Protein AF-A0A4U0H4Z0-F1 (afdb_monomer)

Mean predicted aligned error: 12.42 Å

pLDDT: mean 82.47, std 19.99, range [26.36, 98.44]

InterPro domains:
  IPR046744 Domain of unknown function DUF6794 [PF20594] (376-454)

Foldseek 3Di:
DPPDVVPVVVVPVLQVVVCVVPPLDAQKWKWKKFAAPVRQKIKIFTAQGSDPPGFQAKIFMDGVNHTQAIARTGGDADQPDPQKDWHAAPVRFKIKIAGFDFPDPDQCRARIWMGGRRHTDGGDHQCRQQVDDVVPDPKTQAADCVVVPPDPDPDCVVVVVVPDDDDPVVVLLVVCRNNPQWFDDNQWIWHQINVQKTFIARRVNRDGPDIDHVVVCCVVPSPTDGDGMDMDMDRNLDPPDQFWQFPVPRDTLLCVLCVQQVWDWDDPPDPCPLQFDKKKKKWKFKQFLQQQTDTPDIDTGPPRDRVSSVCSRRVTGTDNPSPDPVRRIHIDGIHMIMTGNPDSVVRNVVSVVVVVVLVVVQVCQLPDQADPNFGAQLALVVLLVVCVVVDDPVVLVVLLVDPQDPCLSPVLVVCLVGNCLPSHHSHCVRVVQLPDNDSSSSSSVSSVLSNVCSVPPVCSRVVVPVVRDGDPDCPPPCPPPPPDD

Sequence (485 aa):
MKFYYLSILSYLISINVCFAQYGFSNGMLQIGTVNSQNRIFKIVSMSYDDQFPTTRGKSIVYKNDKILYVIPRSFDILPNEPNSYLAISNDGLSVVYLVTKSFLEDDEHKHVTLYHKGKLKKAYTLDEFTGCNSAITECNLFYSSYNETINPVKTTEDDNLSKQTRDENHVAKEILLRKQPVLIKNDTLYCTDSQKNTTVLDLRTGQIIGRAPFSSFYNALKDQHTDKAEIVRYDKAYTQINDFLNQRTNKKASEEIADLLNMRYIHLDSSKRNLFKEYSVSVTGLLGQDGTFEIEQLTAESPLNKNLIADYFESNIFKSDFVKKEIGFEYFEYFFGTYRNVDESMAKKERTAERIEQEKIKQANLIADSIGNVYIPKNLKECFSQLNIILKPVDVEKLKSSAGINYHMGLGMWIRNNWGLWGASRLQQYFIKRGYSDPDSISSVILDNYISWLNGETDIAEAWKKNNVPKTSIRNLHVPIMKKR

Secondary structure (DSSP, 8-state):
---SSHHHHTTTHHHHTTGGGGT--S-EEEEEEEE-TTSSEEEEEEESSS-SS--SEEEEEEETTEEEEEESS-----SSSTTEEEEE-TTS-EEEEEES---SSSGGGSSEEEEETTEEEEEE-HHHHH---TTTS---SS--GGGG-SS---S-HHHHTTTS---HHHHHHHHHHHH-SEEEETTEEEEE-TTSEEEEEETTTTEEEEEEEGGGTHHHHTT--PPPPEEEEEE-S-SS--SPBBTTT--BHHHHHHHHTTEEE--TT-TTGGGS--EEEEEEEEEETTS-EEEEEEEE-TTS-HHHHHHHHHH--B--TTS-TTT-EEEEEEEEEEEEESSHHHHHHHHHHHHHHHHHHHHHHTT-SEETTEE--SSHHHHHHHHHHHS-HHHHHHHHHS-STTHHHHHHHHHHHHTTTTT--HHHHHHHTTT---HHHHHHHHHHHHHHHHTT-TTHHHHHHHHS-----------------

Nearest PDB structures (foldseek):
  4imm-assembly2_B  TM=5.982E-01  e=6.518E-03  Moraxella catarrhalis RH4
  6i97-assembly1_E  TM=5.910E-01  e=2.739E-01  Pseudomonas aeruginosa
  1s62-assembly1_A  TM=5.752E-01  e=1.995E+00  Escherichia coli
  1pi6-assembly1_A  TM=1.733E-01  e=4.479E-02  Saccharomyces cerevisiae
  4le3-assembly3_C  TM=2.682E-01  e=1.995E+00  Podospora anserina

Solvent-accessible surface area (backbone atoms only — not comparable to full-atom values): 27461 Å² total; per-residue (Å²): 142,87,74,81,70,48,76,74,51,56,75,59,52,73,62,60,72,70,39,65,82,72,80,59,71,72,59,42,25,40,38,36,37,41,62,13,90,76,63,57,23,38,40,42,20,29,32,28,43,58,56,83,81,44,69,47,34,35,21,41,32,27,47,83,86,38,82,72,44,56,27,88,30,24,64,68,77,46,94,87,47,94,47,32,47,76,50,43,27,74,84,60,46,22,38,41,41,38,36,61,72,59,91,51,98,48,67,90,39,33,24,33,29,31,28,46,76,47,36,85,72,48,57,28,48,62,42,75,58,71,67,44,57,67,93,80,43,96,69,43,61,44,37,62,71,64,87,73,57,91,58,92,70,72,98,49,56,88,68,49,72,75,71,69,83,76,63,70,68,58,56,54,51,51,55,46,34,73,76,46,30,58,44,70,57,93,47,30,37,38,36,23,20,57,85,46,38,23,31,30,32,34,48,86,80,66,43,77,78,47,72,46,52,42,80,83,46,39,88,85,43,73,90,59,77,73,82,78,65,48,75,50,76,41,76,50,78,67,93,76,73,75,63,54,36,31,59,86,78,69,43,44,46,50,56,53,50,14,61,74,68,68,34,33,61,52,65,90,86,47,91,60,60,89,59,40,35,73,35,50,35,41,38,23,29,36,41,29,48,84,12,42,44,49,78,75,45,81,49,51,40,82,90,52,62,55,64,65,53,51,52,50,45,67,74,42,45,31,68,23,89,70,43,53,78,92,65,34,43,36,53,42,82,66,44,72,36,38,30,26,56,65,51,64,68,56,16,35,51,50,28,51,53,50,52,53,50,53,50,51,52,31,59,51,32,45,71,40,61,51,54,95,90,30,74,36,38,70,44,68,61,46,42,46,58,49,47,65,72,73,50,52,73,72,57,53,55,48,50,64,74,46,87,69,72,83,45,57,64,60,60,25,47,50,47,28,69,53,41,27,37,84,64,47,15,35,32,36,50,53,36,39,42,42,76,40,76,50,40,65,63,46,29,47,55,52,49,57,51,39,39,44,35,73,71,66,41,80,58,46,52,60,53,50,50,65,77,41,54,66,64,93,65,86,68,75,78,78,69,81,73,78,72,91,125

Organism: NCBI:txid1874115

Structure (mmCIF, N/CA/C/O backbone):
data_AF-A0A4U0H4Z0-F1
#
_entry.id   AF-A0A4U0H4Z0-F1
#
loop_
_atom_site.group_PDB
_atom_site.id
_atom_site.type_symbol
_atom_site.label_atom_id
_atom_site.label_alt_id
_atom_site.label_comp_id
_atom_site.label_asym_id
_atom_site.label_entity_id
_atom_site.label_seq_id
_atom_site.pdbx_PDB_ins_code
_atom_site.Cartn_x
_atom_site.Cartn_y
_atom_site.Cartn_z
_atom_site.occupancy
_atom_site.B_iso_or_equiv
_atom_site.auth_seq_id
_atom_site.auth_comp_id
_atom_site.auth_asym_id
_atom_site.auth_atom_id
_atom_site.pdbx_PDB_model_num
ATOM 1 N N . MET A 1 1 ? -25.437 10.115 19.850 1.00 31.17 1 MET A N 1
ATOM 2 C CA . MET A 1 1 ? -24.345 9.197 20.242 1.00 31.17 1 MET A CA 1
ATOM 3 C C . MET A 1 1 ? -23.940 8.435 18.982 1.00 31.17 1 MET A C 1
ATOM 5 O O . MET A 1 1 ? -24.580 7.453 18.638 1.00 31.17 1 MET A O 1
ATOM 9 N N . LYS A 1 2 ? -23.021 9.016 18.200 1.00 26.39 2 LYS A N 1
ATOM 10 C CA . LYS A 1 2 ? -22.762 8.681 16.784 1.00 26.39 2 LYS A CA 1
ATOM 11 C C . LYS A 1 2 ? -21.265 8.427 16.503 1.00 26.39 2 LYS A C 1
ATOM 13 O O . LYS A 1 2 ? -20.834 8.572 15.374 1.00 26.39 2 LYS A O 1
ATOM 18 N N . PHE A 1 3 ? -20.467 8.096 17.525 1.00 27.36 3 PHE A N 1
ATOM 19 C CA . PHE A 1 3 ? -19.012 8.330 17.483 1.00 27.36 3 PHE A CA 1
ATOM 20 C C . PHE A 1 3 ? -18.090 7.124 17.725 1.00 27.36 3 PHE A C 1
ATOM 22 O O . PHE A 1 3 ? -16.889 7.319 17.812 1.00 27.36 3 PHE A O 1
ATOM 29 N N . TYR A 1 4 ? -18.592 5.886 17.778 1.00 28.06 4 TYR A N 1
ATOM 30 C CA . TYR A 1 4 ? -17.724 4.721 18.045 1.00 28.06 4 TYR A CA 1
ATOM 31 C C . TYR A 1 4 ? -17.396 3.830 16.837 1.00 28.06 4 TYR A C 1
ATOM 33 O O . TYR A 1 4 ? -16.634 2.888 16.990 1.00 28.06 4 TYR A O 1
ATOM 41 N N . TYR A 1 5 ? -17.881 4.155 15.634 1.00 28.52 5 TYR A N 1
ATOM 42 C CA . TYR A 1 5 ? -17.442 3.477 14.399 1.00 28.52 5 TYR A CA 1
ATOM 43 C C . TYR A 1 5 ? -16.348 4.233 13.640 1.00 28.52 5 TYR A C 1
ATOM 45 O O . TYR A 1 5 ? -15.812 3.720 12.663 1.00 28.52 5 TYR A O 1
ATOM 53 N N . LEU A 1 6 ? -15.970 5.428 14.104 1.00 28.62 6 LEU A N 1
ATOM 54 C CA . LEU A 1 6 ? -14.921 6.201 13.453 1.00 28.62 6 LEU A CA 1
ATOM 55 C C . LEU A 1 6 ? -13.514 5.711 13.787 1.00 28.62 6 LEU A C 1
ATOM 57 O O . LEU A 1 6 ? -12.647 5.995 12.993 1.00 28.62 6 LEU A O 1
ATOM 61 N N . SER A 1 7 ? -13.255 4.958 14.862 1.00 28.17 7 SER A N 1
ATOM 62 C CA . SER A 1 7 ? -11.871 4.612 15.249 1.00 28.17 7 SER A CA 1
ATOM 63 C C . SER A 1 7 ? -11.230 3.477 14.444 1.00 28.17 7 SER A C 1
ATOM 65 O O . SER A 1 7 ? -10.012 3.350 14.460 1.00 28.17 7 SER A O 1
ATOM 67 N N . ILE A 1 8 ? -12.024 2.668 13.735 1.00 30.33 8 ILE A N 1
ATOM 68 C CA . ILE A 1 8 ? -11.506 1.669 12.780 1.00 30.33 8 ILE A CA 1
ATOM 69 C C . ILE A 1 8 ? -11.520 2.247 11.353 1.00 30.33 8 ILE A C 1
ATOM 71 O O . ILE A 1 8 ? -10.642 1.943 10.555 1.00 30.33 8 ILE A O 1
ATOM 75 N N . LEU A 1 9 ? -12.437 3.179 11.061 1.00 27.83 9 LEU A N 1
ATOM 76 C CA . LEU A 1 9 ? -12.493 3.891 9.779 1.00 27.83 9 LEU A 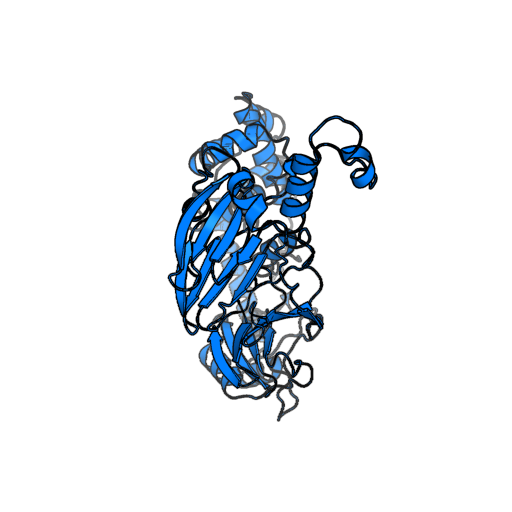CA 1
ATOM 77 C C . LEU A 1 9 ? -11.446 5.024 9.675 1.00 27.83 9 LEU A C 1
ATOM 79 O O . LEU A 1 9 ? -10.959 5.329 8.591 1.00 27.83 9 LEU A O 1
ATOM 83 N N . SER A 1 10 ? -11.057 5.645 10.793 1.00 27.67 10 SER A N 1
ATOM 84 C CA . SER A 1 10 ? -10.127 6.784 10.829 1.00 27.67 10 SER A CA 1
ATOM 85 C C . SER A 1 10 ? -8.657 6.395 10.711 1.00 27.67 10 SER A C 1
ATOM 87 O O . SER A 1 10 ? -7.831 7.275 10.482 1.00 27.67 10 SER A O 1
ATOM 89 N N . TYR A 1 11 ? -8.327 5.104 10.807 1.00 26.83 11 TYR A N 1
ATOM 90 C CA . TYR A 1 11 ? -6.983 4.614 10.490 1.00 26.83 11 TYR A CA 1
ATOM 91 C C . TYR A 1 11 ? -6.762 4.435 8.976 1.00 26.83 11 TYR A C 1
ATOM 93 O O . TYR A 1 11 ? -5.626 4.291 8.542 1.00 26.83 11 TYR A O 1
ATOM 101 N N . LEU A 1 12 ? -7.832 4.482 8.169 1.00 31.05 12 LEU A N 1
ATOM 102 C CA . LEU A 1 12 ? -7.795 4.213 6.723 1.00 31.05 12 LEU A CA 1
ATOM 103 C C . LEU A 1 12 ? -8.114 5.444 5.857 1.00 31.05 12 LEU A C 1
ATOM 105 O O . LEU A 1 12 ? -7.742 5.504 4.687 1.00 31.05 12 LEU A O 1
ATOM 109 N N . ILE A 1 13 ? -8.738 6.480 6.427 1.00 29.25 13 ILE A N 1
ATOM 110 C CA . ILE A 1 13 ? -9.004 7.741 5.707 1.00 29.25 13 ILE A CA 1
ATOM 111 C C . ILE A 1 13 ? -7.756 8.646 5.656 1.00 29.25 13 ILE A C 1
ATOM 113 O O . ILE A 1 13 ? -7.625 9.460 4.745 1.00 29.25 13 ILE A O 1
ATOM 117 N N . SER A 1 14 ? -6.797 8.491 6.577 1.00 31.02 14 SER A N 1
ATOM 118 C CA . SER A 1 14 ? -5.574 9.315 6.621 1.00 31.02 14 SER A CA 1
ATOM 119 C C . SER A 1 14 ? -4.580 9.030 5.490 1.00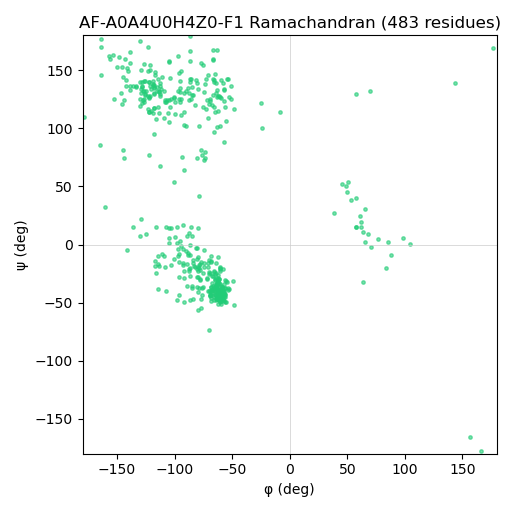 31.02 14 SER A C 1
ATOM 121 O O . SER A 1 14 ? -3.710 9.859 5.237 1.00 31.02 14 SER A O 1
ATOM 123 N N . ILE A 1 15 ? -4.724 7.904 4.790 1.00 34.75 15 ILE A N 1
ATOM 124 C CA . ILE A 1 15 ? -3.911 7.570 3.617 1.00 34.75 15 ILE A CA 1
ATOM 125 C C . ILE A 1 15 ? -4.530 8.255 2.384 1.00 34.75 15 ILE A C 1
ATOM 127 O O . ILE A 1 15 ? -3.856 9.015 1.699 1.00 34.75 15 ILE A O 1
ATOM 131 N N . ASN A 1 16 ? -5.847 8.159 2.188 1.00 30.83 16 ASN A N 1
ATOM 132 C CA . ASN A 1 16 ? -6.526 8.629 0.971 1.00 30.83 16 ASN A CA 1
ATOM 133 C C . ASN A 1 16 ? -6.498 10.153 0.711 1.00 30.83 16 ASN A C 1
ATOM 135 O O . ASN A 1 16 ? -6.503 10.579 -0.443 1.00 30.83 16 ASN A O 1
ATOM 139 N N . VAL A 1 17 ? -6.438 11.003 1.744 1.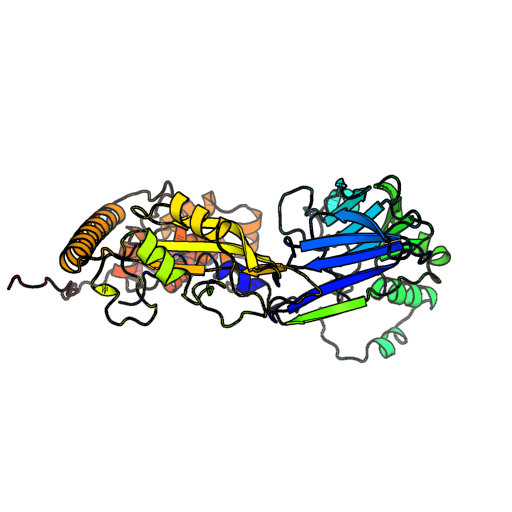00 33.12 17 VAL A N 1
ATOM 140 C CA . VAL A 1 17 ? -6.543 12.470 1.556 1.00 33.12 17 VAL A CA 1
ATOM 141 C C . VAL A 1 17 ? -5.269 13.093 0.956 1.00 33.12 17 VAL A C 1
ATOM 143 O O . VAL A 1 17 ? -5.340 14.163 0.355 1.00 33.12 17 VAL A O 1
ATOM 146 N N . CYS A 1 18 ? -4.114 12.420 1.031 1.00 31.50 18 CYS A N 1
ATOM 147 C CA . CYS A 1 18 ? -2.861 12.940 0.464 1.00 31.50 18 CYS A CA 1
ATOM 148 C C . CYS A 1 18 ? -2.685 12.638 -1.043 1.00 31.50 18 CYS A C 1
ATOM 150 O O . CYS A 1 18 ? -1.838 13.249 -1.693 1.00 31.50 18 CYS A O 1
ATOM 152 N N . PHE A 1 19 ? -3.489 11.737 -1.626 1.00 34.97 19 PHE A N 1
ATOM 153 C CA . PHE A 1 19 ? -3.324 11.285 -3.022 1.00 34.97 19 PHE A CA 1
ATOM 154 C C . PHE A 1 19 ? -4.068 12.129 -4.060 1.00 34.97 19 PHE A C 1
ATOM 156 O O . PHE A 1 19 ? -3.704 12.124 -5.235 1.00 34.97 19 PHE A O 1
ATOM 163 N N . ALA A 1 20 ? -5.039 12.940 -3.629 1.00 30.97 20 ALA A N 1
ATOM 164 C CA . ALA A 1 20 ? -5.820 13.800 -4.521 1.00 30.97 20 ALA A CA 1
ATOM 165 C C . ALA A 1 20 ? -4.987 14.886 -5.238 1.00 30.97 20 ALA A C 1
ATOM 167 O O . ALA A 1 20 ? -5.443 15.461 -6.222 1.00 30.97 20 ALA A O 1
ATOM 168 N N . GLN A 1 21 ? -3.761 15.169 -4.777 1.00 34.41 21 GLN A N 1
ATOM 169 C CA . GLN A 1 21 ? -2.883 16.176 -5.389 1.00 34.41 21 GLN A CA 1
ATOM 170 C C . GLN A 1 21 ? -2.019 15.646 -6.551 1.00 34.41 21 GLN A C 1
ATOM 172 O O . GLN A 1 21 ? -1.422 16.458 -7.247 1.00 34.41 21 GLN A O 1
ATOM 177 N N . TYR A 1 22 ? -1.981 14.328 -6.803 1.00 39.50 22 TYR A N 1
ATOM 178 C CA . TYR A 1 22 ? -1.132 13.701 -7.839 1.00 39.50 22 TYR A CA 1
ATOM 179 C C . TYR A 1 22 ? -1.901 13.190 -9.071 1.00 39.50 22 TYR A C 1
ATOM 181 O O . TYR A 1 22 ? -1.381 12.395 -9.848 1.00 39.50 22 TYR A O 1
ATOM 189 N N . GLY A 1 23 ? -3.160 13.602 -9.259 1.00 36.94 23 GLY A N 1
ATOM 190 C CA . GLY A 1 23 ? -3.980 13.173 -10.403 1.00 36.94 23 GLY A CA 1
ATOM 191 C C . GLY A 1 23 ? -4.435 11.704 -10.365 1.00 36.94 23 GLY A C 1
ATOM 192 O O . GLY A 1 23 ? -5.200 11.284 -11.231 1.00 36.94 23 GLY A O 1
ATOM 193 N N . PHE A 1 24 ? -4.034 10.939 -9.345 1.00 41.94 24 PHE A N 1
ATOM 194 C CA . PHE A 1 24 ? -4.563 9.614 -9.019 1.00 41.94 24 PHE A CA 1
ATOM 195 C C . PHE A 1 24 ? -5.690 9.733 -7.998 1.00 41.94 24 PHE A C 1
ATOM 197 O O . PHE A 1 24 ? -5.538 9.450 -6.814 1.00 41.94 24 PHE A O 1
ATOM 204 N N . SER A 1 25 ? -6.852 10.179 -8.447 1.00 40.66 25 SER A N 1
ATOM 205 C CA . SER A 1 25 ? -8.077 9.975 -7.682 1.00 40.66 25 SER A CA 1
ATOM 206 C C . SER A 1 25 ? -9.202 9.759 -8.667 1.00 40.66 25 SER A C 1
ATOM 208 O O . SER A 1 25 ? -9.877 10.718 -9.012 1.00 40.66 25 SER A O 1
ATOM 210 N N . ASN A 1 26 ? -9.346 8.544 -9.197 1.00 53.12 26 ASN A N 1
ATOM 211 C CA . ASN A 1 26 ? -10.492 8.207 -10.044 1.00 53.12 26 ASN A CA 1
ATOM 212 C C . ASN A 1 26 ? -10.740 6.696 -10.167 1.00 53.12 26 ASN A C 1
ATOM 214 O O . ASN A 1 26 ? -11.188 6.278 -11.220 1.00 53.12 26 ASN A O 1
ATOM 218 N N . GLY A 1 27 ? -10.468 5.855 -9.158 1.00 66.00 27 GLY A N 1
ATOM 219 C CA . GLY A 1 27 ? -10.968 4.470 -9.197 1.00 66.00 27 GLY A CA 1
ATOM 220 C C . GLY A 1 27 ? -10.610 3.711 -10.478 1.00 66.00 27 GLY A C 1
ATOM 221 O O . GLY A 1 27 ? -11.469 3.031 -11.026 1.00 66.00 27 GLY A O 1
ATOM 222 N N . MET A 1 28 ? -9.406 3.908 -11.024 1.00 81.56 28 MET A N 1
ATOM 223 C CA . MET A 1 28 ? -8.999 3.347 -12.314 1.00 81.56 28 MET A CA 1
ATOM 224 C C . MET A 1 28 ? -7.821 2.404 -12.128 1.00 81.56 28 MET A C 1
ATOM 226 O O . MET A 1 28 ? -6.795 2.783 -11.569 1.00 81.56 28 MET A O 1
ATOM 230 N N . LEU A 1 29 ? -7.953 1.205 -12.680 1.00 87.62 29 LEU A N 1
ATOM 231 C CA . LEU A 1 29 ? -6.883 0.230 -12.806 1.00 87.62 29 LEU A CA 1
ATOM 232 C C . LEU A 1 29 ? -6.097 0.501 -14.090 1.00 87.62 29 LEU A C 1
ATOM 234 O O . LEU A 1 29 ? -6.669 0.856 -15.126 1.00 87.62 29 LEU A O 1
ATOM 238 N N . GLN A 1 30 ? -4.780 0.322 -14.037 1.00 89.00 30 GLN A N 1
ATOM 239 C CA . GLN A 1 30 ? -3.887 0.680 -15.134 1.00 89.00 30 GLN A CA 1
ATOM 240 C C . GLN A 1 30 ? -3.154 -0.533 -15.710 1.00 89.00 30 GLN A C 1
ATOM 242 O O . GLN A 1 30 ? -2.559 -1.323 -14.979 1.00 89.00 30 GLN A O 1
ATOM 247 N N . ILE A 1 31 ? -3.123 -0.607 -17.043 1.00 92.81 31 ILE A N 1
ATOM 248 C CA . ILE A 1 31 ? -2.193 -1.440 -17.804 1.00 92.81 31 ILE A CA 1
ATOM 249 C C . ILE A 1 31 ? -1.266 -0.519 -18.593 1.00 92.81 31 ILE A C 1
ATOM 251 O O . ILE A 1 31 ? -1.725 0.241 -19.446 1.00 92.81 31 ILE A O 1
ATOM 255 N N . GLY A 1 32 ? 0.034 -0.578 -18.319 1.00 93.00 32 GLY A N 1
ATOM 256 C CA . GLY A 1 32 ? 1.043 0.173 -19.058 1.00 93.00 32 GLY A CA 1
ATOM 257 C C . GLY A 1 32 ? 1.998 -0.741 -19.816 1.00 93.00 32 GLY A C 1
ATOM 258 O O . GLY A 1 32 ? 2.480 -1.735 -19.276 1.00 93.00 32 GLY A O 1
ATOM 259 N N . THR A 1 33 ? 2.286 -0.392 -21.066 1.00 95.25 33 THR A N 1
ATOM 260 C CA . THR A 1 33 ? 3.187 -1.136 -21.947 1.00 95.25 33 THR A CA 1
ATOM 261 C C . THR A 1 33 ? 4.382 -0.277 -22.332 1.00 95.25 33 THR A C 1
ATOM 263 O O . THR A 1 33 ? 4.225 0.856 -22.787 1.00 95.25 33 THR A O 1
ATOM 266 N N . VAL A 1 34 ? 5.584 -0.833 -22.175 1.00 94.56 34 VAL A N 1
ATOM 267 C CA . VAL A 1 34 ? 6.847 -0.207 -22.585 1.00 94.56 34 VAL A CA 1
ATOM 268 C C . VAL A 1 34 ? 7.623 -1.169 -23.476 1.00 94.56 34 VAL A C 1
ATOM 270 O O . VAL A 1 34 ? 7.791 -2.340 -23.135 1.00 94.56 34 VAL A O 1
ATOM 273 N N . ASN A 1 35 ? 8.115 -0.673 -24.610 1.00 95.19 35 ASN A N 1
ATOM 274 C CA . ASN A 1 35 ? 8.938 -1.436 -25.547 1.00 95.19 35 ASN A CA 1
ATOM 275 C C . ASN A 1 35 ? 10.435 -1.223 -25.271 1.00 95.19 35 ASN A C 1
ATOM 277 O O . ASN A 1 35 ? 10.850 -0.148 -24.838 1.00 95.19 35 ASN A O 1
ATOM 281 N N . SER A 1 36 ? 11.259 -2.233 -25.555 1.00 94.75 36 SER A N 1
ATOM 282 C CA . SER A 1 36 ? 12.713 -2.058 -25.654 1.00 94.75 36 SER A CA 1
ATOM 283 C C . SER A 1 36 ? 13.067 -1.179 -26.857 1.00 94.75 36 SER A C 1
ATOM 285 O O . SER A 1 36 ? 12.297 -1.084 -27.814 1.00 94.75 36 SER A O 1
ATOM 287 N N . GLN A 1 37 ? 14.266 -0.585 -26.870 1.00 92.38 37 GLN A N 1
ATOM 288 C CA . GLN A 1 37 ? 14.686 0.297 -27.972 1.00 92.38 37 GLN A CA 1
ATOM 289 C C . GLN A 1 37 ? 14.727 -0.427 -29.325 1.00 92.38 37 GLN A C 1
ATOM 291 O O . GLN A 1 37 ? 14.418 0.156 -30.359 1.00 92.38 37 GLN A O 1
ATOM 296 N N . ASN A 1 38 ? 15.082 -1.714 -29.322 1.00 93.25 38 ASN A N 1
ATOM 297 C CA . ASN A 1 38 ? 15.051 -2.560 -30.515 1.00 93.25 38 ASN A CA 1
ATOM 298 C C . ASN A 1 38 ? 13.658 -3.126 -30.851 1.00 93.25 38 ASN A C 1
ATOM 300 O O . ASN A 1 38 ? 13.533 -3.832 -31.848 1.00 93.25 38 ASN A O 1
ATOM 304 N N . ARG A 1 39 ? 12.635 -2.858 -30.025 1.00 93.00 39 ARG A N 1
ATOM 305 C CA . ARG A 1 39 ? 11.237 -3.306 -30.175 1.00 93.00 39 ARG A CA 1
ATOM 306 C C . ARG A 1 39 ? 11.027 -4.823 -30.261 1.00 93.00 39 ARG A C 1
ATOM 308 O O . ARG A 1 39 ? 9.951 -5.278 -30.632 1.00 93.00 39 ARG A O 1
ATOM 315 N N . ILE A 1 40 ? 12.036 -5.617 -29.898 1.00 95.44 40 ILE A N 1
ATOM 316 C CA . ILE A 1 40 ? 11.942 -7.086 -29.831 1.00 95.44 40 ILE A CA 1
ATOM 317 C C . ILE A 1 40 ? 11.256 -7.528 -28.530 1.00 95.44 40 ILE A C 1
ATOM 319 O O . ILE A 1 40 ? 10.631 -8.593 -28.469 1.00 95.44 40 ILE A O 1
ATOM 323 N N . PHE A 1 41 ? 11.381 -6.714 -27.483 1.00 97.25 41 PHE A N 1
ATOM 324 C CA . PHE A 1 41 ? 10.862 -6.997 -26.158 1.00 97.25 41 PHE A CA 1
ATOM 325 C C . PHE A 1 41 ? 9.882 -5.916 -25.727 1.00 97.25 41 PHE A C 1
ATOM 327 O O . PHE A 1 41 ? 10.015 -4.747 -26.090 1.00 97.25 41 PHE A O 1
ATOM 334 N N . LYS A 1 42 ? 8.916 -6.311 -24.904 1.00 97.06 42 LYS A N 1
ATOM 335 C CA . LYS A 1 42 ? 8.017 -5.380 -24.226 1.00 97.06 42 LYS A CA 1
ATOM 336 C C . LYS A 1 42 ? 7.747 -5.846 -22.810 1.00 97.06 42 LYS A C 1
ATOM 338 O O . LYS A 1 42 ? 7.721 -7.048 -22.547 1.00 97.06 42 LYS A O 1
ATOM 343 N N . ILE A 1 43 ? 7.523 -4.900 -21.916 1.00 97.31 43 ILE A N 1
ATOM 344 C CA . ILE A 1 43 ? 6.985 -5.147 -20.584 1.00 97.31 43 ILE A CA 1
ATOM 345 C C . ILE A 1 43 ? 5.559 -4.612 -20.527 1.00 97.31 43 ILE A C 1
ATOM 347 O O . ILE A 1 43 ? 5.304 -3.491 -20.957 1.00 97.31 43 ILE A O 1
ATOM 351 N N . VAL A 1 44 ? 4.645 -5.426 -20.007 1.00 96.44 44 VAL A N 1
ATOM 352 C CA . VAL A 1 44 ? 3.259 -5.047 -19.720 1.00 96.44 44 VAL A CA 1
ATOM 353 C C . VAL A 1 44 ? 3.078 -5.094 -18.211 1.00 96.44 44 VAL A C 1
ATOM 355 O O . VAL A 1 44 ? 3.171 -6.168 -17.620 1.00 96.44 44 VAL A O 1
ATOM 358 N N . SER A 1 45 ? 2.858 -3.940 -17.594 1.00 95.19 45 SER A N 1
ATOM 359 C CA . SER A 1 45 ? 2.643 -3.784 -16.158 1.00 95.19 45 SER A CA 1
ATOM 360 C C . SER A 1 45 ? 1.164 -3.561 -15.868 1.00 95.19 45 SER A C 1
ATOM 362 O O . SER A 1 45 ? 0.563 -2.670 -16.461 1.00 95.19 45 SER A O 1
ATOM 364 N N . MET A 1 46 ? 0.575 -4.383 -15.001 1.00 93.94 46 MET A N 1
ATOM 365 C CA . MET A 1 46 ? -0.857 -4.381 -14.687 1.00 93.94 46 MET A CA 1
A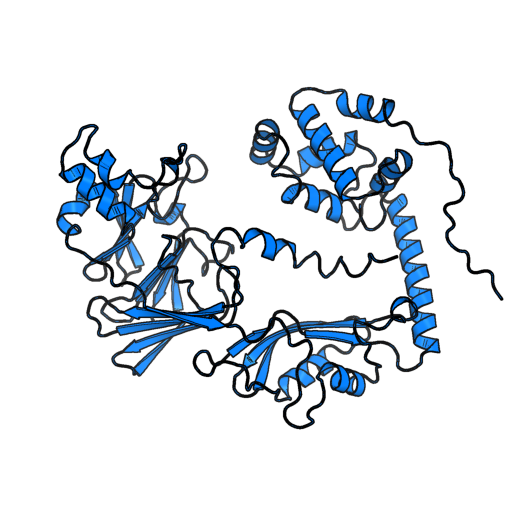TOM 366 C C . MET A 1 46 ? -1.051 -4.176 -13.190 1.00 93.94 46 MET A C 1
ATOM 368 O O . MET A 1 46 ? -0.626 -5.032 -12.411 1.00 93.94 46 MET A O 1
ATOM 372 N N . SER A 1 47 ? -1.694 -3.072 -12.809 1.00 92.44 47 SER A N 1
ATOM 373 C CA . SER A 1 47 ? -2.122 -2.821 -11.429 1.00 92.44 47 SER A CA 1
ATOM 374 C C . SER A 1 47 ? -3.424 -3.555 -11.125 1.00 92.44 47 SER A C 1
ATOM 376 O O . SER A 1 47 ? -4.333 -3.577 -11.958 1.00 92.44 47 SER A O 1
ATOM 378 N N . TYR A 1 48 ? -3.517 -4.134 -9.929 1.00 91.94 48 TYR A N 1
ATOM 379 C CA . TYR A 1 48 ? -4.749 -4.739 -9.413 1.00 91.94 48 TYR A CA 1
ATOM 380 C C . TYR A 1 48 ? -5.537 -3.793 -8.504 1.00 91.94 48 TYR A C 1
ATOM 382 O O . TYR A 1 48 ? -6.673 -4.099 -8.148 1.00 91.94 48 TYR A O 1
ATOM 390 N N . ASP A 1 49 ? -4.965 -2.643 -8.153 1.00 88.44 49 ASP A N 1
ATOM 391 C CA . ASP A 1 49 ? -5.627 -1.581 -7.403 1.00 88.44 49 ASP A CA 1
ATOM 392 C C . ASP A 1 49 ? -5.453 -0.208 -8.071 1.00 88.44 49 ASP A C 1
ATOM 394 O O . ASP A 1 49 ? -4.807 -0.047 -9.111 1.00 88.44 49 ASP A O 1
ATOM 398 N N . ASP A 1 50 ? -6.116 0.782 -7.493 1.00 83.19 50 ASP A N 1
ATOM 399 C CA . ASP A 1 50 ? -6.043 2.198 -7.840 1.00 83.19 50 ASP A CA 1
ATOM 400 C C . ASP A 1 50 ? -5.223 2.995 -6.808 1.00 83.19 50 ASP A C 1
ATOM 402 O O . ASP A 1 50 ? -5.280 4.226 -6.787 1.00 83.19 50 ASP A O 1
ATOM 406 N N . GLN A 1 51 ? -4.475 2.299 -5.942 1.00 78.75 51 GLN A N 1
ATOM 407 C CA . GLN A 1 51 ? -3.639 2.921 -4.923 1.00 78.75 51 GLN A CA 1
ATOM 408 C C . GLN A 1 51 ? -2.313 3.375 -5.537 1.00 78.75 51 GLN A C 1
ATOM 410 O O . GLN A 1 51 ? -1.719 2.687 -6.364 1.00 78.75 51 GLN A O 1
ATOM 415 N N . PHE A 1 52 ? -1.830 4.540 -5.102 1.00 72.25 52 PHE A N 1
ATOM 416 C CA . PHE A 1 52 ? -0.499 5.032 -5.443 1.00 72.25 52 PHE A CA 1
ATOM 417 C C . PHE A 1 52 ? 0.378 5.065 -4.179 1.00 72.25 52 PHE A C 1
ATOM 419 O O . PHE A 1 52 ? -0.086 5.544 -3.148 1.00 72.25 52 PHE A O 1
ATOM 426 N N . PRO A 1 53 ? 1.642 4.617 -4.225 1.00 75.12 53 PRO A N 1
ATOM 427 C CA . PRO A 1 53 ? 2.232 3.842 -5.313 1.00 75.12 53 PRO A CA 1
ATOM 428 C C . PRO A 1 53 ? 1.554 2.472 -5.433 1.00 75.12 53 PRO A C 1
ATOM 430 O O . PRO A 1 53 ? 1.160 1.888 -4.421 1.00 75.12 53 PRO A O 1
ATOM 433 N N . THR A 1 54 ? 1.450 1.945 -6.652 1.00 75.50 54 THR A N 1
ATOM 434 C CA . THR A 1 54 ? 0.913 0.598 -6.849 1.00 75.50 54 THR A CA 1
ATOM 435 C C . THR A 1 54 ? 1.903 -0.435 -6.314 1.00 75.50 54 THR A C 1
ATOM 437 O O . THR A 1 54 ? 3.068 -0.513 -6.729 1.00 75.50 54 THR A O 1
ATOM 440 N N . THR A 1 55 ? 1.446 -1.238 -5.359 1.00 79.38 55 THR A N 1
ATOM 441 C CA . THR A 1 55 ? 2.207 -2.370 -4.812 1.00 79.38 55 THR A CA 1
ATOM 442 C C . THR A 1 55 ? 1.625 -3.706 -5.256 1.00 79.38 55 THR A C 1
ATOM 444 O O . THR A 1 55 ? 2.333 -4.714 -5.247 1.00 79.38 55 THR A O 1
ATOM 447 N N . ARG A 1 56 ? 0.359 -3.727 -5.694 1.00 88.25 56 ARG A N 1
ATOM 448 C CA . ARG A 1 56 ? -0.359 -4.942 -6.086 1.00 88.25 56 ARG A CA 1
ATOM 449 C C . ARG A 1 56 ? -0.522 -5.020 -7.588 1.00 88.25 56 ARG A C 1
ATOM 451 O O . ARG A 1 56 ? -1.129 -4.162 -8.225 1.00 88.25 56 ARG A O 1
ATOM 458 N N . GLY A 1 57 ? -0.044 -6.117 -8.151 1.00 92.50 57 GLY A N 1
ATOM 459 C CA . GLY A 1 57 ? -0.131 -6.342 -9.578 1.00 92.50 57 GLY A CA 1
ATOM 4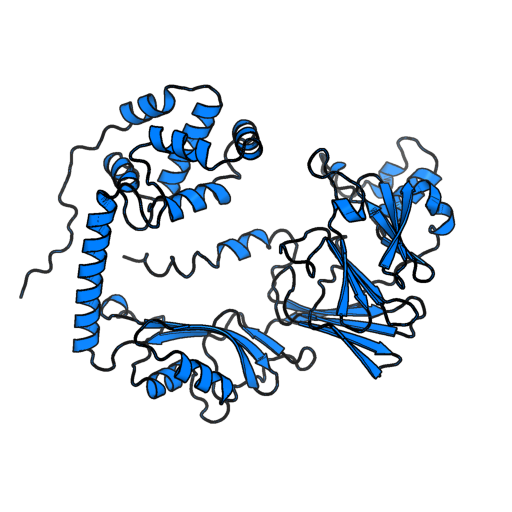60 C C . GLY A 1 57 ? 0.919 -7.315 -10.059 1.00 92.50 57 GLY A C 1
ATOM 461 O O . GLY A 1 57 ? 1.585 -8.000 -9.284 1.00 92.50 57 GLY A O 1
ATOM 462 N N . LYS A 1 58 ? 1.101 -7.347 -11.372 1.00 94.75 58 LYS A N 1
ATOM 463 C CA . LYS A 1 58 ? 2.202 -8.081 -11.991 1.00 94.75 58 LYS A CA 1
ATOM 464 C C . LYS A 1 58 ? 2.689 -7.356 -13.226 1.00 94.75 58 LYS A C 1
ATOM 466 O O . LYS A 1 58 ? 1.923 -6.692 -13.924 1.00 94.75 58 LYS A O 1
ATOM 471 N N . SER A 1 59 ? 3.957 -7.561 -13.544 1.00 96.56 59 SER A N 1
ATOM 472 C CA . SER A 1 59 ? 4.548 -7.085 -14.784 1.00 96.56 59 SER A CA 1
ATOM 473 C C . SER A 1 59 ? 5.112 -8.259 -15.557 1.00 96.56 59 SER A C 1
ATOM 475 O O . SER A 1 59 ? 5.882 -9.057 -15.029 1.00 96.56 59 SER A O 1
ATOM 477 N N . ILE A 1 60 ? 4.715 -8.392 -16.815 1.00 97.69 60 ILE A N 1
ATOM 478 C CA . ILE A 1 60 ? 5.084 -9.520 -17.664 1.00 97.69 60 ILE A CA 1
ATOM 479 C C . ILE A 1 60 ? 5.985 -9.011 -18.776 1.00 97.69 60 ILE A C 1
ATOM 481 O O . ILE A 1 60 ? 5.633 -8.071 -19.489 1.00 97.69 60 ILE A O 1
ATOM 485 N N . VAL A 1 61 ? 7.143 -9.647 -18.932 1.00 98.44 61 VAL A N 1
ATOM 486 C CA . VAL A 1 61 ? 8.060 -9.371 -20.036 1.00 98.44 61 VAL A CA 1
ATOM 487 C C . VAL A 1 61 ? 7.814 -10.365 -21.156 1.00 98.44 61 VAL A C 1
ATOM 489 O O . VAL A 1 61 ? 7.769 -11.573 -20.927 1.00 98.44 61 VAL A O 1
ATOM 492 N N . TYR A 1 62 ? 7.691 -9.849 -22.373 1.00 98.25 62 TYR A N 1
ATOM 493 C CA . TYR A 1 62 ? 7.454 -10.615 -23.585 1.00 98.25 62 TYR A CA 1
ATOM 494 C C . TYR A 1 62 ? 8.616 -10.479 -24.563 1.00 98.25 62 TYR A C 1
ATOM 496 O O . TYR A 1 62 ? 9.232 -9.419 -24.677 1.00 98.25 62 TYR A O 1
ATOM 504 N N . LYS A 1 63 ? 8.843 -11.542 -25.334 1.00 97.75 63 LYS A N 1
ATOM 505 C CA . LYS A 1 63 ? 9.649 -11.548 -26.557 1.00 97.75 63 LYS A CA 1
ATOM 506 C C . LYS A 1 63 ? 8.769 -12.034 -27.702 1.00 97.75 63 LYS A C 1
ATOM 508 O O . LYS A 1 63 ? 8.376 -13.200 -27.687 1.00 97.75 63 LYS A O 1
ATOM 513 N N . ASN A 1 64 ? 8.478 -11.180 -28.684 1.00 90.19 64 ASN A N 1
ATOM 514 C CA . ASN A 1 64 ? 7.572 -11.508 -29.799 1.00 90.19 64 ASN A CA 1
ATOM 515 C C . ASN A 1 64 ? 6.279 -12.206 -29.310 1.00 90.19 64 ASN A C 1
ATOM 517 O O . ASN A 1 64 ? 5.978 -13.326 -29.719 1.00 90.19 64 ASN A O 1
ATOM 521 N N . ASP A 1 65 ? 5.603 -11.590 -28.334 1.00 88.94 65 ASP A N 1
ATOM 522 C CA . ASP A 1 65 ? 4.359 -12.062 -27.692 1.00 88.94 65 ASP A CA 1
ATOM 523 C C . ASP A 1 65 ? 4.440 -13.363 -26.874 1.00 88.94 65 ASP A C 1
ATOM 525 O O . ASP A 1 65 ? 3.453 -13.778 -26.268 1.00 88.94 65 ASP A O 1
ATOM 529 N N . LYS A 1 66 ? 5.618 -13.981 -26.750 1.00 96.50 66 LYS A N 1
ATOM 530 C CA . LYS A 1 66 ? 5.839 -15.082 -25.803 1.00 96.50 66 LYS A CA 1
ATOM 531 C C . LYS A 1 66 ? 6.300 -14.543 -24.460 1.00 96.50 66 LYS A C 1
ATOM 533 O O . LYS A 1 66 ? 7.232 -13.741 -24.412 1.00 96.50 66 LYS A O 1
ATOM 538 N N . ILE A 1 67 ? 5.681 -15.018 -23.380 1.00 97.69 67 ILE A N 1
ATOM 539 C CA . ILE A 1 67 ? 6.099 -14.690 -22.013 1.00 97.69 67 ILE A CA 1
ATOM 540 C C . ILE A 1 67 ? 7.540 -15.165 -21.807 1.00 97.69 67 ILE A C 1
ATOM 542 O O . ILE A 1 67 ? 7.860 -16.329 -22.051 1.00 97.69 67 ILE A O 1
ATOM 546 N N . LEU A 1 68 ? 8.398 -14.254 -21.357 1.00 97.81 68 LEU A N 1
ATOM 547 C CA . LEU A 1 68 ? 9.789 -14.526 -21.011 1.00 97.81 68 LEU A CA 1
ATOM 548 C C . LEU A 1 68 ? 9.947 -14.739 -19.501 1.00 97.81 68 LEU A C 1
ATOM 550 O O . LEU A 1 68 ? 10.574 -15.708 -19.083 1.00 97.81 68 LEU A O 1
ATOM 554 N N . TYR A 1 69 ? 9.375 -13.844 -18.692 1.00 98.38 69 TYR A N 1
ATOM 555 C CA . TYR A 1 69 ? 9.280 -13.966 -17.235 1.00 98.38 69 TYR A CA 1
ATOM 556 C C . TYR A 1 69 ? 8.243 -12.986 -16.670 1.00 98.38 69 TYR A C 1
ATOM 558 O O . TYR A 1 69 ? 7.761 -12.090 -17.368 1.00 98.38 69 TYR A O 1
ATOM 566 N N . VAL A 1 70 ? 7.930 -13.151 -15.384 1.00 97.81 70 VAL A N 1
ATOM 567 C CA . VAL A 1 70 ? 7.013 -12.300 -14.618 1.00 97.81 70 VAL A CA 1
ATOM 568 C C . VAL A 1 70 ? 7.773 -11.658 -13.457 1.00 97.81 70 VAL A C 1
ATOM 570 O O . VAL A 1 70 ? 8.627 -12.295 -12.844 1.00 97.81 70 VAL A O 1
ATOM 573 N N . ILE A 1 71 ? 7.465 -10.396 -13.180 1.00 97.06 71 ILE A N 1
ATOM 574 C CA . ILE A 1 71 ? 7.822 -9.672 -11.961 1.00 97.06 71 ILE A CA 1
ATOM 575 C C . ILE A 1 71 ? 6.532 -9.590 -11.123 1.00 97.06 71 ILE A C 1
ATOM 577 O O . ILE A 1 71 ? 5.523 -9.114 -11.655 1.00 97.06 71 ILE A O 1
ATOM 581 N N . PRO A 1 72 ? 6.518 -10.051 -9.859 1.00 93.12 72 PRO A N 1
ATOM 582 C CA . PRO A 1 72 ? 5.307 -10.155 -9.035 1.00 93.12 72 PRO A CA 1
ATOM 583 C C . PRO A 1 72 ? 4.868 -8.805 -8.432 1.00 93.12 72 PRO A C 1
ATOM 585 O O . PRO A 1 72 ? 4.507 -8.730 -7.266 1.00 93.12 72 PRO A O 1
ATOM 588 N N . ARG A 1 73 ? 4.935 -7.735 -9.231 1.00 91.19 73 ARG A N 1
ATOM 589 C CA . ARG A 1 73 ? 4.434 -6.397 -8.906 1.00 91.19 73 ARG A CA 1
ATOM 590 C C . ARG A 1 73 ? 4.127 -5.598 -10.165 1.00 91.19 73 ARG A C 1
ATOM 592 O O . ARG A 1 73 ? 4.664 -5.869 -11.246 1.00 91.19 73 ARG A O 1
ATOM 599 N N . SER A 1 74 ? 3.298 -4.583 -10.014 1.00 92.69 74 SER A N 1
ATOM 600 C CA . SER A 1 74 ? 3.071 -3.510 -10.980 1.00 92.69 74 SER A CA 1
ATOM 601 C C . SER A 1 74 ? 4.080 -2.368 -10.803 1.00 92.69 74 SER A C 1
ATOM 603 O O . SER A 1 74 ? 4.813 -2.282 -9.812 1.00 92.69 74 SER A O 1
ATOM 605 N N . PHE A 1 75 ? 4.121 -1.494 -11.803 1.00 91.56 75 PHE A N 1
ATOM 606 C CA . PHE A 1 75 ? 4.875 -0.252 -11.825 1.00 91.56 75 PHE A CA 1
ATOM 607 C C . PHE A 1 75 ? 3.929 0.870 -12.242 1.00 91.56 75 PHE A C 1
ATOM 609 O O . PHE A 1 75 ? 3.236 0.753 -13.257 1.00 91.56 75 PHE A O 1
ATOM 616 N N . ASP A 1 76 ? 3.923 1.966 -11.489 1.00 86.00 76 ASP A N 1
ATOM 617 C CA . ASP A 1 76 ? 3.161 3.151 -11.864 1.00 86.00 76 ASP A CA 1
ATOM 618 C C . ASP A 1 76 ? 3.803 3.788 -13.092 1.00 86.00 76 ASP A C 1
ATOM 620 O O . ASP A 1 76 ? 4.983 4.135 -13.082 1.00 86.00 76 ASP A O 1
ATOM 624 N N . ILE A 1 77 ? 3.043 3.966 -14.170 1.00 82.94 77 ILE A N 1
ATOM 625 C CA . ILE A 1 77 ? 3.546 4.620 -15.382 1.00 82.94 77 ILE A CA 1
ATOM 626 C C . ILE A 1 77 ? 2.749 5.901 -15.596 1.00 82.94 77 ILE A C 1
ATOM 628 O O . ILE A 1 77 ? 1.575 5.867 -15.968 1.00 82.94 77 ILE A O 1
ATOM 632 N N . LEU A 1 78 ? 3.396 7.038 -15.357 1.00 72.69 78 LEU A N 1
ATOM 633 C CA . LEU A 1 78 ? 2.794 8.363 -15.445 1.00 72.69 78 LEU A CA 1
ATOM 634 C C . LEU A 1 78 ? 3.262 9.077 -16.720 1.00 72.69 78 LEU A C 1
ATOM 636 O O . LEU A 1 78 ? 4.394 9.541 -16.783 1.00 72.69 78 LEU A O 1
ATOM 640 N N . PRO A 1 79 ? 2.420 9.192 -17.760 1.00 59.31 79 PRO A N 1
ATOM 641 C CA . PRO A 1 79 ? 2.858 9.683 -19.067 1.00 59.31 79 PRO A CA 1
ATOM 642 C C . PRO A 1 79 ? 2.980 11.212 -19.127 1.00 59.31 79 PRO A C 1
ATOM 644 O O . PRO A 1 79 ? 3.624 11.734 -20.035 1.00 59.31 79 PRO A O 1
ATOM 647 N N . ASN A 1 80 ? 2.334 11.922 -18.194 1.00 57.16 80 ASN A N 1
ATOM 648 C CA . ASN A 1 80 ? 2.186 13.379 -18.217 1.00 57.16 80 ASN A CA 1
ATOM 649 C C . ASN A 1 80 ? 2.981 14.091 -17.118 1.00 57.16 80 ASN A C 1
ATOM 651 O O . ASN A 1 80 ? 3.063 15.314 -17.144 1.00 57.16 80 ASN A O 1
ATOM 655 N N . GLU A 1 81 ? 3.573 13.347 -16.181 1.00 63.00 81 GLU A N 1
ATOM 656 C CA . GLU A 1 81 ? 4.417 13.907 -15.130 1.00 63.00 81 GLU A CA 1
ATOM 657 C C . GLU A 1 81 ? 5.702 13.092 -15.006 1.00 63.00 81 GLU A C 1
ATOM 659 O O . GLU A 1 81 ? 5.635 11.859 -14.987 1.00 63.00 81 GLU A O 1
ATOM 664 N N . PRO A 1 82 ? 6.872 13.741 -14.882 1.00 66.81 82 PRO A N 1
ATOM 665 C CA . PRO A 1 82 ? 8.121 13.060 -14.596 1.00 66.81 82 PRO A CA 1
ATOM 666 C C . PRO A 1 82 ? 8.110 12.656 -13.118 1.00 66.81 82 PRO A C 1
ATOM 668 O O . PRO A 1 82 ? 8.769 13.271 -12.292 1.00 66.81 82 PRO A O 1
ATOM 671 N N . ASN A 1 83 ? 7.308 11.658 -12.765 1.00 79.38 83 ASN A N 1
ATOM 672 C CA . ASN A 1 83 ? 7.247 11.095 -11.415 1.00 79.38 83 ASN A CA 1
ATOM 673 C C . ASN A 1 83 ? 7.684 9.635 -11.409 1.00 79.38 83 ASN A C 1
ATOM 675 O O . ASN A 1 83 ? 8.191 9.157 -10.397 1.00 79.38 83 ASN A O 1
ATOM 679 N N . SER A 1 84 ? 7.567 8.946 -12.545 1.00 87.88 84 SER A N 1
ATOM 680 C CA . SER A 1 84 ? 8.133 7.618 -12.726 1.00 87.88 84 SER A CA 1
ATOM 681 C C . SER A 1 84 ? 8.677 7.394 -14.136 1.00 87.88 84 SER A C 1
ATOM 683 O O . SER A 1 84 ? 8.325 8.097 -15.085 1.00 87.88 84 SER A O 1
ATOM 685 N N . TYR A 1 85 ? 9.564 6.412 -14.274 1.00 90.56 85 TYR A N 1
ATOM 686 C CA . TYR A 1 85 ? 10.102 5.970 -15.553 1.00 90.56 85 TYR A CA 1
ATOM 687 C C . TYR A 1 85 ? 10.375 4.466 -15.520 1.00 90.56 85 TYR A C 1
ATOM 689 O O . TYR A 1 85 ? 11.034 3.971 -14.609 1.00 90.56 85 TYR A O 1
ATOM 697 N N . LEU A 1 86 ? 9.894 3.737 -16.526 1.00 93.69 86 LEU A N 1
ATOM 698 C CA . LEU A 1 86 ? 10.088 2.295 -16.667 1.00 93.69 86 LEU A CA 1
ATOM 699 C C . LEU A 1 86 ? 10.797 2.009 -17.987 1.00 93.69 86 LEU A C 1
ATOM 701 O O . LEU A 1 86 ? 10.421 2.560 -19.019 1.00 93.69 86 LEU A O 1
ATOM 705 N N . ALA A 1 87 ? 11.782 1.116 -17.969 1.00 94.25 87 ALA A N 1
ATOM 706 C CA . ALA A 1 87 ? 12.431 0.650 -19.184 1.00 94.25 87 ALA A CA 1
ATOM 707 C C . ALA A 1 87 ? 12.911 -0.795 -19.098 1.00 94.25 87 ALA A C 1
ATOM 709 O O . ALA A 1 87 ? 13.101 -1.357 -18.020 1.00 94.25 87 ALA A O 1
ATOM 710 N N . ILE A 1 88 ? 13.138 -1.377 -20.272 1.00 96.06 88 ILE A N 1
ATOM 711 C CA . ILE A 1 88 ? 13.607 -2.745 -20.469 1.00 96.06 88 ILE A CA 1
ATOM 712 C C . ILE A 1 88 ? 14.827 -2.748 -21.400 1.00 96.06 88 ILE A C 1
ATOM 714 O O . ILE A 1 88 ? 14.875 -2.001 -22.380 1.00 96.06 88 ILE A O 1
ATOM 718 N N . SER A 1 89 ? 15.823 -3.577 -21.087 1.00 96.75 89 SER A N 1
ATOM 719 C CA . SER A 1 89 ? 17.027 -3.741 -21.906 1.00 96.75 89 SER A CA 1
ATOM 720 C C . SER A 1 89 ? 16.724 -4.387 -23.262 1.00 96.75 89 SER A C 1
ATOM 722 O O . SER A 1 89 ? 15.740 -5.102 -23.448 1.00 96.75 89 SER A O 1
ATOM 724 N N . ASN A 1 90 ? 17.618 -4.190 -24.226 1.00 95.75 90 ASN A N 1
ATOM 725 C CA . ASN A 1 90 ? 17.512 -4.733 -25.577 1.00 95.75 90 ASN A CA 1
ATOM 726 C C . ASN A 1 90 ? 17.698 -6.256 -25.652 1.00 95.75 90 ASN A C 1
ATOM 728 O O . ASN A 1 90 ? 17.387 -6.842 -26.685 1.00 95.75 90 ASN A O 1
ATOM 732 N N . ASP A 1 91 ? 18.188 -6.908 -24.596 1.00 96.25 91 ASP A N 1
ATOM 733 C CA . ASP A 1 91 ? 18.173 -8.372 -24.453 1.00 96.25 91 ASP A CA 1
ATOM 734 C C . ASP A 1 91 ? 16.931 -8.893 -23.705 1.00 96.25 91 ASP A C 1
ATOM 736 O O . ASP A 1 91 ? 16.748 -10.106 -23.576 1.00 96.25 91 ASP A O 1
ATOM 740 N N . GLY A 1 92 ? 16.084 -7.980 -23.217 1.00 96.62 92 GLY A N 1
ATOM 741 C CA . GLY A 1 92 ? 14.867 -8.269 -22.473 1.00 96.62 92 GLY A CA 1
ATOM 742 C C . GLY A 1 92 ? 15.088 -8.877 -21.094 1.00 96.62 92 GLY A C 1
ATOM 743 O O . GLY A 1 92 ? 14.121 -9.345 -20.508 1.00 96.62 92 GLY A O 1
ATOM 744 N N . LEU A 1 93 ? 16.324 -8.938 -20.586 1.00 97.75 93 LEU A N 1
ATOM 745 C CA . LEU A 1 93 ? 16.632 -9.601 -19.316 1.00 97.75 93 LEU A CA 1
ATOM 746 C C . LEU A 1 93 ? 16.587 -8.665 -18.113 1.00 97.75 93 LEU A C 1
ATOM 748 O O . LEU A 1 93 ? 16.440 -9.155 -16.992 1.00 97.75 93 LEU A O 1
ATOM 752 N N . SER A 1 94 ? 16.749 -7.362 -18.331 1.00 97.88 94 SER A N 1
ATOM 753 C CA . SER A 1 94 ? 16.780 -6.357 -17.277 1.00 97.88 94 SER A CA 1
ATOM 754 C C . SER A 1 94 ? 15.640 -5.362 -17.432 1.00 97.88 94 SER A C 1
ATOM 756 O O . SER A 1 94 ? 15.360 -4.882 -18.528 1.00 97.88 94 SER A O 1
ATOM 758 N N . VAL A 1 95 ? 15.013 -5.020 -16.311 1.00 97.62 95 VAL A N 1
ATOM 759 C CA . VAL A 1 95 ? 13.982 -3.983 -16.216 1.00 97.62 95 VAL A CA 1
ATOM 760 C C . VAL A 1 95 ? 14.429 -2.991 -15.159 1.00 97.62 95 VAL A C 1
ATOM 762 O O . VAL A 1 95 ? 14.841 -3.403 -14.078 1.00 97.62 95 VAL A O 1
ATOM 765 N N . VAL A 1 96 ? 14.360 -1.701 -15.462 1.00 96.56 96 VAL A N 1
ATOM 766 C CA . VAL A 1 96 ? 14.663 -0.631 -14.513 1.00 96.56 96 VAL A CA 1
ATOM 767 C C . VAL A 1 96 ? 13.424 0.218 -14.295 1.00 96.56 96 VAL A C 1
ATOM 769 O O . VAL A 1 96 ? 12.739 0.573 -15.255 1.00 96.56 96 VAL A O 1
ATOM 772 N N . TYR A 1 97 ? 13.152 0.539 -13.038 1.00 94.94 97 TYR A N 1
ATOM 773 C CA . TYR A 1 97 ? 12.073 1.419 -12.631 1.00 94.94 97 TYR A CA 1
ATOM 774 C C . TYR A 1 97 ? 12.632 2.540 -11.758 1.00 94.94 97 TYR A C 1
ATOM 776 O O . TYR A 1 97 ? 13.395 2.288 -10.826 1.00 94.94 97 TYR A O 1
ATOM 784 N N . LEU A 1 98 ? 12.295 3.777 -12.103 1.00 93.38 98 LEU A N 1
ATOM 785 C CA . LEU A 1 98 ? 12.693 4.988 -11.401 1.00 93.38 98 LEU A CA 1
ATOM 786 C C . LEU A 1 98 ? 11.427 5.690 -10.915 1.00 93.38 98 LEU A C 1
ATOM 788 O O . LEU A 1 98 ? 10.473 5.808 -11.680 1.00 93.38 98 LEU A O 1
ATOM 792 N N . VAL A 1 99 ? 11.426 6.187 -9.682 1.00 89.81 99 VAL A N 1
ATOM 793 C CA . VAL A 1 99 ? 10.305 6.925 -9.091 1.00 89.81 99 VAL A CA 1
ATOM 794 C C . VAL A 1 99 ? 10.820 8.076 -8.227 1.00 89.81 99 VAL A C 1
ATOM 796 O O . VAL A 1 99 ? 11.780 7.920 -7.473 1.00 89.81 99 VAL A O 1
ATOM 799 N N . THR A 1 100 ? 10.204 9.255 -8.340 1.00 84.31 100 THR A N 1
ATOM 800 C CA . THR A 1 100 ? 10.631 10.464 -7.609 1.00 84.31 100 THR A CA 1
ATOM 801 C C . THR A 1 100 ? 10.355 10.389 -6.115 1.00 84.31 100 THR A C 1
ATOM 803 O O . THR A 1 100 ? 11.039 11.048 -5.338 1.00 84.31 100 THR A O 1
ATOM 806 N N . LYS A 1 101 ? 9.368 9.587 -5.712 1.00 77.56 101 LYS A N 1
ATOM 807 C CA . LYS A 1 101 ? 8.982 9.386 -4.319 1.00 77.56 101 LYS A CA 1
ATOM 808 C C . LYS A 1 101 ? 8.994 7.911 -3.963 1.00 77.56 101 LYS A C 1
ATOM 810 O O . LYS A 1 101 ? 8.341 7.101 -4.613 1.00 77.56 101 LYS A O 1
ATOM 815 N N . SER A 1 102 ? 9.686 7.599 -2.879 1.00 74.50 102 SER A N 1
ATOM 816 C CA . SER A 1 102 ? 9.607 6.309 -2.204 1.00 74.50 102 SER A CA 1
ATOM 817 C C . SER A 1 102 ? 8.695 6.449 -0.983 1.00 74.50 102 SER A C 1
ATOM 819 O O . SER A 1 102 ? 8.880 7.358 -0.174 1.00 74.50 102 SER A O 1
ATOM 821 N N . PHE A 1 103 ? 7.678 5.590 -0.883 1.00 68.81 103 PHE A N 1
ATOM 822 C CA . PHE A 1 103 ? 6.684 5.616 0.202 1.00 68.81 103 PHE A CA 1
ATOM 823 C C . PHE A 1 103 ? 6.829 4.443 1.179 1.00 68.81 103 PHE A C 1
ATOM 825 O O . PHE A 1 103 ? 6.175 4.434 2.218 1.00 68.81 103 PHE A O 1
ATOM 832 N N . LEU A 1 104 ? 7.670 3.462 0.845 1.00 74.50 104 LEU A N 1
ATOM 833 C CA . LEU A 1 104 ? 7.916 2.262 1.636 1.00 74.50 104 LEU A CA 1
ATOM 834 C C . LEU A 1 104 ? 9.420 2.124 1.881 1.00 74.50 104 LEU A C 1
ATOM 836 O O . LEU A 1 104 ? 10.226 2.416 1.000 1.00 74.50 104 LEU A O 1
ATOM 840 N N . GLU A 1 105 ? 9.792 1.694 3.084 1.00 73.75 105 GLU A N 1
ATOM 841 C CA . GLU A 1 105 ? 11.192 1.633 3.532 1.00 73.75 105 GLU A CA 1
ATOM 842 C C . GLU A 1 105 ? 11.921 0.335 3.123 1.00 73.75 105 GLU A C 1
ATOM 844 O O . GLU A 1 105 ? 12.986 0.026 3.657 1.00 73.75 105 GLU A O 1
ATOM 849 N N . ASP A 1 106 ? 11.379 -0.438 2.179 1.00 83.94 106 ASP A N 1
ATOM 850 C CA . ASP A 1 106 ? 11.992 -1.675 1.687 1.00 83.94 106 ASP A CA 1
ATOM 851 C C . ASP A 1 106 ? 12.791 -1.487 0.382 1.00 83.94 106 ASP A C 1
ATOM 853 O O . ASP A 1 106 ? 12.641 -0.508 -0.355 1.00 83.94 106 ASP A O 1
ATOM 857 N N . ASP A 1 107 ? 13.666 -2.453 0.085 1.00 83.50 107 ASP A N 1
ATOM 858 C CA . ASP A 1 107 ? 14.555 -2.404 -1.081 1.00 83.50 107 ASP A CA 1
ATOM 859 C C . ASP A 1 107 ? 13.806 -2.387 -2.422 1.00 83.50 107 ASP A C 1
ATOM 861 O O . ASP A 1 107 ? 14.291 -1.786 -3.383 1.00 83.50 107 ASP A O 1
ATOM 865 N N . GLU A 1 108 ? 12.635 -3.021 -2.515 1.00 84.81 108 GLU A N 1
ATOM 866 C CA . GLU A 1 108 ? 11.861 -3.114 -3.754 1.00 84.81 108 GLU A CA 1
ATOM 867 C C . GLU A 1 108 ? 11.161 -1.788 -4.097 1.00 84.81 108 GLU A C 1
ATOM 869 O O . GLU A 1 108 ? 10.780 -1.563 -5.246 1.00 84.81 108 GLU A O 1
ATOM 874 N N . HIS A 1 109 ? 11.053 -0.868 -3.136 1.00 87.31 109 HIS A N 1
ATOM 875 C CA . HIS A 1 109 ? 10.368 0.419 -3.282 1.00 87.31 109 HIS A CA 1
ATOM 876 C C . HIS A 1 109 ? 11.290 1.634 -3.152 1.00 87.31 109 HIS A C 1
ATOM 878 O O . HIS A 1 109 ? 10.822 2.771 -3.029 1.00 87.31 109 HIS A O 1
ATOM 884 N N . LYS A 1 110 ? 12.607 1.425 -3.241 1.00 91.69 110 LYS A N 1
ATOM 885 C CA . LYS A 1 110 ? 13.590 2.505 -3.394 1.00 91.69 110 LYS A CA 1
ATOM 886 C C . LYS A 1 110 ? 13.405 3.269 -4.718 1.00 91.69 110 LYS A C 1
ATOM 888 O O . LYS A 1 110 ? 12.712 2.834 -5.633 1.00 91.69 110 LYS A O 1
ATOM 893 N N . HIS A 1 111 ? 14.072 4.419 -4.825 1.00 92.12 111 HIS A N 1
ATOM 894 C CA . HIS A 1 111 ? 13.905 5.381 -5.923 1.00 92.12 111 HIS A CA 1
ATOM 895 C C . HIS A 1 111 ? 14.311 4.829 -7.289 1.00 92.12 111 HIS A C 1
ATOM 897 O O . HIS A 1 111 ? 13.708 5.190 -8.294 1.00 92.12 111 HIS A O 1
ATOM 903 N N . VAL A 1 112 ? 15.331 3.970 -7.338 1.00 94.94 112 VAL A N 1
ATOM 904 C CA . VAL A 1 112 ? 15.737 3.279 -8.564 1.00 94.94 112 VAL A CA 1
ATOM 905 C C . VAL A 1 112 ? 15.864 1.800 -8.268 1.00 94.94 112 VAL A C 1
ATOM 907 O O . VAL A 1 112 ? 16.694 1.406 -7.455 1.00 94.94 112 VAL A O 1
ATOM 910 N N . THR A 1 113 ? 15.078 0.975 -8.947 1.00 95.81 113 THR A N 1
ATOM 911 C CA . THR A 1 113 ? 15.111 -0.480 -8.802 1.00 95.81 113 THR A CA 1
ATOM 912 C C . THR A 1 113 ? 15.398 -1.144 -10.133 1.00 95.81 113 THR A C 1
ATOM 914 O O . THR A 1 113 ? 14.927 -0.721 -11.187 1.00 95.81 113 THR A O 1
ATOM 917 N N . LEU A 1 114 ? 16.225 -2.184 -10.090 1.00 97.00 114 LEU A N 1
ATOM 918 C CA . LEU A 1 114 ? 16.630 -2.945 -11.257 1.00 97.00 114 LEU A CA 1
ATOM 919 C C . LEU A 1 114 ? 16.363 -4.423 -11.022 1.00 97.00 114 LEU A C 1
ATOM 921 O O . LEU A 1 114 ? 16.904 -5.034 -10.098 1.00 97.00 114 LEU A O 1
ATOM 925 N N . TYR A 1 115 ? 15.569 -4.997 -11.910 1.00 97.56 115 TYR A N 1
ATOM 926 C CA . TYR A 1 115 ? 15.200 -6.399 -11.928 1.00 97.56 115 TYR A CA 1
ATOM 927 C C . TYR A 1 115 ? 15.989 -7.107 -13.017 1.00 97.56 115 TYR A C 1
ATOM 929 O O . TYR A 1 115 ? 16.204 -6.556 -14.094 1.00 97.56 115 TYR A O 1
ATOM 937 N N . HIS A 1 116 ? 16.385 -8.348 -12.758 1.00 97.69 116 HIS A N 1
ATOM 938 C CA . HIS A 1 116 ? 16.969 -9.234 -13.752 1.00 97.69 116 HIS A CA 1
ATOM 939 C C . HIS A 1 116 ? 16.219 -10.565 -13.754 1.00 97.69 116 HIS A C 1
ATOM 941 O O . HIS A 1 116 ? 16.142 -11.233 -12.722 1.00 97.69 116 HIS A O 1
ATOM 947 N N . LYS A 1 117 ? 15.657 -10.951 -14.906 1.00 97.06 117 LYS A N 1
ATOM 948 C CA . LYS A 1 117 ? 14.853 -12.177 -15.071 1.00 97.06 117 LYS A CA 1
ATOM 949 C C . LYS A 1 117 ? 13.756 -12.330 -14.004 1.00 97.06 117 LYS A C 1
ATOM 951 O O . LYS A 1 117 ? 13.604 -13.391 -13.404 1.00 97.06 117 LYS A O 1
ATOM 956 N N . GLY A 1 118 ? 13.028 -11.248 -13.736 1.00 96.44 118 GLY A N 1
ATOM 957 C CA . GLY A 1 118 ? 11.895 -11.248 -12.806 1.00 96.44 118 GLY A CA 1
ATOM 958 C C . GLY A 1 118 ? 12.240 -10.971 -11.340 1.00 96.44 118 GLY A C 1
ATOM 959 O O . GLY A 1 118 ? 11.331 -10.782 -10.542 1.00 96.44 118 GLY A O 1
ATOM 960 N N . LYS A 1 119 ? 13.527 -10.929 -10.969 1.00 96.75 119 LYS A N 1
ATOM 961 C CA . LYS A 1 119 ? 13.966 -10.766 -9.574 1.00 96.75 119 LYS A CA 1
ATOM 962 C C . LYS A 1 119 ? 14.663 -9.435 -9.359 1.00 96.75 119 LYS A C 1
ATOM 964 O O . LYS A 1 119 ? 15.490 -9.054 -10.189 1.00 96.75 119 LYS A O 1
ATOM 969 N N . LEU A 1 120 ? 14.384 -8.771 -8.238 1.00 96.12 120 LEU A N 1
ATOM 970 C CA . LEU A 1 120 ? 15.128 -7.586 -7.821 1.00 96.12 120 LEU A CA 1
ATOM 971 C C . LEU A 1 120 ? 16.619 -7.939 -7.708 1.00 96.12 120 LEU A C 1
ATOM 973 O O . LEU A 1 120 ? 17.000 -8.889 -7.026 1.00 96.12 120 LEU A O 1
ATOM 977 N N . LYS A 1 121 ? 17.459 -7.203 -8.432 1.00 95.81 121 LYS A N 1
ATOM 978 C CA . LYS A 1 121 ? 18.914 -7.398 -8.477 1.00 95.81 121 LYS A CA 1
ATOM 979 C C . LYS A 1 121 ? 19.638 -6.285 -7.737 1.00 95.81 121 LYS A C 1
ATOM 981 O O . LYS A 1 121 ? 20.638 -6.554 -7.079 1.00 95.81 121 LYS A O 1
ATOM 986 N N . LYS A 1 122 ? 19.165 -5.046 -7.886 1.00 96.12 122 LYS A N 1
ATOM 987 C CA . LYS A 1 122 ? 19.729 -3.856 -7.248 1.00 96.12 122 LYS A CA 1
ATOM 988 C C . LYS A 1 122 ? 18.659 -2.816 -6.994 1.00 96.12 122 LYS A C 1
ATOM 990 O O . LYS A 1 122 ? 17.694 -2.719 -7.749 1.00 96.12 122 LYS A O 1
ATOM 995 N N . ALA A 1 123 ? 18.908 -2.004 -5.983 1.00 96.19 123 ALA A N 1
ATOM 996 C CA . ALA A 1 123 ? 18.084 -0.875 -5.628 1.00 96.19 123 ALA A CA 1
ATOM 997 C C . ALA A 1 123 ? 18.973 0.258 -5.107 1.00 96.19 123 ALA A C 1
ATOM 999 O O . ALA A 1 123 ? 19.979 -0.012 -4.450 1.00 96.19 123 ALA A O 1
ATOM 1000 N N . TYR A 1 124 ? 18.609 1.501 -5.408 1.00 95.44 124 TYR A N 1
ATOM 1001 C CA . TYR A 1 124 ? 19.334 2.694 -4.987 1.00 95.44 124 TYR A CA 1
ATOM 1002 C C . TYR A 1 124 ? 18.382 3.693 -4.339 1.00 95.44 124 TYR A C 1
ATOM 1004 O O . TYR A 1 124 ? 17.307 3.987 -4.874 1.00 95.44 124 TYR A O 1
ATOM 1012 N N . THR A 1 125 ? 18.792 4.246 -3.200 1.00 93.12 125 THR A N 1
ATOM 1013 C CA . THR A 1 125 ? 18.172 5.454 -2.650 1.00 93.12 125 THR A CA 1
ATOM 1014 C C . THR A 1 125 ? 18.434 6.657 -3.562 1.00 93.12 125 THR A C 1
ATOM 1016 O O . THR A 1 125 ? 19.272 6.602 -4.468 1.00 93.12 125 THR A O 1
ATOM 1019 N N . LEU A 1 126 ? 17.716 7.758 -3.328 1.00 90.88 126 LEU A N 1
ATOM 1020 C CA . LEU A 1 126 ? 17.925 9.005 -4.062 1.00 90.88 126 LEU A CA 1
ATOM 1021 C C . LEU A 1 126 ? 19.386 9.467 -3.968 1.00 90.88 126 LEU A C 1
ATOM 1023 O O . LEU A 1 126 ? 20.015 9.729 -4.993 1.00 90.88 126 LEU A O 1
ATOM 1027 N N . ASP A 1 127 ? 19.929 9.499 -2.753 1.00 91.50 127 ASP A N 1
ATOM 1028 C CA . ASP A 1 127 ? 21.290 9.946 -2.466 1.00 91.50 127 ASP A CA 1
ATOM 1029 C C . ASP A 1 127 ? 22.338 8.989 -3.057 1.00 91.50 127 ASP A C 1
ATOM 1031 O O . ASP A 1 127 ? 23.305 9.432 -3.674 1.00 91.50 127 ASP A O 1
ATOM 1035 N N . GLU A 1 128 ? 22.130 7.670 -2.957 1.00 94.19 128 GLU A N 1
ATOM 1036 C CA . GLU A 1 128 ? 23.027 6.672 -3.562 1.00 94.19 128 GLU A CA 1
ATOM 1037 C C . GLU A 1 128 ? 23.063 6.777 -5.088 1.00 94.19 128 GLU A C 1
ATOM 1039 O O . GLU A 1 128 ? 24.121 6.601 -5.699 1.00 94.19 128 GLU A O 1
ATOM 1044 N N . PHE A 1 129 ? 21.913 7.043 -5.712 1.00 95.31 129 PHE A N 1
ATOM 1045 C CA . PHE A 1 129 ? 21.806 7.126 -7.161 1.00 95.31 129 PHE A CA 1
ATOM 1046 C C . PHE A 1 129 ? 22.364 8.449 -7.684 1.00 95.31 129 PHE A C 1
ATOM 1048 O O . PHE A 1 129 ? 23.283 8.444 -8.502 1.00 95.31 129 PHE A O 1
ATOM 1055 N N . THR A 1 130 ? 21.879 9.577 -7.169 1.00 92.31 130 THR A N 1
ATOM 1056 C CA . THR A 1 130 ? 22.236 10.919 -7.661 1.00 92.31 130 THR A CA 1
ATOM 1057 C C . THR A 1 130 ? 23.579 11.418 -7.124 1.00 92.31 130 THR A C 1
ATOM 1059 O O . THR A 1 130 ? 24.271 12.178 -7.794 1.00 92.31 130 THR A O 1
ATOM 1062 N N . GLY A 1 131 ? 23.993 10.969 -5.935 1.00 90.06 131 GLY A N 1
ATOM 1063 C CA . GLY A 1 131 ? 25.101 11.568 -5.187 1.00 90.06 131 GLY A CA 1
ATOM 1064 C C . GLY A 1 131 ? 24.728 12.880 -4.483 1.00 90.06 131 GLY A C 1
ATOM 1065 O O . GLY A 1 131 ? 25.603 13.523 -3.904 1.00 90.06 131 GLY A O 1
ATOM 1066 N N . CYS A 1 132 ? 23.457 13.289 -4.533 1.00 85.06 132 CYS A N 1
ATOM 1067 C CA . CYS A 1 132 ? 22.938 14.459 -3.835 1.00 85.06 132 CYS A CA 1
ATOM 1068 C C . CYS A 1 132 ? 22.688 14.127 -2.361 1.00 85.06 132 CYS A C 1
ATOM 1070 O O . CYS A 1 132 ? 22.103 13.093 -2.061 1.00 85.06 132 CYS A O 1
ATOM 1072 N N . ASN A 1 133 ? 23.124 14.990 -1.441 1.00 82.69 133 ASN A N 1
ATOM 1073 C CA . ASN A 1 133 ? 22.873 14.800 -0.014 1.00 82.69 133 ASN A CA 1
ATOM 1074 C C . ASN A 1 133 ? 21.580 15.517 0.389 1.00 82.69 133 ASN A C 1
ATOM 1076 O O . ASN A 1 133 ? 21.568 16.741 0.573 1.00 82.69 133 ASN A O 1
ATOM 1080 N N . SER A 1 134 ? 20.511 14.740 0.559 1.00 77.00 134 SER A N 1
ATOM 1081 C CA . SER A 1 134 ? 19.173 15.257 0.869 1.00 77.00 134 SER A CA 1
ATOM 1082 C C . SER A 1 134 ? 19.052 15.870 2.269 1.00 77.00 134 SER A C 1
ATOM 1084 O O . SER A 1 134 ? 18.114 16.623 2.531 1.00 77.00 134 SER A O 1
ATOM 1086 N N . ALA A 1 135 ? 20.017 15.629 3.165 1.00 75.50 135 ALA A N 1
ATOM 1087 C CA . ALA A 1 135 ? 20.069 16.270 4.480 1.00 75.50 135 ALA A CA 1
ATOM 1088 C C . ALA A 1 135 ? 20.586 17.720 4.432 1.00 75.50 135 ALA A C 1
ATOM 1090 O O . ALA A 1 135 ? 20.424 18.453 5.408 1.00 75.50 135 ALA A O 1
ATOM 1091 N N . ILE A 1 136 ? 21.231 18.124 3.332 1.00 72.88 136 ILE A N 1
ATOM 1092 C CA . ILE A 1 136 ? 21.889 19.434 3.199 1.00 72.88 136 ILE A CA 1
ATOM 1093 C C . ILE A 1 136 ? 21.198 20.296 2.138 1.00 72.88 136 ILE A C 1
ATOM 1095 O O . ILE A 1 136 ? 21.062 21.505 2.322 1.00 72.88 136 ILE A O 1
ATOM 1099 N N . THR A 1 137 ? 20.754 19.694 1.034 1.00 72.69 137 THR A N 1
ATOM 1100 C CA . THR A 1 137 ? 20.149 20.404 -0.102 1.00 72.69 137 THR A CA 1
ATOM 1101 C C . THR A 1 137 ? 18.946 19.652 -0.654 1.00 72.69 137 THR A C 1
ATOM 1103 O O . THR A 1 137 ? 18.870 18.434 -0.531 1.00 72.69 137 THR A O 1
ATOM 1106 N N . GLU A 1 138 ? 18.030 20.355 -1.320 1.00 73.31 138 GLU A N 1
ATOM 1107 C CA . GLU A 1 138 ? 16.891 19.721 -1.985 1.00 73.31 138 GLU A CA 1
ATOM 1108 C C . GLU A 1 138 ? 17.346 18.865 -3.183 1.00 73.31 138 GLU A C 1
ATOM 1110 O O . GLU A 1 138 ? 17.954 19.359 -4.137 1.00 73.31 138 GLU A O 1
ATOM 1115 N N . CYS A 1 139 ? 17.039 17.570 -3.130 1.00 82.12 139 CYS A N 1
ATOM 1116 C CA . CYS A 1 139 ? 17.372 16.587 -4.156 1.00 82.12 139 CYS A CA 1
ATOM 1117 C C . CYS A 1 139 ? 16.084 16.088 -4.812 1.00 82.12 139 CYS A C 1
ATOM 1119 O O . CYS A 1 139 ? 15.168 15.676 -4.107 1.00 82.12 139 CYS A O 1
ATOM 1121 N N . ASN A 1 140 ? 16.030 16.055 -6.144 1.00 86.69 140 ASN A N 1
ATOM 1122 C CA . ASN A 1 140 ? 14.960 15.383 -6.882 1.00 86.69 140 ASN A CA 1
ATOM 1123 C C . ASN A 1 140 ? 15.563 14.458 -7.939 1.00 86.69 140 ASN A C 1
ATOM 1125 O O . ASN A 1 140 ? 16.538 14.821 -8.598 1.00 86.69 140 ASN A O 1
ATOM 1129 N N . LEU A 1 141 ? 14.972 13.268 -8.105 1.00 90.06 141 LEU A N 1
ATOM 1130 C CA . LEU A 1 141 ? 15.494 12.236 -9.010 1.00 90.06 141 LEU A CA 1
ATOM 1131 C C . LEU A 1 141 ? 15.505 12.693 -10.470 1.00 90.06 141 LEU A C 1
ATOM 1133 O O . LEU A 1 141 ? 16.440 12.391 -11.209 1.00 90.06 141 LEU A O 1
ATOM 1137 N N . PHE A 1 142 ? 14.463 13.417 -10.868 1.00 90.38 142 PHE A N 1
ATOM 1138 C CA . PHE A 1 142 ? 14.330 13.964 -12.205 1.00 90.38 142 PHE A CA 1
ATOM 1139 C C . PHE A 1 142 ? 14.446 15.475 -12.166 1.00 90.38 142 PHE A C 1
ATOM 1141 O O . PHE A 1 142 ? 13.943 16.142 -11.256 1.00 90.38 142 PHE A O 1
ATOM 1148 N N . TYR A 1 143 ? 15.069 16.012 -13.204 1.00 87.44 143 TYR A N 1
ATOM 1149 C CA . TYR A 1 143 ? 15.023 17.426 -13.485 1.00 87.44 143 TYR A CA 1
ATOM 1150 C C . TYR A 1 143 ? 13.563 17.878 -13.612 1.00 87.44 143 TYR A C 1
ATOM 1152 O O . TYR A 1 143 ? 12.831 17.426 -14.493 1.00 87.44 143 TYR A O 1
ATOM 1160 N N . SER A 1 144 ? 13.146 18.781 -12.728 1.00 71.94 144 SER A N 1
ATOM 1161 C CA . SER A 1 144 ? 11.885 19.503 -12.839 1.00 71.94 144 SER A CA 1
ATOM 1162 C C . SER A 1 144 ? 12.174 20.991 -12.691 1.00 71.94 144 SER A C 1
ATOM 1164 O O . SER A 1 144 ? 12.932 21.408 -11.815 1.00 71.94 144 SER A O 1
ATOM 1166 N N . SER A 1 145 ? 11.572 21.814 -13.545 1.00 50.06 145 SER A N 1
ATOM 1167 C CA . SER A 1 145 ? 11.672 23.273 -13.439 1.00 50.06 145 SER A CA 1
ATOM 1168 C C . SER A 1 145 ? 10.734 23.847 -12.370 1.00 50.06 145 SER A C 1
ATOM 1170 O O . SER A 1 145 ? 10.492 25.049 -12.360 1.00 50.06 145 SER A O 1
ATOM 1172 N N . TYR A 1 146 ? 10.168 23.019 -11.482 1.00 40.50 146 TYR A N 1
ATOM 1173 C CA . TYR A 1 146 ? 9.118 23.450 -10.553 1.00 40.50 146 TYR A CA 1
ATOM 1174 C C . TYR A 1 146 ? 9.624 24.500 -9.544 1.00 40.50 146 TYR A C 1
ATOM 1176 O O . TYR A 1 146 ? 8.895 25.425 -9.189 1.00 40.50 146 TYR A O 1
ATOM 1184 N N . ASN A 1 147 ? 10.911 24.456 -9.184 1.00 37.09 147 ASN A N 1
ATOM 1185 C CA . ASN A 1 147 ? 11.542 25.490 -8.354 1.00 37.09 147 ASN A CA 1
ATOM 1186 C C . ASN A 1 147 ? 11.833 26.813 -9.097 1.00 37.09 147 ASN A C 1
ATOM 1188 O O . ASN A 1 147 ? 12.224 27.784 -8.455 1.00 37.09 147 ASN A O 1
ATOM 1192 N N . GLU A 1 148 ? 11.592 26.906 -10.411 1.00 39.62 148 GLU A N 1
ATOM 1193 C CA . GLU A 1 148 ? 11.568 28.191 -11.134 1.00 39.62 148 GLU A CA 1
ATOM 1194 C C . GLU A 1 148 ? 10.168 28.843 -11.116 1.00 39.62 148 GLU A C 1
ATOM 1196 O O . GLU A 1 148 ? 10.030 30.016 -11.454 1.00 39.62 148 GLU A O 1
ATOM 1201 N N . THR A 1 149 ? 9.128 28.137 -10.647 1.00 32.56 149 THR A N 1
ATOM 1202 C CA . THR A 1 149 ? 7.738 28.629 -10.611 1.00 32.56 149 THR A CA 1
ATOM 1203 C C . THR A 1 149 ? 7.291 29.130 -9.231 1.00 32.56 149 THR A C 1
ATOM 1205 O O . THR A 1 149 ? 6.227 28.770 -8.739 1.00 32.56 149 THR A O 1
ATOM 1208 N N . ILE A 1 150 ? 8.039 30.064 -8.632 1.00 29.42 150 ILE A N 1
ATOM 1209 C CA . ILE A 1 150 ? 7.419 31.128 -7.811 1.00 29.42 150 ILE A CA 1
ATOM 1210 C C . ILE A 1 150 ? 7.165 32.319 -8.740 1.00 29.42 150 ILE A C 1
ATOM 1212 O O . ILE A 1 150 ? 7.791 33.367 -8.638 1.00 29.42 150 ILE A O 1
ATOM 1216 N N . ASN A 1 151 ? 6.296 32.098 -9.724 1.00 26.36 151 ASN A N 1
ATOM 1217 C CA . ASN A 1 151 ? 5.469 33.099 -10.394 1.00 26.36 151 ASN A CA 1
ATOM 1218 C C . ASN A 1 151 ? 4.610 32.365 -11.433 1.00 26.36 151 ASN A C 1
ATOM 1220 O O . ASN A 1 151 ? 5.139 31.892 -12.436 1.00 26.36 151 ASN A O 1
ATOM 1224 N N . PRO A 1 152 ? 3.289 32.240 -11.226 1.00 32.84 152 PRO A N 1
ATOM 1225 C CA . PRO A 1 152 ? 2.410 31.614 -12.196 1.00 32.84 152 PRO A CA 1
ATOM 1226 C C . PRO A 1 152 ? 2.159 32.607 -13.337 1.00 32.84 152 PRO A C 1
ATOM 1228 O O . PRO A 1 152 ? 1.140 33.298 -13.368 1.00 32.84 152 PRO A O 1
ATOM 1231 N N . VAL A 1 153 ? 3.090 32.704 -14.286 1.00 28.88 153 VAL A N 1
ATOM 1232 C CA . VAL A 1 153 ? 2.816 33.365 -15.563 1.00 28.88 153 VAL A CA 1
ATOM 1233 C C . VAL A 1 153 ? 2.286 32.314 -16.528 1.00 28.88 153 VAL A C 1
ATOM 1235 O O . VAL A 1 153 ? 3.010 31.495 -17.082 1.00 28.88 153 VAL A O 1
ATOM 1238 N N . LYS A 1 154 ? 0.962 32.355 -16.685 1.00 31.47 154 LYS A N 1
ATOM 1239 C CA . LYS A 1 154 ? 0.168 31.772 -17.772 1.00 31.47 154 LYS A CA 1
ATOM 1240 C C . LYS A 1 154 ? 0.975 31.592 -19.064 1.00 31.47 154 LYS A C 1
ATOM 1242 O O . LYS A 1 154 ? 1.437 32.585 -19.607 1.00 31.47 154 LYS A O 1
ATOM 1247 N N . THR A 1 155 ? 1.069 30.358 -19.564 1.00 35.34 155 THR A N 1
ATOM 1248 C CA . THR A 1 155 ? 0.937 29.950 -20.987 1.00 35.34 155 THR A CA 1
ATOM 1249 C C . THR A 1 155 ? 1.527 30.845 -22.099 1.00 35.34 155 THR A C 1
ATOM 1251 O O . THR A 1 155 ? 1.048 30.806 -23.227 1.00 35.34 155 THR A O 1
ATOM 1254 N N . THR A 1 156 ? 2.570 31.628 -21.827 1.00 37.03 156 THR A N 1
ATOM 1255 C CA . THR A 1 156 ? 3.291 32.456 -22.817 1.00 37.03 156 THR A CA 1
ATOM 1256 C C . THR A 1 156 ? 4.812 32.265 -22.751 1.00 37.03 156 THR A C 1
ATOM 1258 O O . THR A 1 156 ? 5.557 32.982 -23.410 1.00 37.03 156 THR A O 1
ATOM 1261 N N . GLU A 1 157 ? 5.306 31.313 -21.952 1.00 41.41 157 GLU A N 1
ATOM 1262 C CA . GLU A 1 157 ? 6.748 31.127 -21.718 1.00 41.41 157 GLU A CA 1
ATOM 1263 C C . GLU A 1 157 ? 7.509 30.419 -22.844 1.00 41.41 157 GLU A C 1
ATOM 1265 O O . GLU A 1 157 ? 8.708 30.668 -22.974 1.00 41.41 157 GLU A O 1
ATOM 1270 N N . ASP A 1 158 ? 6.841 29.648 -23.711 1.00 44.47 158 ASP A N 1
ATOM 1271 C CA . ASP A 1 158 ? 7.477 29.159 -24.948 1.00 44.47 158 ASP A CA 1
ATOM 1272 C C . ASP A 1 158 ? 7.895 30.333 -25.858 1.00 44.47 158 ASP A C 1
ATOM 1274 O O . ASP A 1 158 ? 8.918 30.260 -26.535 1.00 44.47 158 ASP A O 1
ATOM 1278 N N . ASP A 1 159 ? 7.170 31.457 -25.796 1.00 41.50 159 ASP A N 1
ATOM 1279 C CA . ASP A 1 159 ? 7.481 32.679 -26.546 1.00 41.50 159 ASP A CA 1
ATOM 1280 C C . ASP A 1 159 ? 8.475 33.600 -25.816 1.00 41.50 159 ASP A C 1
ATOM 1282 O O . ASP A 1 159 ? 9.223 34.335 -26.460 1.00 41.50 159 ASP A O 1
ATOM 1286 N N . ASN A 1 160 ? 8.538 33.574 -24.479 1.00 40.88 160 ASN A N 1
ATOM 1287 C CA . ASN A 1 160 ? 9.379 34.501 -23.705 1.00 40.88 160 ASN A CA 1
ATOM 1288 C C . ASN A 1 160 ? 10.787 33.979 -23.376 1.00 40.88 160 ASN A C 1
ATOM 1290 O O . ASN A 1 160 ? 11.675 34.803 -23.142 1.00 40.88 160 ASN A O 1
ATOM 1294 N N . LEU A 1 161 ? 11.054 32.666 -23.468 1.00 45.38 161 LEU A N 1
ATOM 1295 C CA . LEU A 1 161 ? 12.435 32.144 -23.452 1.00 45.38 161 LEU A CA 1
ATOM 1296 C C . LEU A 1 161 ? 13.282 32.695 -24.617 1.00 45.38 161 LEU A C 1
ATOM 1298 O O . LEU A 1 161 ? 14.509 32.704 -24.543 1.00 45.38 161 LEU A O 1
ATOM 1302 N N . SER A 1 162 ? 12.632 33.201 -25.671 1.00 42.31 162 SER A N 1
ATOM 1303 C CA . SER A 1 162 ? 13.283 33.790 -26.845 1.00 42.31 162 SER A CA 1
ATOM 1304 C C . SER A 1 162 ? 13.825 35.214 -26.636 1.00 42.31 162 SER A C 1
ATOM 1306 O O . SER A 1 162 ? 14.613 35.686 -27.455 1.00 42.31 162 SER A O 1
ATOM 1308 N N . LYS A 1 163 ? 13.423 35.930 -25.571 1.00 42.84 163 LYS A N 1
ATOM 1309 C CA . LYS A 1 163 ? 13.608 37.397 -25.499 1.00 42.84 163 LYS A CA 1
ATOM 1310 C C . LYS A 1 163 ? 14.556 37.925 -24.427 1.00 42.84 163 LYS A C 1
ATOM 1312 O O . LYS A 1 163 ? 14.916 39.098 -24.495 1.00 42.84 163 LYS A O 1
ATOM 1317 N N . GLN A 1 164 ? 15.026 37.109 -23.488 1.00 45.41 164 GLN A N 1
ATOM 1318 C CA . GLN A 1 164 ? 15.984 37.562 -22.471 1.00 45.41 164 GLN A CA 1
ATOM 1319 C C . GLN A 1 164 ? 17.262 36.733 -22.493 1.00 45.41 164 GLN A C 1
ATOM 1321 O O . GLN A 1 164 ? 17.495 35.923 -21.609 1.00 45.41 164 GLN A O 1
ATOM 1326 N N . THR A 1 165 ? 18.118 37.024 -23.483 1.00 54.38 165 THR A N 1
ATOM 1327 C CA . THR A 1 165 ? 19.514 36.559 -23.629 1.00 54.38 165 THR A CA 1
ATOM 1328 C C . THR A 1 165 ? 19.706 35.034 -23.648 1.00 54.38 165 THR A C 1
ATOM 1330 O O . THR A 1 165 ? 19.307 34.375 -22.704 1.00 54.38 165 THR A O 1
ATOM 1333 N N . ARG A 1 166 ? 20.427 34.478 -24.640 1.00 50.44 166 ARG A N 1
ATOM 1334 C CA . ARG A 1 166 ? 21.393 33.345 -24.520 1.00 50.44 166 ARG A CA 1
ATOM 1335 C C . ARG A 1 166 ? 21.373 32.400 -25.727 1.00 50.44 166 ARG A C 1
ATOM 1337 O O . ARG A 1 166 ? 20.322 32.051 -26.240 1.00 50.44 166 ARG A O 1
ATOM 1344 N N . ASP A 1 167 ? 22.586 31.999 -26.110 1.00 62.06 167 ASP A N 1
ATOM 1345 C CA . ASP A 1 167 ? 22.978 30.816 -26.889 1.00 62.06 167 ASP A CA 1
ATOM 1346 C C . ASP A 1 167 ? 21.841 29.808 -27.148 1.00 62.06 167 ASP A C 1
ATOM 1348 O O . ASP A 1 167 ? 21.358 29.157 -26.218 1.00 62.06 167 ASP A O 1
ATOM 1352 N N . GLU A 1 168 ? 21.452 29.645 -28.418 1.00 66.12 168 GLU A N 1
ATOM 1353 C CA . GLU A 1 168 ? 20.430 28.689 -28.878 1.00 66.12 168 GLU A CA 1
ATOM 1354 C C . GLU A 1 168 ? 20.672 27.271 -28.330 1.00 66.12 168 GLU A C 1
ATOM 1356 O O . GLU A 1 168 ? 19.725 26.541 -28.022 1.00 66.12 168 GLU A O 1
ATOM 1361 N N . ASN A 1 169 ? 21.940 26.893 -28.106 1.00 73.44 169 ASN A N 1
ATOM 1362 C CA . ASN A 1 169 ? 22.285 25.600 -27.518 1.00 73.44 169 ASN A CA 1
ATOM 1363 C C . ASN A 1 169 ? 21.852 25.463 -26.058 1.00 73.44 169 ASN A C 1
ATOM 1365 O O . ASN A 1 169 ? 21.555 24.353 -25.616 1.00 73.44 169 ASN A O 1
ATOM 1369 N N . HIS A 1 170 ? 21.853 26.547 -25.282 1.00 79.69 170 HIS A N 1
ATOM 1370 C CA . HIS A 1 170 ? 21.391 26.522 -23.896 1.00 79.69 170 HIS A CA 1
ATOM 1371 C C . HIS A 1 170 ? 19.881 26.280 -23.844 1.00 79.69 170 HIS A C 1
ATOM 1373 O O . HIS A 1 170 ? 19.420 25.418 -23.100 1.00 79.69 170 HIS A O 1
ATOM 1379 N N . VAL A 1 171 ? 19.115 26.990 -24.675 1.00 80.12 171 VAL A N 1
ATOM 1380 C CA . VAL A 1 171 ? 17.657 26.827 -24.763 1.00 80.12 171 VAL A CA 1
ATOM 1381 C C . VAL A 1 171 ? 17.295 25.403 -25.196 1.00 80.12 171 VAL A C 1
ATOM 1383 O O . VAL A 1 171 ? 16.458 24.759 -24.566 1.00 80.12 171 VAL A O 1
ATOM 1386 N N . ALA A 1 172 ? 17.982 24.863 -26.205 1.00 84.62 172 ALA A N 1
ATOM 1387 C CA . ALA A 1 172 ? 17.737 23.504 -26.682 1.00 84.62 172 ALA A CA 1
ATOM 1388 C C . ALA A 1 172 ? 18.028 22.424 -25.616 1.00 84.62 172 ALA A C 1
ATOM 1390 O O . ALA A 1 172 ? 17.265 21.463 -25.489 1.00 84.62 172 ALA A O 1
ATOM 1391 N N . LYS A 1 173 ? 19.083 22.598 -24.803 1.00 89.06 173 LYS A N 1
ATOM 1392 C CA . LYS A 1 173 ? 19.392 21.710 -23.665 1.00 89.06 173 LYS A CA 1
ATOM 1393 C C . LYS A 1 173 ? 18.274 21.703 -22.624 1.00 89.06 173 LYS A C 1
ATOM 1395 O O . LYS A 1 173 ? 17.864 20.630 -22.189 1.00 89.06 173 LYS A O 1
ATOM 1400 N N . GLU A 1 174 ? 17.775 22.880 -22.252 1.00 87.00 174 GLU A N 1
ATOM 1401 C CA . GLU A 1 174 ? 16.687 23.018 -21.277 1.00 87.00 174 GLU A CA 1
ATOM 1402 C C . GLU A 1 174 ? 15.385 22.388 -21.778 1.00 87.00 174 GLU A C 1
ATOM 1404 O O . GLU A 1 174 ? 14.727 21.655 -21.039 1.00 87.00 174 GLU A O 1
ATOM 1409 N N . ILE A 1 175 ? 15.039 22.609 -23.050 1.00 85.00 175 ILE A N 1
ATOM 1410 C CA . ILE A 1 175 ? 13.853 22.004 -23.672 1.00 85.00 175 ILE A CA 1
ATOM 1411 C C . ILE A 1 175 ? 13.945 20.475 -23.640 1.00 85.00 175 ILE A C 1
ATOM 1413 O O . ILE A 1 175 ? 12.954 19.812 -23.326 1.00 85.00 175 ILE A O 1
ATOM 1417 N N . LEU A 1 176 ? 15.117 19.909 -23.950 1.00 87.69 176 LEU A N 1
ATOM 1418 C CA . LEU A 1 176 ? 15.318 18.463 -23.917 1.00 87.69 176 LEU A CA 1
ATOM 1419 C C . LEU A 1 176 ? 15.158 17.909 -22.497 1.00 87.69 176 LEU A C 1
ATOM 1421 O O . LEU A 1 176 ? 14.396 16.966 -22.310 1.00 87.69 176 LEU A O 1
ATOM 1425 N N . LEU A 1 177 ? 15.795 18.525 -21.498 1.00 87.75 177 LEU A N 1
ATOM 1426 C CA . LEU A 1 177 ? 15.702 18.074 -20.106 1.00 87.75 177 LEU A CA 1
ATOM 1427 C C . LEU A 1 177 ? 14.287 18.165 -19.535 1.00 87.75 177 LEU A C 1
ATOM 1429 O O . LEU A 1 177 ? 13.846 17.236 -18.865 1.00 87.75 177 LEU A O 1
ATOM 1433 N N . ARG A 1 178 ? 13.555 19.250 -19.821 1.00 83.94 178 ARG A N 1
ATOM 1434 C CA . ARG A 1 178 ? 12.161 19.402 -19.371 1.00 83.94 178 ARG A CA 1
ATOM 1435 C C . ARG A 1 178 ? 11.245 18.335 -19.973 1.00 83.94 178 ARG A C 1
ATOM 1437 O O . ARG A 1 178 ? 10.295 17.911 -19.326 1.00 83.94 178 ARG A O 1
ATOM 1444 N N . LYS A 1 179 ? 11.519 17.900 -21.207 1.00 83.50 179 LYS A N 1
ATOM 1445 C CA . LYS A 1 179 ? 10.714 16.881 -21.899 1.00 83.50 179 LYS A CA 1
ATOM 1446 C C . LYS A 1 179 ? 11.129 15.452 -21.556 1.00 83.50 179 LYS A C 1
ATOM 1448 O O . LYS A 1 179 ? 10.273 14.572 -21.519 1.00 83.50 179 LYS A O 1
ATOM 1453 N N . GLN A 1 180 ? 12.426 15.203 -21.393 1.00 87.94 180 GLN A N 1
ATOM 1454 C CA . GLN A 1 180 ? 13.017 13.870 -21.264 1.00 87.94 180 GLN A CA 1
ATOM 1455 C C . GLN A 1 180 ? 14.190 13.908 -20.267 1.00 87.94 180 GLN A C 1
ATOM 1457 O O . GLN A 1 180 ? 15.350 13.833 -20.676 1.00 87.94 180 GLN A O 1
ATOM 1462 N N . PRO A 1 181 ? 13.910 13.999 -18.952 1.00 90.50 181 PRO A N 1
ATOM 1463 C CA . PRO A 1 181 ? 14.952 13.967 -17.920 1.00 90.50 181 PRO A CA 1
ATOM 1464 C C . PRO A 1 181 ? 15.625 12.590 -17.808 1.00 90.50 181 PRO A C 1
ATOM 1466 O O . PRO A 1 181 ? 16.691 12.466 -17.207 1.00 90.50 181 PRO A O 1
ATOM 1469 N N . VAL A 1 182 ? 15.011 11.556 -18.398 1.00 92.44 182 VAL A N 1
ATOM 1470 C CA . VAL A 1 182 ? 15.568 10.210 -18.521 1.00 92.44 182 VAL A CA 1
ATOM 1471 C C . VAL A 1 182 ? 15.618 9.801 -19.991 1.00 92.44 182 VAL A C 1
ATOM 1473 O O . VAL A 1 182 ? 14.613 9.849 -20.707 1.00 92.44 182 VAL A O 1
ATOM 1476 N N . LEU A 1 183 ? 16.800 9.373 -20.428 1.00 93.19 183 LEU A N 1
ATOM 1477 C CA . LEU A 1 183 ? 17.088 8.907 -21.781 1.00 93.19 183 LEU A CA 1
ATOM 1478 C C . LEU A 1 183 ? 17.795 7.556 -21.726 1.00 93.19 183 LEU A C 1
ATOM 1480 O O . LEU A 1 183 ? 18.546 7.273 -20.795 1.00 93.19 183 LEU A O 1
ATOM 1484 N N . ILE A 1 184 ? 17.598 6.731 -22.751 1.00 92.69 184 ILE A N 1
ATOM 1485 C CA . ILE A 1 184 ? 18.304 5.456 -22.893 1.00 92.69 184 ILE A CA 1
ATOM 1486 C C . ILE A 1 184 ? 18.978 5.408 -24.257 1.00 92.69 184 ILE A C 1
ATOM 1488 O O . ILE A 1 184 ? 18.405 5.828 -25.260 1.00 92.69 184 ILE A O 1
ATOM 1492 N N . LYS A 1 185 ? 20.193 4.863 -24.307 1.00 94.06 185 LYS A N 1
ATOM 1493 C CA . LYS A 1 185 ? 20.928 4.575 -25.540 1.00 94.06 185 LYS A CA 1
ATOM 1494 C C . LYS A 1 185 ? 21.753 3.307 -25.357 1.00 94.06 185 LYS A C 1
ATOM 1496 O O . LYS A 1 185 ? 22.613 3.267 -24.485 1.00 94.06 185 LYS A O 1
ATOM 1501 N N . ASN A 1 186 ? 21.519 2.287 -26.183 1.00 92.94 186 ASN A N 1
ATOM 1502 C CA . ASN A 1 186 ? 22.273 1.025 -26.177 1.00 92.94 186 ASN A CA 1
ATOM 1503 C C . ASN A 1 186 ? 22.385 0.388 -24.777 1.00 92.94 186 ASN A C 1
ATOM 1505 O O . ASN A 1 186 ? 23.484 0.113 -24.305 1.00 92.94 186 ASN A O 1
ATOM 1509 N N . ASP A 1 187 ? 21.251 0.186 -24.099 1.00 95.62 187 ASP A N 1
ATOM 1510 C CA . ASP A 1 187 ? 21.181 -0.354 -22.726 1.00 95.62 187 ASP A CA 1
ATOM 1511 C C . ASP A 1 187 ? 21.880 0.502 -21.652 1.00 95.62 187 ASP A C 1
ATOM 1513 O O . ASP A 1 187 ? 22.103 0.037 -20.536 1.00 95.62 187 ASP A O 1
ATOM 1517 N N . THR A 1 188 ? 22.207 1.757 -21.963 1.00 96.44 188 THR A N 1
ATOM 1518 C CA . THR A 1 188 ? 22.728 2.733 -21.000 1.00 96.44 188 THR A CA 1
ATOM 1519 C C . THR A 1 188 ? 21.655 3.773 -20.716 1.00 96.44 188 THR A C 1
ATOM 1521 O O . THR A 1 188 ? 21.166 4.423 -21.640 1.00 96.44 188 THR A O 1
ATOM 1524 N N . LEU A 1 189 ? 21.282 3.917 -19.448 1.00 96.50 189 LEU A N 1
ATOM 1525 C CA . LEU A 1 189 ? 20.316 4.894 -18.962 1.00 96.50 189 LEU A CA 1
ATOM 1526 C C . LEU A 1 189 ? 21.040 6.140 -18.451 1.00 96.50 189 LEU A C 1
ATOM 1528 O O . LEU A 1 189 ? 22.011 6.046 -17.704 1.00 96.50 189 LEU A O 1
ATOM 1532 N N . TYR A 1 190 ? 20.535 7.302 -18.844 1.00 96.75 190 TYR A N 1
ATOM 1533 C CA . TYR A 1 190 ? 21.002 8.626 -18.458 1.00 96.75 190 TYR A CA 1
ATOM 1534 C C . TYR A 1 190 ? 19.855 9.319 -17.733 1.00 96.75 190 TYR A C 1
ATOM 1536 O O . TYR A 1 190 ? 18.825 9.589 -18.346 1.00 96.75 190 TYR A O 1
ATOM 1544 N N . CYS A 1 191 ? 20.016 9.578 -16.439 1.00 95.31 191 CYS A N 1
ATOM 1545 C CA . CYS A 1 191 ? 19.011 10.246 -15.616 1.00 95.31 191 CYS A CA 1
ATOM 1546 C C . CYS A 1 191 ? 19.583 11.558 -15.095 1.00 95.31 191 CYS A C 1
ATOM 1548 O O . CYS A 1 191 ? 20.573 11.540 -14.361 1.00 95.31 191 CYS A O 1
ATOM 1550 N N . THR A 1 192 ? 18.978 12.678 -15.479 1.00 94.50 192 THR A N 1
ATOM 1551 C CA . THR A 1 192 ? 19.378 14.010 -15.028 1.00 94.50 192 THR A CA 1
ATOM 1552 C C . THR A 1 192 ? 18.524 14.453 -13.844 1.00 94.50 192 THR A C 1
ATOM 1554 O O . THR A 1 192 ? 17.298 14.473 -13.945 1.00 94.50 192 THR A O 1
ATOM 1557 N N . ASP A 1 193 ? 19.180 14.817 -12.743 1.00 91.88 193 ASP A N 1
ATOM 1558 C CA . ASP A 1 193 ? 18.557 15.264 -11.494 1.00 91.88 193 ASP A CA 1
ATOM 1559 C C . ASP A 1 193 ? 18.248 16.776 -11.474 1.00 91.88 193 ASP A C 1
ATOM 1561 O O . ASP A 1 193 ? 18.528 17.513 -12.428 1.00 91.88 193 ASP A O 1
ATOM 1565 N N . SER A 1 194 ? 17.674 17.268 -10.370 1.00 86.25 194 SER A N 1
ATOM 1566 C CA . SER A 1 194 ? 17.388 18.701 -10.174 1.00 86.25 194 SER A CA 1
ATOM 1567 C C . SER A 1 194 ? 18.619 19.610 -10.207 1.00 86.25 194 SER A C 1
ATOM 1569 O O . SER A 1 194 ? 18.478 20.802 -10.474 1.00 86.25 194 SER A O 1
ATOM 1571 N N . GLN A 1 195 ? 19.820 19.078 -9.975 1.00 87.19 195 GLN A N 1
ATOM 1572 C CA . GLN A 1 195 ? 21.075 19.829 -10.050 1.00 87.19 195 GLN A CA 1
ATOM 1573 C C . GLN A 1 195 ? 21.686 19.814 -11.458 1.00 87.19 195 GLN A C 1
ATOM 1575 O O . GLN A 1 195 ? 22.803 20.296 -11.653 1.00 87.19 195 GLN A O 1
ATOM 1580 N N . LYS A 1 196 ? 20.966 19.279 -12.455 1.00 91.00 196 LYS A N 1
ATOM 1581 C CA . LYS A 1 196 ? 21.429 19.097 -13.841 1.00 91.00 196 LYS A CA 1
ATOM 1582 C C . LYS A 1 196 ? 22.636 18.157 -13.950 1.00 91.00 196 LYS A C 1
ATOM 1584 O O . LYS A 1 196 ? 23.324 18.143 -14.979 1.00 91.00 196 LYS A O 1
ATOM 1589 N N . ASN A 1 197 ? 22.872 17.335 -12.928 1.00 93.94 197 ASN A N 1
ATOM 1590 C CA . ASN A 1 197 ? 23.850 16.262 -12.974 1.00 93.94 197 ASN A CA 1
ATOM 1591 C C . ASN A 1 197 ? 23.186 15.007 -13.527 1.00 93.94 197 ASN A C 1
ATOM 1593 O O . ASN A 1 197 ? 22.065 14.653 -13.179 1.00 93.94 197 ASN A O 1
ATOM 1597 N N . THR A 1 198 ? 23.875 14.342 -14.445 1.00 96.56 198 THR A N 1
ATOM 1598 C CA . THR A 1 198 ? 23.389 13.129 -15.097 1.00 96.56 198 THR A CA 1
ATOM 1599 C C . THR A 1 198 ? 24.102 11.925 -14.519 1.00 96.56 198 THR A C 1
ATOM 1601 O O . THR A 1 198 ? 25.321 11.799 -14.651 1.00 96.56 198 THR A O 1
ATOM 1604 N N . THR A 1 199 ? 23.331 11.032 -13.907 1.00 98.00 199 THR A N 1
ATOM 1605 C CA . THR A 1 199 ? 23.791 9.712 -13.481 1.00 98.00 199 THR A CA 1
ATOM 1606 C C . THR A 1 199 ? 23.628 8.728 -14.629 1.00 98.00 199 THR A C 1
ATOM 1608 O O . THR A 1 199 ? 22.563 8.647 -15.244 1.00 98.00 199 THR A O 1
ATOM 1611 N N . VAL A 1 200 ? 24.695 7.983 -14.918 1.00 98.00 200 VAL A N 1
ATOM 1612 C CA . VAL A 1 200 ? 24.744 7.006 -16.005 1.00 98.00 200 VAL A CA 1
ATOM 1613 C C . VAL A 1 200 ? 24.726 5.597 -15.422 1.00 98.00 200 VAL A C 1
ATOM 1615 O O . VAL A 1 200 ? 25.598 5.240 -14.629 1.00 98.00 200 VAL A O 1
ATOM 1618 N N . LEU A 1 201 ? 23.742 4.796 -15.821 1.00 98.00 201 LEU A N 1
ATOM 1619 C CA . LEU A 1 201 ? 23.501 3.438 -15.338 1.00 98.00 201 LEU A CA 1
ATOM 1620 C C . LEU A 1 201 ? 23.545 2.451 -16.510 1.00 98.00 201 LEU A C 1
ATOM 1622 O O . LEU A 1 201 ? 22.822 2.610 -17.490 1.00 98.00 201 LEU A O 1
ATOM 1626 N N . ASP A 1 202 ? 24.344 1.396 -16.394 1.00 96.75 202 ASP A N 1
ATOM 1627 C CA . ASP A 1 202 ? 24.301 0.259 -17.320 1.00 96.75 202 ASP A CA 1
ATOM 1628 C C . ASP A 1 202 ? 23.165 -0.692 -16.912 1.00 96.75 202 ASP A C 1
ATOM 1630 O O . ASP A 1 202 ? 23.174 -1.240 -15.809 1.00 96.75 202 ASP A O 1
ATOM 1634 N N . LEU A 1 203 ? 22.189 -0.919 -17.796 1.00 95.06 203 LEU A N 1
ATOM 1635 C CA . LEU A 1 203 ? 21.018 -1.755 -17.510 1.00 95.06 203 LEU A CA 1
ATOM 1636 C C . LEU A 1 203 ? 21.344 -3.249 -17.377 1.00 95.06 203 LEU A C 1
ATOM 1638 O O . LEU A 1 203 ? 20.617 -3.990 -16.711 1.00 95.06 203 LEU A O 1
ATOM 1642 N N . ARG A 1 204 ? 22.433 -3.736 -17.974 1.00 91.38 204 ARG A N 1
ATOM 1643 C CA . ARG A 1 204 ? 22.808 -5.160 -17.919 1.00 91.38 204 ARG A CA 1
ATOM 1644 C C . ARG A 1 204 ? 23.424 -5.506 -16.567 1.00 91.38 204 ARG A C 1
ATOM 1646 O O . ARG A 1 204 ? 23.062 -6.495 -15.913 1.00 91.38 204 ARG A O 1
ATOM 1653 N N . THR A 1 205 ? 24.350 -4.669 -16.113 1.00 92.50 205 THR A N 1
ATOM 1654 C CA . THR A 1 205 ? 25.049 -4.851 -14.831 1.00 92.50 205 THR A CA 1
ATOM 1655 C C . THR A 1 205 ? 24.300 -4.216 -13.657 1.00 92.50 205 THR A C 1
ATOM 1657 O O . THR A 1 205 ? 24.493 -4.613 -12.499 1.00 92.50 205 THR A O 1
ATOM 1660 N N . GLY A 1 206 ? 23.440 -3.239 -13.943 1.00 92.44 206 GLY A N 1
ATOM 1661 C CA . GLY A 1 206 ? 22.824 -2.348 -12.969 1.00 92.44 206 GLY A CA 1
ATOM 1662 C C . GLY A 1 206 ? 23.850 -1.515 -12.212 1.00 92.44 206 GLY A C 1
ATOM 1663 O O . GLY A 1 206 ? 23.628 -1.233 -11.045 1.00 92.44 206 GLY A O 1
ATOM 1664 N N . GLN A 1 207 ? 25.038 -1.261 -12.764 1.00 96.31 207 GLN A N 1
ATOM 1665 C CA . GLN A 1 207 ? 26.059 -0.438 -12.111 1.00 96.31 207 GLN A CA 1
ATOM 1666 C C . GLN A 1 207 ? 25.979 1.003 -12.595 1.00 96.31 207 GLN A C 1
ATOM 1668 O O . GLN A 1 207 ? 25.774 1.262 -13.781 1.00 96.31 207 GLN A O 1
ATOM 1673 N N . ILE A 1 208 ? 26.172 1.933 -11.663 1.00 97.56 208 ILE A N 1
ATOM 1674 C CA . ILE A 1 208 ? 26.402 3.336 -11.991 1.00 97.56 208 ILE A CA 1
ATOM 1675 C C . ILE A 1 208 ? 27.815 3.430 -12.559 1.00 97.56 208 ILE A C 1
ATOM 1677 O O . ILE A 1 208 ? 28.782 3.122 -11.863 1.00 97.56 208 ILE A O 1
ATOM 1681 N N . ILE A 1 209 ? 27.924 3.818 -13.825 1.00 95.94 209 ILE A N 1
ATOM 1682 C CA . ILE A 1 209 ? 29.197 3.881 -14.553 1.00 95.94 209 ILE A CA 1
ATOM 1683 C C . ILE A 1 209 ? 29.813 5.283 -14.538 1.00 95.94 209 ILE A C 1
ATOM 1685 O O . ILE A 1 209 ? 30.993 5.439 -14.837 1.00 95.94 209 ILE A O 1
ATOM 1689 N N . GLY A 1 210 ? 29.043 6.308 -14.167 1.00 95.94 210 GLY A N 1
ATOM 1690 C CA . GLY A 1 210 ? 29.564 7.662 -14.022 1.00 95.94 210 GLY A CA 1
ATOM 1691 C C . GLY A 1 210 ? 28.503 8.696 -13.673 1.00 95.94 210 GLY A C 1
ATOM 1692 O O . GLY A 1 210 ? 27.301 8.429 -13.733 1.00 95.94 210 GLY A O 1
ATOM 1693 N N . ARG A 1 211 ? 28.979 9.891 -13.315 1.00 96.12 211 ARG A N 1
ATOM 1694 C CA . ARG A 1 211 ? 28.169 11.093 -13.103 1.00 96.12 211 ARG A CA 1
ATOM 1695 C C . ARG A 1 211 ? 28.885 12.295 -13.697 1.00 96.12 211 ARG A C 1
ATOM 1697 O O . ARG A 1 211 ? 30.083 12.454 -13.476 1.00 96.12 211 ARG A O 1
ATOM 1704 N N . ALA A 1 212 ? 28.169 13.120 -14.449 1.00 96.38 212 ALA A N 1
ATOM 1705 C CA . ALA A 1 212 ? 28.695 14.376 -14.979 1.00 96.38 212 ALA A CA 1
ATOM 1706 C C . ALA A 1 212 ? 27.547 15.348 -15.302 1.00 96.38 212 ALA A C 1
ATOM 1708 O O . ALA A 1 212 ? 26.405 14.902 -15.445 1.00 96.38 212 ALA A O 1
ATOM 1709 N N . PRO A 1 213 ? 27.817 16.656 -15.451 1.00 95.75 213 PRO A N 1
ATOM 1710 C CA . PRO A 1 213 ? 26.807 17.613 -15.891 1.00 95.75 213 PRO A CA 1
ATOM 1711 C C . PRO A 1 213 ? 26.156 17.194 -17.217 1.00 95.75 213 PRO A C 1
ATOM 1713 O O . PRO A 1 213 ? 26.836 16.708 -18.124 1.00 95.75 213 PRO A O 1
ATOM 1716 N N . PHE A 1 214 ? 24.848 17.426 -17.372 1.00 94.44 214 PHE A N 1
ATOM 1717 C CA . PHE A 1 214 ? 24.113 17.060 -18.594 1.00 94.44 214 PHE A CA 1
ATOM 1718 C C . PHE A 1 214 ? 24.731 17.637 -19.878 1.00 94.44 214 PHE A C 1
ATOM 1720 O O . PHE A 1 214 ? 24.709 17.008 -20.939 1.00 94.44 214 PHE A O 1
ATOM 1727 N N . SER A 1 215 ? 25.342 18.819 -19.785 1.00 92.25 215 SER A N 1
ATOM 1728 C CA . SER A 1 215 ? 26.019 19.478 -20.904 1.00 92.25 215 SER A CA 1
ATOM 1729 C C . SER A 1 215 ? 27.089 18.603 -21.568 1.00 92.25 215 SER A C 1
ATOM 1731 O O . SER A 1 215 ? 27.264 18.705 -22.782 1.00 92.25 215 SER A O 1
ATOM 1733 N N . SER A 1 216 ? 27.748 17.715 -20.815 1.00 95.19 216 SER A N 1
ATOM 1734 C CA . SER A 1 216 ? 28.740 16.764 -21.327 1.00 95.19 216 SER A CA 1
ATOM 1735 C C . SER A 1 216 ? 28.126 15.652 -22.185 1.00 95.19 216 SER A C 1
ATOM 1737 O O . SER A 1 216 ? 28.816 15.085 -23.030 1.00 95.19 216 SER A O 1
ATOM 1739 N N . PHE A 1 217 ? 26.836 15.352 -22.008 1.00 94.69 217 PHE A N 1
ATOM 1740 C CA . PHE A 1 217 ? 26.129 14.288 -22.730 1.00 94.69 217 PHE A CA 1
ATOM 1741 C C . PHE A 1 217 ? 25.223 14.803 -23.851 1.00 94.69 217 PHE A C 1
ATOM 1743 O O . PHE A 1 217 ? 24.877 14.034 -24.748 1.00 94.69 217 PHE A O 1
ATOM 1750 N N . TYR A 1 218 ? 24.875 16.093 -23.845 1.00 93.19 218 TYR A N 1
ATOM 1751 C CA . TYR A 1 218 ? 23.906 16.688 -24.769 1.00 93.19 218 TYR A CA 1
ATOM 1752 C C . TYR A 1 218 ? 24.141 16.313 -26.239 1.00 93.19 218 TYR A C 1
ATOM 1754 O O . TYR A 1 218 ? 23.244 15.790 -26.891 1.00 93.19 218 TYR A O 1
ATOM 1762 N N . ASN A 1 219 ? 25.360 16.489 -26.759 1.00 92.75 219 ASN A N 1
ATOM 1763 C CA . ASN A 1 219 ? 25.649 16.198 -28.170 1.00 92.75 219 ASN A CA 1
ATOM 1764 C C . ASN A 1 219 ? 25.434 14.722 -28.542 1.00 92.75 219 ASN A C 1
ATOM 1766 O O . ASN A 1 219 ? 25.095 14.428 -29.684 1.00 92.75 219 ASN A O 1
ATOM 1770 N N . ALA A 1 220 ? 25.620 13.800 -27.594 1.00 92.81 220 ALA A N 1
ATOM 1771 C CA . ALA A 1 220 ? 25.432 12.368 -27.813 1.00 92.81 220 ALA A CA 1
ATOM 1772 C C . ALA A 1 220 ? 23.964 11.922 -27.689 1.00 92.81 220 ALA A C 1
ATOM 1774 O O . ALA A 1 220 ? 23.628 10.822 -28.148 1.00 92.81 220 ALA A O 1
ATOM 1775 N N . LEU A 1 221 ? 23.129 12.752 -27.054 1.00 93.81 221 LEU A N 1
ATOM 1776 C CA . LEU A 1 221 ? 21.759 12.439 -26.651 1.00 93.81 221 LEU A CA 1
ATOM 1777 C C . LEU A 1 221 ? 20.688 13.312 -27.322 1.00 93.81 221 LEU A C 1
ATOM 1779 O O . LEU A 1 221 ? 19.522 12.945 -27.273 1.00 93.81 221 LEU A O 1
ATOM 1783 N N . LYS A 1 222 ? 21.054 14.425 -27.968 1.00 92.25 222 LYS A N 1
ATOM 1784 C CA . LYS A 1 222 ? 20.111 15.403 -28.544 1.00 92.25 222 LYS A CA 1
ATOM 1785 C C . LYS A 1 222 ? 19.109 14.817 -29.547 1.00 92.25 222 LYS A C 1
ATOM 1787 O O . LYS A 1 222 ? 17.990 15.304 -29.633 1.00 92.25 222 LYS A O 1
ATOM 1792 N N . ASP A 1 223 ? 19.512 13.763 -30.255 1.00 90.75 223 ASP A N 1
ATOM 1793 C CA . ASP A 1 223 ? 18.698 13.074 -31.264 1.00 90.75 223 ASP A CA 1
ATOM 1794 C C . ASP A 1 223 ? 18.058 11.786 -30.708 1.00 90.75 223 ASP A C 1
ATOM 1796 O O . ASP A 1 223 ? 17.521 10.973 -31.456 1.00 90.75 223 ASP A O 1
ATOM 1800 N N . GLN A 1 224 ? 18.188 11.532 -29.402 1.00 89.06 224 GLN A N 1
ATOM 1801 C CA . GLN A 1 224 ? 17.548 10.394 -28.750 1.00 89.06 224 GLN A CA 1
ATOM 1802 C C . GLN A 1 224 ? 16.131 10.760 -28.336 1.00 89.06 224 GLN A C 1
ATOM 1804 O O . GLN A 1 224 ? 15.857 11.866 -27.873 1.00 89.06 224 GLN A O 1
ATOM 1809 N N . HIS A 1 225 ? 15.238 9.788 -28.471 1.00 81.56 225 HIS A N 1
ATOM 1810 C CA . HIS A 1 225 ? 13.858 9.906 -28.043 1.00 81.56 225 HIS A CA 1
ATOM 1811 C C . HIS A 1 225 ? 13.471 8.658 -27.265 1.00 81.56 225 HIS A C 1
ATOM 1813 O O . HIS A 1 225 ? 13.784 7.538 -27.671 1.00 81.56 225 HIS A O 1
ATOM 1819 N N . THR A 1 226 ? 12.776 8.857 -26.150 1.00 77.44 226 THR A N 1
ATOM 1820 C CA . THR A 1 226 ? 12.137 7.760 -25.427 1.00 77.44 226 THR A CA 1
ATOM 1821 C C . THR A 1 226 ? 10.759 7.503 -26.034 1.00 77.44 226 THR A C 1
ATOM 1823 O O . THR A 1 226 ? 9.936 8.422 -26.103 1.00 77.44 226 THR A O 1
ATOM 1826 N N . ASP A 1 227 ? 10.500 6.260 -26.447 1.00 78.50 227 ASP A N 1
ATOM 1827 C CA . ASP A 1 227 ? 9.158 5.819 -26.833 1.00 78.50 227 ASP A CA 1
ATOM 1828 C C . ASP A 1 227 ? 8.215 6.004 -25.633 1.00 78.50 227 ASP A C 1
ATOM 1830 O O . ASP 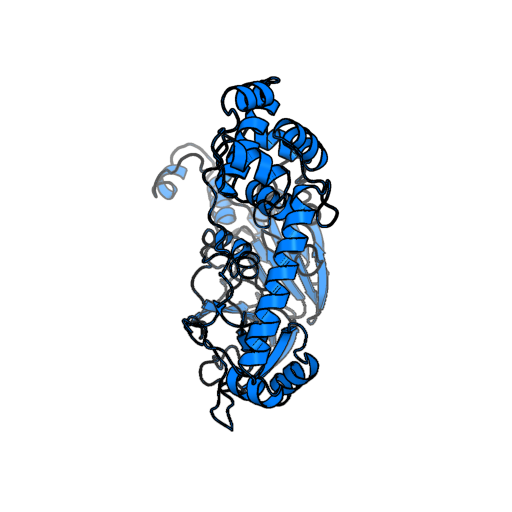A 1 227 ? 8.488 5.535 -24.525 1.00 78.50 227 ASP A O 1
ATOM 1834 N N . LYS A 1 228 ? 7.106 6.721 -25.836 1.00 82.31 228 LYS A N 1
ATOM 1835 C CA . LYS A 1 228 ? 6.110 6.905 -24.777 1.00 82.31 228 LYS A CA 1
ATOM 1836 C C . LYS A 1 228 ? 5.472 5.561 -24.441 1.00 82.31 228 LYS A C 1
ATOM 1838 O O . LYS A 1 228 ? 5.164 4.780 -25.338 1.00 82.31 228 LYS A O 1
ATOM 1843 N N . ALA A 1 229 ? 5.239 5.328 -23.155 1.00 88.75 229 ALA A N 1
ATOM 1844 C CA . ALA A 1 229 ? 4.480 4.169 -22.721 1.00 88.75 229 ALA A CA 1
ATOM 1845 C C . ALA A 1 229 ? 3.035 4.247 -23.231 1.00 88.75 229 ALA A C 1
ATOM 1847 O O . ALA A 1 229 ? 2.402 5.306 -23.182 1.00 88.75 229 ALA A O 1
ATOM 1848 N N . GLU A 1 230 ? 2.507 3.115 -23.678 1.00 92.12 230 GLU A N 1
ATOM 1849 C CA . GLU A 1 230 ? 1.089 2.970 -23.991 1.00 92.12 230 GLU A CA 1
ATOM 1850 C C . GLU A 1 230 ? 0.344 2.644 -22.703 1.00 92.12 230 GLU A C 1
ATOM 1852 O O . GLU A 1 230 ? 0.735 1.731 -21.978 1.00 92.12 230 GLU A O 1
ATOM 1857 N N . ILE A 1 231 ? -0.713 3.391 -22.396 1.00 90.06 231 ILE A N 1
ATOM 1858 C CA . ILE A 1 231 ? -1.467 3.213 -21.157 1.00 90.06 231 ILE A CA 1
ATOM 1859 C C . ILE A 1 231 ? -2.934 3.024 -21.486 1.00 90.06 231 ILE A C 1
ATOM 1861 O O . ILE A 1 231 ? -3.557 3.877 -22.118 1.00 90.06 231 ILE A O 1
ATOM 1865 N N . VAL A 1 232 ? -3.482 1.925 -20.988 1.00 91.75 232 VAL A N 1
ATOM 1866 C CA . VAL A 1 232 ? -4.911 1.642 -20.992 1.00 91.75 232 VAL A CA 1
ATOM 1867 C C . VAL A 1 232 ? -5.396 1.688 -19.551 1.00 91.75 232 VAL A C 1
ATOM 1869 O O . VAL A 1 232 ? -4.756 1.140 -18.652 1.00 91.75 232 VAL A O 1
ATOM 1872 N N . ARG A 1 233 ? -6.516 2.374 -19.330 1.00 89.19 233 ARG A N 1
ATOM 1873 C CA . ARG A 1 233 ? -7.164 2.465 -18.022 1.00 89.19 233 ARG A CA 1
ATOM 1874 C C . ARG A 1 233 ? -8.516 1.784 -18.076 1.00 89.19 233 ARG A C 1
ATOM 1876 O O . ARG A 1 233 ? -9.225 1.901 -19.073 1.00 89.19 233 ARG A O 1
ATOM 1883 N N . TYR A 1 234 ? -8.850 1.109 -16.992 1.00 87.25 234 TYR A N 1
ATOM 1884 C CA . TYR A 1 234 ? -10.144 0.490 -16.781 1.00 87.25 234 TYR A CA 1
ATOM 1885 C C . TYR A 1 234 ? -10.745 1.050 -15.510 1.00 87.25 234 TYR A C 1
ATOM 1887 O O . TYR A 1 234 ? -10.041 1.193 -14.514 1.00 87.25 234 TYR A O 1
ATOM 1895 N N . ASP A 1 235 ? -12.042 1.317 -15.526 1.00 83.94 235 ASP A N 1
ATOM 1896 C CA . ASP A 1 235 ? -12.750 1.612 -14.289 1.00 83.94 235 ASP A CA 1
ATOM 1897 C C . ASP A 1 235 ? -12.671 0.383 -13.376 1.00 83.94 235 ASP A C 1
ATOM 1899 O O . ASP A 1 235 ? -12.996 -0.737 -13.793 1.00 83.94 235 ASP A O 1
ATOM 1903 N N . LYS A 1 236 ? -12.227 0.609 -12.140 1.00 81.62 236 LYS A N 1
ATOM 1904 C CA . LYS A 1 236 ? -12.339 -0.342 -11.038 1.00 81.62 236 LYS A CA 1
ATOM 1905 C C . LYS A 1 236 ? -13.815 -0.676 -10.881 1.00 81.62 236 LYS A C 1
ATOM 1907 O O . LYS A 1 236 ? -14.666 0.219 -10.898 1.00 81.62 236 LYS A O 1
ATOM 1912 N N . ALA A 1 237 ? -14.143 -1.954 -10.745 1.00 70.56 237 ALA A N 1
ATOM 1913 C CA . ALA A 1 237 ? -15.534 -2.376 -10.717 1.00 70.56 237 ALA A CA 1
ATOM 1914 C C . ALA A 1 237 ? -16.307 -1.788 -9.517 1.00 70.56 237 ALA A C 1
ATOM 1916 O O . ALA A 1 237 ? -17.530 -1.645 -9.580 1.00 70.56 237 ALA A O 1
ATOM 1917 N N . TYR A 1 238 ? -15.622 -1.457 -8.413 1.00 62.72 238 TYR A N 1
ATOM 1918 C CA . TYR A 1 238 ? -16.257 -1.181 -7.121 1.00 62.72 238 TYR A CA 1
ATOM 1919 C C . TYR A 1 238 ? -16.042 0.236 -6.585 1.00 62.72 238 TYR A C 1
ATOM 1921 O O . TYR A 1 238 ? -15.164 0.490 -5.765 1.00 62.72 238 TYR A O 1
ATOM 1929 N N . THR A 1 239 ? -16.997 1.119 -6.854 1.00 55.28 239 THR A N 1
ATOM 1930 C CA . THR A 1 239 ? -17.426 2.071 -5.811 1.00 55.28 239 THR A CA 1
ATOM 1931 C C . THR A 1 239 ? -18.647 1.562 -5.023 1.00 55.28 239 THR A C 1
ATOM 1933 O O . THR A 1 239 ? -19.102 2.262 -4.124 1.00 55.28 239 THR A O 1
ATOM 1936 N N . GLN A 1 240 ? -19.220 0.380 -5.343 1.00 53.97 240 GLN A N 1
ATOM 1937 C CA . GLN A 1 240 ? -20.605 0.047 -4.939 1.00 53.97 240 GLN A CA 1
ATOM 1938 C C . GLN A 1 240 ? -20.932 -1.387 -4.489 1.00 53.97 240 GLN A C 1
ATOM 1940 O O . GLN A 1 240 ? -22.071 -1.616 -4.075 1.00 53.97 240 GLN A O 1
ATOM 1945 N N . ILE A 1 241 ? -20.029 -2.369 -4.540 1.00 68.12 241 ILE A N 1
ATOM 1946 C CA . ILE A 1 241 ? -20.393 -3.703 -4.042 1.00 68.12 241 ILE A CA 1
ATOM 1947 C C . ILE A 1 241 ? -20.008 -3.832 -2.566 1.00 68.12 241 ILE A C 1
ATOM 1949 O O . ILE A 1 241 ? -18.847 -3.808 -2.175 1.00 68.12 241 ILE A O 1
ATOM 1953 N N . ASN A 1 242 ? -21.053 -3.959 -1.752 1.00 72.44 242 ASN A N 1
ATOM 1954 C CA . ASN A 1 242 ? -20.977 -4.005 -0.293 1.00 72.44 242 ASN A CA 1
ATOM 1955 C C . ASN A 1 242 ? -20.821 -5.434 0.257 1.00 72.44 242 ASN A C 1
ATOM 1957 O O . ASN A 1 242 ? -20.731 -5.609 1.470 1.00 72.44 242 ASN A O 1
ATOM 1961 N N . ASP A 1 243 ? -20.879 -6.453 -0.609 1.00 87.00 243 ASP A N 1
ATOM 1962 C CA . ASP A 1 243 ? -20.845 -7.869 -0.233 1.00 87.00 243 ASP A CA 1
ATOM 1963 C C . ASP A 1 243 ? -20.535 -8.761 -1.444 1.00 87.00 243 ASP A C 1
ATOM 1965 O O . ASP A 1 243 ? -20.995 -8.475 -2.551 1.00 87.00 243 ASP A O 1
ATOM 1969 N N . PHE A 1 244 ? -19.819 -9.864 -1.242 1.00 90.75 244 PHE A N 1
ATOM 1970 C CA . PHE A 1 244 ? -19.552 -10.828 -2.306 1.00 90.75 244 PHE A CA 1
ATOM 1971 C C . PHE A 1 244 ? -20.706 -11.820 -2.431 1.00 90.75 244 PHE A C 1
ATOM 1973 O O . PHE A 1 244 ? -21.210 -12.337 -1.437 1.00 90.75 244 PHE A O 1
ATOM 1980 N N . LEU A 1 245 ? -21.129 -12.109 -3.662 1.00 93.69 245 LEU A N 1
ATOM 1981 C CA . LEU A 1 245 ? -22.136 -13.136 -3.920 1.00 93.69 245 LEU A CA 1
ATOM 1982 C C . LEU A 1 245 ? -21.448 -14.456 -4.240 1.00 93.69 245 LEU A C 1
ATOM 1984 O O . LEU A 1 245 ? -20.666 -14.530 -5.186 1.00 93.69 245 LEU A O 1
ATOM 1988 N N . ASN A 1 246 ? -21.785 -15.505 -3.498 1.00 95.62 246 ASN A N 1
ATOM 1989 C CA . ASN A 1 246 ? -21.356 -16.860 -3.810 1.00 95.62 246 ASN A CA 1
ATOM 1990 C C . ASN A 1 246 ? -21.936 -17.283 -5.170 1.00 95.62 246 ASN A C 1
ATOM 1992 O O . ASN A 1 246 ? -23.145 -17.201 -5.401 1.00 95.62 246 ASN A O 1
ATOM 1996 N N . GLN A 1 247 ? -21.081 -17.748 -6.077 1.00 95.88 247 GLN A N 1
ATOM 1997 C CA . GLN A 1 247 ? -21.452 -18.131 -7.439 1.00 95.88 247 GLN A CA 1
ATOM 1998 C C . GLN A 1 247 ? -22.465 -19.286 -7.462 1.00 95.88 247 GLN A C 1
ATOM 2000 O O . GLN A 1 247 ? -23.307 -19.347 -8.357 1.00 95.88 247 GLN A O 1
ATOM 2005 N N . ARG A 1 248 ? -22.388 -20.216 -6.499 1.00 95.06 248 ARG A N 1
ATOM 2006 C CA . ARG A 1 248 ? -23.230 -21.423 -6.455 1.00 95.06 248 ARG A CA 1
ATOM 2007 C C . ARG A 1 248 ? -24.562 -21.176 -5.765 1.00 95.06 248 ARG A C 1
ATOM 2009 O O . ARG A 1 248 ? -25.598 -21.593 -6.273 1.00 95.06 248 ARG A O 1
ATOM 2016 N N . THR A 1 249 ? -24.540 -20.533 -4.601 1.00 96.00 249 THR A N 1
ATOM 2017 C CA . THR A 1 249 ? -25.743 -20.353 -3.771 1.00 96.00 249 THR A CA 1
ATOM 2018 C C . THR A 1 249 ? -26.466 -19.043 -4.060 1.00 96.00 249 THR A C 1
ATOM 2020 O O . THR A 1 249 ? -27.624 -18.887 -3.676 1.00 96.00 249 THR A O 1
ATOM 2023 N N . ASN A 1 250 ? -25.798 -18.099 -4.735 1.00 95.12 250 ASN A N 1
ATOM 2024 C CA . ASN A 1 250 ? -26.264 -16.733 -4.966 1.00 95.12 250 ASN A CA 1
ATOM 2025 C C . ASN A 1 250 ? -26.566 -15.954 -3.668 1.00 95.12 250 ASN A C 1
ATOM 2027 O O . ASN A 1 250 ? -27.226 -14.914 -3.709 1.00 95.12 250 ASN A O 1
ATOM 2031 N N . LYS A 1 251 ? -26.093 -16.451 -2.519 1.00 95.06 251 LYS A N 1
ATOM 2032 C CA . LYS A 1 251 ? -26.186 -15.774 -1.226 1.00 95.06 251 LYS A CA 1
ATOM 2033 C C . LYS A 1 251 ? -25.004 -14.835 -1.023 1.00 95.06 251 LYS A C 1
ATOM 2035 O O . LYS A 1 251 ? -23.951 -14.994 -1.641 1.00 95.06 251 LYS A O 1
ATOM 2040 N N . LYS A 1 252 ? -25.197 -13.858 -0.143 1.00 94.00 252 LYS A N 1
ATOM 2041 C CA . LYS A 1 252 ? -24.142 -12.948 0.298 1.00 94.00 252 LYS A CA 1
ATOM 2042 C C . LYS A 1 252 ? -23.162 -13.656 1.223 1.00 94.00 252 LYS A C 1
ATOM 2044 O O . LYS A 1 252 ? -23.588 -14.420 2.091 1.00 94.00 252 LYS A O 1
ATOM 2049 N N . ALA A 1 253 ? -21.881 -13.326 1.103 1.00 95.00 253 ALA A N 1
ATOM 2050 C CA . ALA A 1 253 ? -20.839 -13.839 1.976 1.00 95.00 253 ALA A CA 1
ATOM 2051 C C . ALA A 1 253 ? -21.140 -13.529 3.444 1.00 95.00 253 ALA A C 1
ATOM 2053 O O . ALA A 1 253 ? -20.989 -14.397 4.298 1.00 95.00 253 ALA A O 1
ATOM 2054 N N . SER A 1 254 ? -21.662 -12.335 3.748 1.00 94.06 254 SER A N 1
ATOM 2055 C CA . SER A 1 254 ? -22.045 -11.994 5.125 1.00 94.06 254 SER A CA 1
ATOM 2056 C C . SER A 1 254 ? -23.161 -12.868 5.706 1.00 94.06 254 SER A C 1
ATOM 2058 O O . SER A 1 254 ? -23.157 -13.159 6.900 1.00 94.06 254 SER A O 1
ATOM 2060 N N . GLU A 1 255 ? -24.106 -13.322 4.885 1.00 94.62 255 GLU A N 1
ATOM 2061 C CA . GLU A 1 255 ? -25.202 -14.189 5.324 1.00 94.62 255 GLU A CA 1
ATOM 2062 C C . GLU A 1 255 ? -24.708 -15.625 5.528 1.00 94.62 255 GLU A C 1
ATOM 2064 O O . GLU A 1 255 ? -24.996 -16.237 6.553 1.00 94.62 255 GLU A O 1
ATOM 2069 N N . GLU A 1 256 ? -23.897 -16.143 4.604 1.00 96.25 256 GLU A N 1
ATOM 2070 C CA . GLU A 1 256 ? -23.342 -17.496 4.718 1.00 96.25 256 GLU A CA 1
ATOM 2071 C C . GLU A 1 256 ? -22.322 -17.621 5.854 1.00 96.25 256 GLU A C 1
ATOM 2073 O O . GLU A 1 256 ? -22.312 -18.627 6.562 1.00 96.25 256 GLU A O 1
ATOM 2078 N N . ILE A 1 257 ? -21.507 -16.589 6.093 1.00 96.50 257 ILE A N 1
ATOM 2079 C CA . ILE A 1 257 ? -20.608 -16.538 7.252 1.00 96.50 257 ILE A CA 1
ATOM 2080 C C . ILE A 1 257 ? -21.416 -16.491 8.556 1.00 96.50 257 ILE A C 1
ATOM 2082 O O . ILE A 1 257 ? -21.018 -17.112 9.543 1.00 96.50 257 ILE A O 1
ATOM 2086 N N . ALA A 1 258 ? -22.559 -15.796 8.589 1.00 96.12 258 ALA A N 1
ATOM 2087 C CA . ALA A 1 258 ? -23.426 -15.807 9.767 1.00 96.12 258 ALA A CA 1
ATOM 2088 C C . ALA A 1 258 ? -23.957 -17.217 10.060 1.00 96.12 258 ALA A C 1
ATOM 2090 O O . ALA A 1 258 ? -23.867 -17.664 11.205 1.00 96.12 258 ALA A O 1
ATOM 2091 N N . ASP A 1 259 ? -24.435 -17.923 9.031 1.00 95.94 259 ASP A N 1
ATOM 2092 C CA . ASP A 1 259 ? -24.888 -19.313 9.142 1.00 95.94 259 ASP A CA 1
ATOM 2093 C C . ASP A 1 259 ? -23.744 -20.226 9.631 1.00 95.94 259 ASP A C 1
ATOM 2095 O O . ASP A 1 259 ? -23.918 -20.985 10.587 1.00 95.94 259 ASP A O 1
ATOM 2099 N N . LEU A 1 260 ? -22.548 -20.098 9.040 1.00 96.56 260 LEU A N 1
ATOM 2100 C CA . LEU A 1 260 ? -21.352 -20.877 9.385 1.00 96.56 260 LEU A CA 1
ATOM 2101 C C . LEU A 1 260 ? -20.924 -20.696 10.847 1.00 96.56 260 LEU A C 1
ATOM 2103 O O . LEU A 1 260 ? -20.535 -21.654 11.515 1.00 96.56 260 LEU A O 1
ATOM 2107 N N . LEU A 1 261 ? -20.982 -19.463 11.347 1.00 96.31 261 LEU A N 1
ATOM 2108 C CA . LEU A 1 261 ? -20.560 -19.118 12.703 1.00 96.31 261 LEU A CA 1
ATOM 2109 C C . LEU A 1 261 ? -21.669 -19.308 13.747 1.00 96.31 261 LEU A C 1
ATOM 2111 O O . LEU A 1 261 ? -21.430 -19.035 14.924 1.00 96.31 261 LEU A O 1
ATOM 2115 N N . ASN A 1 262 ? -22.867 -19.747 13.339 1.00 96.06 262 ASN A N 1
ATOM 2116 C CA . ASN A 1 262 ? -24.074 -19.746 14.169 1.00 96.06 262 ASN A CA 1
ATOM 2117 C C . ASN A 1 262 ? -24.295 -18.376 14.841 1.00 96.06 262 ASN A C 1
ATOM 2119 O O . ASN A 1 262 ? -24.459 -18.250 16.057 1.00 96.06 262 ASN A O 1
ATOM 2123 N N . MET A 1 263 ? -24.238 -17.332 14.020 1.00 95.81 263 MET A N 1
ATOM 2124 C CA . MET A 1 263 ? -24.399 -15.932 14.393 1.00 95.81 263 MET A CA 1
ATOM 2125 C C . MET A 1 263 ? -25.541 -15.313 13.587 1.00 95.81 263 MET A C 1
ATOM 2127 O O . MET A 1 263 ? -26.055 -15.891 12.635 1.00 95.81 263 MET A O 1
ATOM 2131 N N . ARG A 1 264 ? -25.954 -14.099 13.953 1.00 94.25 264 ARG A N 1
ATOM 2132 C CA . ARG A 1 264 ? -26.870 -13.303 13.133 1.00 94.25 264 ARG A CA 1
ATOM 2133 C C . ARG A 1 264 ? -26.136 -12.131 12.501 1.00 94.25 264 ARG A C 1
ATOM 2135 O O . ARG A 1 264 ? -25.588 -11.303 13.227 1.00 94.25 264 ARG A O 1
ATOM 2142 N N . TYR A 1 265 ? -26.199 -12.034 11.176 1.00 93.31 265 TYR A N 1
ATOM 2143 C CA . TYR A 1 265 ? -25.732 -10.863 10.440 1.00 93.31 265 TYR A CA 1
ATOM 2144 C C . TYR A 1 265 ? -26.590 -9.626 10.746 1.00 93.31 265 TYR A C 1
ATOM 2146 O O . TYR A 1 265 ? -27.812 -9.705 10.912 1.00 93.31 265 TYR A O 1
ATOM 2154 N N . ILE A 1 266 ? -25.939 -8.470 10.833 1.00 88.06 266 ILE A N 1
ATOM 2155 C CA . ILE A 1 266 ? -26.558 -7.171 11.072 1.00 88.06 266 ILE A CA 1
ATOM 2156 C C . ILE A 1 266 ? -26.234 -6.247 9.907 1.00 88.06 266 ILE A C 1
ATOM 2158 O O . ILE A 1 266 ? -25.090 -5.838 9.718 1.00 88.06 266 ILE A O 1
ATOM 2162 N N . HIS A 1 267 ? -27.274 -5.867 9.165 1.00 82.19 267 HIS A N 1
ATOM 2163 C CA . HIS A 1 267 ? -27.159 -4.864 8.113 1.00 82.19 267 HIS A CA 1
ATOM 2164 C C . HIS A 1 267 ? -26.677 -3.521 8.674 1.00 82.19 267 HIS A C 1
ATOM 2166 O O . HIS A 1 267 ? -27.118 -3.084 9.744 1.00 82.19 267 HIS A O 1
ATOM 2172 N N . LEU A 1 268 ? -25.824 -2.845 7.899 1.00 69.25 268 LEU A N 1
ATOM 2173 C CA . LEU A 1 268 ? -25.243 -1.544 8.239 1.00 69.25 268 LEU A CA 1
ATOM 2174 C C . LEU A 1 268 ? -26.303 -0.498 8.626 1.00 69.25 268 LEU A C 1
ATOM 2176 O O . LEU A 1 268 ? -26.106 0.223 9.604 1.00 69.25 268 LEU A O 1
ATOM 2180 N N . ASP A 1 269 ? -27.449 -0.499 7.940 1.00 68.56 269 ASP A N 1
ATOM 2181 C CA . ASP A 1 269 ? -28.534 0.481 8.111 1.00 68.56 269 ASP A CA 1
ATOM 2182 C C . ASP A 1 269 ? -29.522 0.148 9.243 1.00 68.56 269 ASP A C 1
ATOM 2184 O O . ASP A 1 269 ? -30.554 0.803 9.414 1.00 68.56 269 ASP A O 1
ATOM 2188 N N . SER A 1 270 ? -29.242 -0.879 10.049 1.00 76.19 270 SER A N 1
ATOM 2189 C CA . SER A 1 270 ? -30.137 -1.271 11.135 1.00 76.19 270 SER A CA 1
ATOM 2190 C C . SER A 1 270 ? -30.220 -0.186 12.219 1.00 76.19 270 SER A C 1
ATOM 2192 O O . SER A 1 270 ? -29.263 0.101 12.938 1.00 76.19 270 SER A O 1
ATOM 2194 N N . SER A 1 271 ? -31.415 0.363 12.447 1.00 75.94 271 SER A N 1
ATOM 2195 C CA . SER A 1 271 ? -31.672 1.320 13.539 1.00 75.94 271 SER A CA 1
ATOM 2196 C C . SER A 1 271 ? -31.446 0.733 14.944 1.00 75.94 271 SER A C 1
ATOM 2198 O O . SER A 1 271 ? -31.401 1.465 15.935 1.00 75.94 271 SER A O 1
ATOM 2200 N N . LYS A 1 272 ? -31.275 -0.592 15.046 1.00 76.56 272 LYS A N 1
ATOM 2201 C CA . LYS A 1 272 ? -31.142 -1.340 16.302 1.00 76.56 272 LYS A CA 1
ATOM 2202 C C . LYS A 1 272 ? -29.697 -1.657 16.706 1.00 76.56 272 LYS A C 1
ATOM 2204 O O . LYS A 1 272 ? -29.519 -2.257 17.762 1.00 76.56 272 LYS A O 1
ATOM 2209 N N . ARG A 1 273 ? -28.675 -1.234 15.949 1.00 75.50 273 ARG A N 1
ATOM 2210 C CA . ARG A 1 273 ? -27.259 -1.580 16.229 1.00 75.50 273 ARG A CA 1
ATOM 2211 C C . ARG A 1 273 ? -26.800 -1.257 17.654 1.00 75.50 273 ARG A C 1
ATOM 2213 O O . ARG A 1 273 ? -26.138 -2.039 18.323 1.00 75.50 273 ARG A O 1
ATOM 2220 N N . ASN A 1 274 ? -27.267 -0.140 18.213 1.00 80.06 274 ASN A N 1
ATOM 2221 C CA . ASN A 1 274 ? -26.905 0.269 19.575 1.00 80.06 274 ASN A CA 1
ATOM 2222 C C . ASN A 1 274 ? -27.460 -0.632 20.697 1.00 80.06 274 ASN A C 1
ATOM 2224 O O . ASN A 1 274 ? -27.079 -0.444 21.858 1.00 80.06 274 ASN A O 1
ATOM 2228 N N . LEU A 1 275 ? -28.369 -1.561 20.393 1.00 86.06 275 LEU A N 1
ATOM 2229 C CA . LEU A 1 275 ? -29.004 -2.436 21.381 1.00 86.06 275 LEU A CA 1
ATOM 2230 C C . LEU A 1 275 ? -28.195 -3.704 21.671 1.00 86.06 275 LEU A C 1
ATOM 2232 O O . LEU A 1 275 ? -28.390 -4.298 22.730 1.00 86.06 275 LEU A O 1
ATOM 2236 N N . PHE A 1 276 ? -27.295 -4.100 20.773 1.00 90.56 276 PHE A N 1
ATOM 2237 C CA . PHE A 1 276 ? -26.622 -5.397 20.809 1.00 90.56 276 PHE A CA 1
ATOM 2238 C C . PHE A 1 276 ? -25.108 -5.244 20.880 1.00 90.56 276 PHE A C 1
ATOM 2240 O O . PHE A 1 276 ? -24.564 -4.220 20.465 1.00 90.56 276 PHE A O 1
ATOM 2247 N N . LYS A 1 277 ? -24.434 -6.258 21.434 1.00 91.81 277 LYS A N 1
ATOM 2248 C CA . LYS A 1 277 ? -23.004 -6.426 21.218 1.00 91.81 277 LYS A CA 1
ATOM 2249 C C . LYS A 1 277 ? -22.844 -6.938 19.800 1.00 91.81 277 LYS A C 1
ATOM 2251 O O . LYS A 1 277 ? -23.551 -7.848 19.370 1.00 91.81 277 LYS A O 1
ATOM 2256 N N . GLU A 1 278 ? -21.942 -6.289 19.094 1.00 92.06 278 GLU A N 1
ATOM 2257 C CA . GLU A 1 278 ? -21.602 -6.594 17.723 1.00 92.06 278 GLU A CA 1
ATOM 2258 C C . GLU A 1 278 ? -20.136 -7.018 17.669 1.00 92.06 278 GLU A C 1
ATOM 2260 O O . GLU A 1 278 ? -19.313 -6.517 18.446 1.00 92.06 278 GLU A O 1
ATOM 2265 N N . TYR A 1 279 ? -19.865 -7.950 16.764 1.00 93.12 279 TYR A N 1
ATOM 2266 C CA . TYR A 1 279 ? -18.555 -8.491 16.448 1.00 93.12 279 TYR A CA 1
ATOM 2267 C C . TYR A 1 279 ? -18.291 -8.254 14.967 1.00 93.12 279 TYR A C 1
ATOM 2269 O O . TYR A 1 279 ? -19.124 -8.611 14.125 1.00 93.12 279 TYR A O 1
ATOM 2277 N N . SER A 1 280 ? -17.169 -7.622 14.642 1.00 91.94 280 SER A N 1
ATOM 2278 C CA . SER A 1 280 ? -16.829 -7.307 13.253 1.00 91.94 280 SER A CA 1
ATOM 2279 C C . SER A 1 280 ? -15.897 -8.332 12.617 1.00 91.94 280 SER A C 1
ATOM 2281 O O . SER A 1 280 ? -14.997 -8.867 13.268 1.00 91.94 280 SER A O 1
ATOM 2283 N N . VAL A 1 281 ? -16.077 -8.519 11.312 1.00 92.44 281 VAL A N 1
ATOM 2284 C CA . VAL A 1 281 ? -15.131 -9.171 10.405 1.00 92.44 281 VAL A CA 1
ATOM 2285 C C . VAL A 1 281 ? -14.748 -8.172 9.324 1.00 92.44 281 VAL A C 1
ATOM 2287 O O . VAL A 1 281 ? -15.629 -7.529 8.749 1.00 92.44 281 VAL A O 1
ATOM 2290 N N . SER A 1 282 ? -13.452 -8.078 9.040 1.00 91.38 282 SER A N 1
ATOM 2291 C CA . SER A 1 282 ? -12.924 -7.350 7.889 1.00 91.38 282 SER A CA 1
ATOM 2292 C C . SER A 1 282 ? -11.993 -8.251 7.098 1.00 91.38 282 SER A C 1
ATOM 2294 O O . SER A 1 282 ? -11.106 -8.880 7.679 1.00 91.38 282 SER A O 1
ATOM 2296 N N . VAL A 1 283 ? -12.176 -8.284 5.782 1.00 91.38 283 VAL A N 1
ATOM 2297 C CA . VAL A 1 283 ? -11.307 -9.015 4.852 1.00 91.38 283 VAL A CA 1
ATOM 2298 C C . VAL A 1 283 ? -10.857 -8.084 3.739 1.00 91.38 283 VAL A C 1
ATOM 2300 O O . VAL A 1 283 ?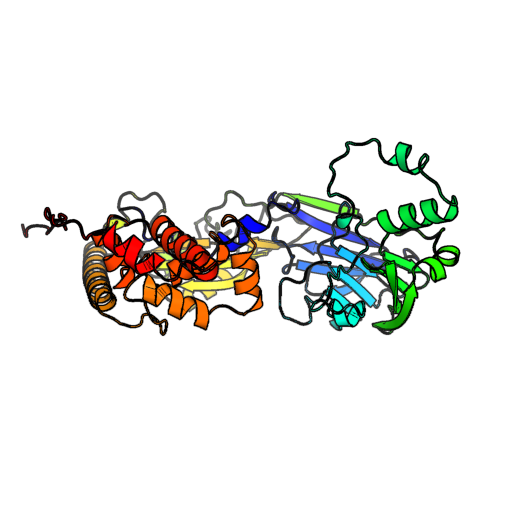 -11.674 -7.335 3.209 1.00 91.38 283 VAL A O 1
ATOM 2303 N N . THR A 1 284 ? -9.577 -8.151 3.397 1.00 91.06 284 THR A N 1
ATOM 2304 C CA . THR A 1 284 ? -8.975 -7.497 2.232 1.00 91.06 284 THR A CA 1
ATOM 2305 C C . THR A 1 284 ? -8.302 -8.566 1.373 1.00 91.06 284 THR A C 1
ATOM 2307 O O . THR A 1 284 ? -7.865 -9.597 1.900 1.00 91.06 284 THR A O 1
ATOM 2310 N N . GLY A 1 285 ? -8.245 -8.374 0.056 1.00 92.12 285 GLY A N 1
ATOM 2311 C CA . GLY A 1 285 ? -7.687 -9.397 -0.828 1.00 92.12 285 GLY A CA 1
ATOM 2312 C C . GLY A 1 285 ? -7.979 -9.198 -2.309 1.00 92.12 285 GLY A C 1
ATOM 2313 O O . GLY A 1 285 ? -8.597 -8.211 -2.704 1.00 92.12 285 GLY A O 1
ATOM 2314 N N . LEU A 1 286 ? -7.518 -10.139 -3.129 1.00 92.69 286 LEU A N 1
ATOM 2315 C CA . LEU A 1 286 ? -7.683 -10.130 -4.583 1.00 92.69 286 LEU A CA 1
ATOM 2316 C C . LEU A 1 286 ? -8.820 -11.067 -4.988 1.00 92.69 286 LEU A C 1
ATOM 2318 O O . LEU A 1 286 ? -8.793 -12.246 -4.648 1.00 92.69 286 LEU A O 1
ATOM 2322 N N . LEU A 1 287 ? -9.786 -10.572 -5.761 1.00 93.38 287 LEU A N 1
ATOM 2323 C CA . LEU A 1 287 ? -10.755 -11.431 -6.440 1.00 93.38 287 LEU A CA 1
ATOM 2324 C C . LEU A 1 287 ? -10.279 -11.693 -7.869 1.00 93.38 287 LEU A C 1
ATOM 2326 O O . LEU A 1 287 ? -10.090 -10.759 -8.655 1.00 93.38 287 LEU A O 1
ATOM 2330 N N . GLY A 1 288 ? -10.112 -12.966 -8.205 1.00 93.88 288 GLY A N 1
ATOM 2331 C CA . GLY A 1 288 ? -9.791 -13.419 -9.548 1.00 93.88 288 GLY A CA 1
ATOM 2332 C C . GLY A 1 288 ? -11.001 -13.404 -10.477 1.00 93.88 288 GLY A C 1
ATOM 2333 O O . GLY A 1 288 ? -12.155 -13.532 -10.065 1.00 93.88 288 GLY A O 1
ATOM 2334 N N . GLN A 1 289 ? -10.737 -13.314 -11.778 1.00 93.31 289 GLN A N 1
ATOM 2335 C CA . GLN A 1 289 ? -11.756 -13.442 -12.822 1.00 93.31 289 GLN A CA 1
ATOM 2336 C C . GLN A 1 289 ? -12.451 -14.818 -12.798 1.00 93.31 289 GLN A C 1
ATOM 2338 O O . GLN A 1 289 ? -13.578 -14.951 -13.271 1.00 93.31 289 GLN A O 1
ATOM 2343 N N . ASP A 1 290 ? -11.813 -15.840 -12.231 1.00 95.06 290 ASP A N 1
ATOM 2344 C CA . ASP A 1 290 ? -12.394 -17.167 -11.998 1.00 95.06 290 ASP A CA 1
ATOM 2345 C C . ASP A 1 290 ? -13.286 -17.242 -10.742 1.00 95.06 290 ASP A C 1
ATOM 2347 O O . ASP A 1 290 ? -13.900 -18.278 -10.487 1.00 95.06 290 ASP A O 1
ATOM 2351 N N . GLY A 1 291 ? -13.382 -16.143 -9.988 1.00 94.69 291 GLY A N 1
ATOM 2352 C CA . GLY A 1 291 ? -14.173 -16.020 -8.770 1.00 94.69 291 GLY A CA 1
ATOM 2353 C C . GLY A 1 291 ? -13.459 -16.487 -7.504 1.00 94.69 291 GLY A C 1
ATOM 2354 O O . GLY A 1 291 ? -14.072 -16.460 -6.438 1.00 94.69 291 GLY A O 1
ATOM 2355 N N . THR A 1 292 ? -12.196 -16.912 -7.586 1.00 96.69 292 THR A N 1
ATOM 2356 C CA . THR A 1 292 ? -11.391 -17.227 -6.396 1.00 96.69 292 THR A CA 1
ATOM 2357 C C . THR A 1 292 ? -11.016 -15.951 -5.646 1.00 96.69 292 THR A C 1
ATOM 2359 O O . THR A 1 292 ? -10.818 -14.902 -6.261 1.00 96.69 292 THR A O 1
ATOM 2362 N N . PHE A 1 293 ? -10.941 -16.021 -4.315 1.00 94.81 293 PHE A N 1
ATOM 2363 C CA . PHE A 1 293 ? -10.553 -14.887 -3.478 1.00 94.81 293 PHE A CA 1
ATOM 2364 C C . PHE A 1 293 ? -9.268 -15.198 -2.707 1.00 94.81 293 PHE A C 1
ATOM 2366 O O . PHE A 1 293 ? -9.237 -16.101 -1.873 1.00 94.81 293 PHE A O 1
ATOM 2373 N N . GLU A 1 294 ? -8.214 -14.429 -2.964 1.00 94.50 294 GLU A N 1
ATOM 2374 C CA . GLU A 1 294 ? -6.935 -14.524 -2.264 1.00 94.50 294 GLU A CA 1
ATOM 2375 C C . GLU A 1 294 ? -6.912 -13.519 -1.110 1.00 94.50 294 GLU A C 1
ATOM 2377 O O . GLU A 1 294 ? -6.889 -12.305 -1.324 1.00 94.50 294 GLU A O 1
ATOM 2382 N N . ILE A 1 295 ? -6.931 -14.017 0.127 1.00 94.62 295 ILE A N 1
ATOM 2383 C CA . ILE A 1 295 ? -6.926 -13.172 1.325 1.00 94.62 295 ILE A CA 1
ATOM 2384 C C . ILE A 1 295 ? -5.544 -12.539 1.508 1.00 94.62 295 ILE A C 1
ATOM 2386 O O . ILE A 1 295 ? -4.547 -13.239 1.661 1.00 94.62 295 ILE A O 1
ATOM 2390 N N . GLU A 1 296 ? -5.504 -11.210 1.596 1.00 92.94 296 GLU A N 1
ATOM 2391 C CA . GLU A 1 296 ? -4.314 -10.468 2.024 1.00 92.94 296 GLU A CA 1
ATOM 2392 C C . GLU A 1 296 ? -4.343 -10.239 3.541 1.00 92.94 296 GLU A C 1
ATOM 2394 O O . GLU A 1 296 ? -3.386 -10.548 4.254 1.00 92.94 296 GLU A O 1
ATOM 2399 N N . GLN A 1 297 ? -5.470 -9.750 4.067 1.00 93.38 297 GLN A N 1
ATOM 2400 C CA . GLN A 1 297 ? -5.654 -9.530 5.496 1.00 93.38 297 GLN A CA 1
ATOM 2401 C C . GLN A 1 297 ? -7.054 -9.949 5.945 1.00 93.38 297 GLN A C 1
ATOM 2403 O O . GLN A 1 297 ? -8.058 -9.605 5.332 1.00 93.38 297 GLN A O 1
ATOM 2408 N N . LEU A 1 298 ? -7.127 -10.645 7.082 1.00 93.94 298 LEU A N 1
ATOM 2409 C CA . LEU A 1 298 ? -8.382 -11.000 7.747 1.00 93.94 298 LEU A CA 1
ATOM 2410 C C . LEU A 1 298 ? -8.321 -10.625 9.229 1.00 93.94 298 LEU A C 1
ATOM 2412 O O . LEU A 1 298 ? -7.442 -11.078 9.974 1.00 93.94 298 LEU A O 1
ATOM 2416 N N . THR A 1 299 ? -9.299 -9.845 9.678 1.00 94.00 299 THR A N 1
ATOM 2417 C CA . THR A 1 299 ? -9.554 -9.558 11.090 1.00 94.00 299 THR A CA 1
ATOM 2418 C C . THR A 1 299 ? -10.944 -10.053 11.475 1.00 94.00 299 THR A C 1
ATOM 2420 O O . THR A 1 299 ? -11.906 -9.917 10.723 1.00 94.00 299 THR A O 1
ATOM 2423 N N . ALA A 1 300 ? -11.044 -10.667 12.651 1.00 94.06 300 ALA A N 1
ATOM 2424 C CA . ALA A 1 300 ? -12.297 -11.150 13.213 1.00 94.06 300 ALA A CA 1
ATOM 2425 C C . ALA A 1 300 ? -12.255 -10.952 14.730 1.00 94.06 300 ALA A C 1
ATOM 2427 O O . ALA A 1 300 ? -11.314 -11.397 15.391 1.00 94.06 300 ALA A O 1
ATOM 2428 N N . GLU A 1 301 ? -13.241 -10.246 15.278 1.00 92.81 301 GLU A N 1
ATOM 2429 C CA . GLU A 1 301 ? -13.329 -10.022 16.721 1.00 92.81 301 GLU A CA 1
ATOM 2430 C C . GLU A 1 301 ? -13.767 -11.296 17.452 1.00 92.81 301 GLU A C 1
ATOM 2432 O O . GLU A 1 301 ? -14.689 -11.989 17.023 1.00 92.81 301 GLU A O 1
ATOM 2437 N N . SER A 1 302 ? -13.150 -11.589 18.599 1.00 89.31 302 SER A N 1
ATOM 2438 C CA . SER A 1 302 ? -13.598 -12.683 19.472 1.00 89.31 302 SER A CA 1
ATOM 2439 C C . SER A 1 302 ? -15.066 -12.475 19.881 1.00 89.31 302 SER A C 1
ATOM 2441 O O . SER A 1 302 ? -15.405 -11.359 20.288 1.00 89.31 302 SER A O 1
ATOM 2443 N N . PRO A 1 303 ? -15.935 -13.507 19.806 1.00 92.25 303 PRO A N 1
ATOM 2444 C CA . PRO A 1 303 ? -15.615 -14.937 19.709 1.00 92.25 303 PRO A CA 1
ATOM 2445 C C . PRO A 1 303 ? -15.655 -15.526 18.287 1.00 92.25 303 PRO A C 1
ATOM 2447 O O . PRO A 1 303 ? -15.725 -16.745 18.143 1.00 92.25 303 PRO A O 1
ATOM 2450 N N . LEU A 1 304 ? -15.660 -14.706 17.232 1.00 95.12 304 LEU A N 1
ATOM 2451 C CA . LEU A 1 304 ? -15.760 -15.203 15.859 1.00 95.12 304 LEU A CA 1
ATOM 2452 C C . LEU A 1 304 ? -14.548 -16.076 15.502 1.00 95.12 304 LEU A C 1
ATOM 2454 O O . LEU A 1 304 ? -13.396 -15.708 15.742 1.00 95.12 304 LEU A O 1
ATOM 2458 N N . ASN A 1 305 ? -14.807 -17.243 14.910 1.00 96.75 305 ASN A N 1
ATOM 2459 C CA . ASN A 1 305 ? -13.751 -18.166 14.514 1.00 96.75 305 ASN A CA 1
ATOM 2460 C C . ASN A 1 305 ? -13.107 -17.696 13.204 1.00 96.75 305 ASN A C 1
ATOM 2462 O O . ASN A 1 305 ? -13.652 -17.901 12.120 1.00 96.75 305 ASN A O 1
ATOM 2466 N N . LYS A 1 306 ? -11.927 -17.081 13.322 1.00 96.44 306 LYS A N 1
ATOM 2467 C CA . LYS A 1 306 ? -11.159 -16.559 12.188 1.00 96.44 306 LYS A CA 1
ATOM 2468 C C . LYS A 1 306 ? -10.817 -17.630 11.143 1.00 96.44 306 LYS A C 1
ATOM 2470 O O . LYS A 1 306 ? -10.871 -17.325 9.959 1.00 96.44 306 LYS A O 1
ATOM 2475 N N . ASN A 1 307 ? -10.506 -18.860 11.556 1.00 97.25 307 ASN A N 1
ATOM 2476 C CA . ASN A 1 307 ? -10.112 -19.923 10.623 1.00 97.25 307 ASN A CA 1
ATOM 2477 C C . ASN A 1 307 ? -11.295 -20.367 9.761 1.00 97.25 307 ASN A C 1
ATOM 2479 O O . ASN A 1 307 ? -11.155 -20.440 8.552 1.00 97.25 307 ASN A O 1
ATOM 2483 N N . LEU A 1 308 ? -12.483 -20.533 10.355 1.00 97.56 308 LEU A N 1
ATOM 2484 C CA . LEU A 1 308 ? -13.690 -20.861 9.583 1.00 97.56 308 LEU A CA 1
ATOM 2485 C C . LEU A 1 308 ? -14.024 -19.785 8.540 1.00 97.56 308 LEU A C 1
ATOM 2487 O O . LEU A 1 308 ? -14.499 -20.104 7.455 1.00 97.56 308 LEU A O 1
ATOM 2491 N N . ILE A 1 309 ? -13.774 -18.511 8.857 1.00 96.69 309 ILE A N 1
ATOM 2492 C CA . ILE A 1 309 ? -13.971 -17.410 7.908 1.00 96.69 309 ILE A CA 1
ATOM 2493 C C . ILE A 1 309 ? -12.939 -17.480 6.775 1.00 96.69 309 ILE A C 1
ATOM 2495 O O . ILE A 1 309 ? -13.314 -17.307 5.620 1.00 96.69 309 ILE A O 1
ATOM 2499 N N . ALA A 1 310 ? -11.663 -17.732 7.086 1.00 97.19 310 ALA A N 1
ATOM 2500 C CA . ALA A 1 310 ? -10.628 -17.901 6.065 1.00 97.19 310 ALA A CA 1
ATOM 2501 C C . ALA A 1 310 ? -10.964 -19.073 5.129 1.00 97.19 310 ALA A C 1
ATOM 2503 O O . ALA A 1 310 ? -11.073 -18.873 3.921 1.00 97.19 310 ALA A O 1
ATOM 2504 N N . ASP A 1 311 ? -11.271 -20.242 5.703 1.00 97.88 311 ASP A N 1
ATOM 2505 C CA . ASP A 1 311 ? -11.671 -21.444 4.968 1.00 97.88 311 ASP A CA 1
ATOM 2506 C C . ASP A 1 311 ? -12.891 -21.175 4.069 1.00 97.88 311 ASP A C 1
ATOM 2508 O O . ASP A 1 311 ? -12.969 -21.686 2.951 1.00 97.88 311 ASP A O 1
ATOM 2512 N N . TYR A 1 312 ? -13.851 -20.354 4.521 1.00 97.25 312 TYR A N 1
ATOM 2513 C CA . TYR A 1 312 ? -15.001 -19.954 3.707 1.00 97.25 312 TYR A CA 1
ATOM 2514 C C . TYR A 1 312 ? -14.573 -19.201 2.441 1.00 97.25 312 TYR A C 1
ATOM 2516 O O . TYR A 1 312 ? -15.028 -19.555 1.356 1.00 97.25 312 TYR A O 1
ATOM 2524 N N . PHE A 1 313 ? -13.703 -18.196 2.549 1.00 96.31 313 PHE A N 1
ATOM 2525 C CA . PHE A 1 313 ? -13.236 -17.446 1.378 1.00 96.31 313 PHE A CA 1
ATOM 2526 C C . PHE A 1 313 ? -12.357 -18.299 0.452 1.00 96.31 313 PHE A C 1
ATOM 2528 O O . PHE A 1 313 ? -12.514 -18.215 -0.761 1.00 96.31 313 PHE A O 1
ATOM 2535 N N . GLU A 1 314 ? -11.499 -19.159 1.006 1.00 95.12 314 GLU A N 1
ATOM 2536 C CA . GLU A 1 314 ? -10.584 -20.011 0.230 1.00 95.12 314 GLU A CA 1
ATOM 2537 C C . GLU A 1 314 ? -11.296 -21.163 -0.504 1.00 95.12 314 GLU A C 1
ATOM 2539 O O . GLU A 1 314 ? -10.842 -21.610 -1.557 1.00 95.12 314 GLU A O 1
ATOM 2544 N N . SER A 1 315 ? -12.416 -21.662 0.032 1.00 95.88 315 SER A N 1
ATOM 2545 C CA . SER A 1 315 ? -13.139 -22.817 -0.529 1.00 95.88 315 SER A CA 1
ATOM 2546 C C . SER A 1 315 ? -14.320 -22.458 -1.436 1.00 95.88 315 SER A C 1
ATOM 2548 O O . SER A 1 315 ? -14.876 -23.344 -2.098 1.00 95.88 315 SER A O 1
ATOM 2550 N N . ASN A 1 316 ? -14.723 -21.185 -1.481 1.00 97.00 316 ASN A N 1
ATOM 2551 C CA . ASN A 1 316 ? -15.852 -20.725 -2.286 1.00 97.00 316 ASN A CA 1
ATOM 2552 C C . ASN A 1 316 ? -15.408 -19.964 -3.536 1.00 97.00 316 ASN A C 1
ATOM 2554 O O . ASN A 1 316 ? -14.314 -19.420 -3.626 1.00 97.00 316 ASN A O 1
ATOM 2558 N N . ILE A 1 317 ? -16.311 -19.941 -4.515 1.00 97.62 317 ILE A N 1
ATOM 2559 C CA . ILE A 1 317 ? -16.170 -19.170 -5.747 1.00 97.62 317 ILE A CA 1
ATOM 2560 C C . ILE A 1 317 ? -17.232 -18.079 -5.721 1.00 97.62 317 ILE A C 1
ATOM 2562 O O . ILE A 1 317 ? -18.410 -18.371 -5.493 1.00 97.62 317 ILE A O 1
ATOM 2566 N N . PHE A 1 318 ? -16.828 -16.841 -5.967 1.00 95.31 318 PHE A N 1
ATOM 2567 C CA . PHE A 1 318 ? -17.692 -15.668 -5.964 1.00 95.31 318 PHE A CA 1
ATOM 2568 C C . PHE A 1 318 ? -17.986 -15.190 -7.384 1.00 95.31 318 PHE A C 1
ATOM 2570 O O . PHE A 1 318 ? -17.251 -15.481 -8.326 1.00 95.31 318 PHE A O 1
ATOM 2577 N N . LYS A 1 319 ? -19.079 -14.443 -7.544 1.00 94.19 319 LYS A N 1
ATOM 2578 C CA . LYS A 1 319 ? -19.358 -13.741 -8.798 1.00 94.19 319 LYS A CA 1
ATOM 2579 C C . LYS A 1 319 ? -18.247 -12.733 -9.078 1.00 94.19 319 LYS A C 1
ATOM 2581 O O . LYS A 1 319 ? -17.943 -11.908 -8.222 1.00 94.19 319 LYS A O 1
ATOM 2586 N N . SER A 1 320 ? -17.688 -12.805 -10.277 1.00 92.94 320 SER A N 1
ATOM 2587 C CA . SER A 1 320 ? -16.528 -12.028 -10.728 1.00 92.94 320 SER A CA 1
ATOM 2588 C C . SER A 1 320 ? -16.715 -11.474 -12.143 1.00 92.94 320 SER A C 1
ATOM 2590 O O . SER A 1 320 ? -15.759 -11.038 -12.775 1.00 92.94 320 SER A O 1
ATOM 2592 N N . ASP A 1 321 ? -17.941 -11.478 -12.673 1.00 90.44 321 ASP A N 1
ATOM 2593 C CA . ASP A 1 321 ? -18.268 -11.029 -14.033 1.00 90.44 321 ASP A CA 1
ATOM 2594 C C . ASP A 1 321 ? -17.921 -9.554 -14.292 1.00 90.44 321 ASP A C 1
ATOM 2596 O O . ASP A 1 321 ? -17.725 -9.145 -15.438 1.00 90.44 321 ASP A O 1
ATOM 2600 N N . PHE A 1 322 ? -17.784 -8.773 -13.222 1.00 87.38 322 PHE A N 1
ATOM 2601 C CA . PHE A 1 322 ? -17.329 -7.389 -13.250 1.00 87.38 322 PHE A CA 1
ATOM 2602 C C . PHE A 1 322 ? -15.797 -7.234 -13.302 1.00 87.38 322 PHE A C 1
ATOM 2604 O O . PHE A 1 322 ? -15.326 -6.172 -13.717 1.00 87.38 322 PHE A O 1
ATOM 2611 N N . VAL A 1 323 ? -15.018 -8.259 -12.924 1.00 89.62 323 VAL A N 1
ATOM 2612 C CA . VAL A 1 323 ? -13.547 -8.223 -12.968 1.00 89.62 323 VAL A CA 1
ATOM 2613 C C . VAL A 1 323 ? -13.100 -8.224 -14.428 1.00 89.62 323 VAL A C 1
ATOM 2615 O O . VAL A 1 323 ? -13.470 -9.097 -15.219 1.00 89.62 323 VAL A O 1
ATOM 2618 N N . LYS A 1 324 ? -12.292 -7.232 -14.811 1.00 89.44 324 LYS A N 1
ATOM 2619 C CA . LYS A 1 324 ? -11.834 -7.077 -16.197 1.00 89.44 324 LYS A CA 1
ATOM 2620 C C . LYS A 1 324 ? -10.913 -8.225 -16.597 1.00 89.44 324 LYS A C 1
ATOM 2622 O O . LYS A 1 324 ? -9.920 -8.505 -15.925 1.00 89.44 324 LYS A O 1
ATOM 2627 N N . LYS A 1 325 ? -11.217 -8.861 -17.732 1.00 89.38 325 LYS A N 1
ATOM 2628 C CA . LYS A 1 325 ? -10.474 -10.026 -18.242 1.00 89.38 325 LYS A CA 1
ATOM 2629 C C . LYS A 1 325 ? -9.019 -9.691 -18.559 1.00 89.38 325 LYS A C 1
ATOM 2631 O O . LYS A 1 325 ? -8.147 -10.536 -18.417 1.00 89.38 325 LYS A O 1
ATOM 2636 N N . GLU A 1 326 ? -8.771 -8.459 -18.986 1.00 89.25 326 GLU A N 1
ATOM 2637 C CA . GLU A 1 326 ? -7.458 -7.949 -19.367 1.00 89.25 326 GLU A CA 1
ATOM 2638 C C . GLU A 1 326 ? -6.507 -7.833 -18.170 1.00 89.25 326 GLU A C 1
ATOM 2640 O O . GLU A 1 326 ? -5.296 -7.947 -18.341 1.00 89.25 326 GLU A O 1
ATOM 2645 N N . ILE A 1 327 ? -7.052 -7.640 -16.965 1.00 88.00 327 ILE A N 1
ATOM 2646 C CA . ILE A 1 327 ? -6.289 -7.536 -15.715 1.00 88.00 327 ILE A CA 1
ATOM 2647 C C . ILE A 1 327 ? -6.246 -8.901 -15.015 1.00 88.00 327 ILE A C 1
ATOM 2649 O O . ILE A 1 327 ? -5.196 -9.344 -14.542 1.00 88.00 327 ILE A O 1
ATOM 2653 N N . GLY A 1 328 ? -7.388 -9.590 -14.986 1.00 90.00 328 GLY A N 1
ATOM 2654 C CA . GLY A 1 328 ? -7.558 -10.922 -14.409 1.00 90.00 328 GLY A CA 1
ATOM 2655 C C . GLY A 1 328 ? -7.795 -10.940 -12.897 1.00 90.00 328 GLY A C 1
ATOM 2656 O O . GLY A 1 328 ? -8.352 -11.916 -12.408 1.00 90.00 328 GLY A O 1
ATOM 2657 N N . PHE A 1 329 ? -7.425 -9.877 -12.180 1.00 91.56 329 PHE A N 1
ATOM 2658 C CA . PHE A 1 329 ? -7.632 -9.718 -10.739 1.00 91.56 329 PHE A CA 1
ATOM 2659 C C . PHE A 1 329 ? -8.016 -8.279 -10.401 1.00 91.56 329 PHE A C 1
ATOM 2661 O O . PHE A 1 329 ? -7.603 -7.346 -11.088 1.00 91.56 329 PHE A O 1
ATOM 2668 N N . GLU A 1 330 ? -8.757 -8.101 -9.315 1.00 90.31 330 GLU A N 1
ATOM 2669 C CA . GLU A 1 330 ? -9.028 -6.791 -8.725 1.00 90.31 330 GLU A CA 1
ATOM 2670 C C . GLU A 1 330 ? -8.883 -6.873 -7.204 1.00 90.31 330 GLU A C 1
ATOM 2672 O O . GLU A 1 330 ? -9.322 -7.840 -6.577 1.00 90.31 330 GLU A O 1
ATOM 2677 N N . TYR A 1 331 ? -8.238 -5.870 -6.615 1.00 90.56 331 TYR A N 1
ATOM 2678 C CA . TYR A 1 331 ? -8.066 -5.762 -5.176 1.00 90.56 331 TYR A CA 1
ATOM 2679 C C . TYR A 1 331 ? -9.278 -5.111 -4.522 1.00 90.56 331 TYR A C 1
ATOM 2681 O O . TYR A 1 331 ? -9.707 -4.005 -4.874 1.00 90.56 331 TYR A O 1
ATOM 2689 N N . PHE A 1 332 ? -9.774 -5.788 -3.496 1.00 86.81 332 PHE A N 1
ATOM 2690 C CA . PHE A 1 332 ? -10.860 -5.337 -2.656 1.00 86.81 332 PHE A CA 1
ATOM 2691 C C . PHE A 1 332 ? -10.305 -4.900 -1.322 1.00 86.81 332 PHE A C 1
ATOM 2693 O O . PHE A 1 332 ? -9.821 -5.708 -0.528 1.00 86.81 332 PHE A O 1
ATOM 2700 N N . GLU A 1 333 ? -10.412 -3.594 -1.086 1.00 77.31 333 GLU A N 1
ATOM 2701 C CA . GLU A 1 333 ? -9.913 -3.017 0.148 1.00 77.31 333 GLU A CA 1
ATOM 2702 C C . GLU A 1 333 ? -10.699 -3.533 1.349 1.00 77.31 333 GLU A C 1
ATOM 2704 O O . GLU A 1 333 ? -10.081 -3.751 2.379 1.00 77.31 333 GLU A O 1
ATOM 2709 N N . TYR A 1 334 ? -12.018 -3.764 1.242 1.00 73.69 334 TYR A N 1
ATOM 2710 C CA . TYR A 1 334 ? -12.827 -4.198 2.385 1.00 73.69 334 TYR A CA 1
ATOM 2711 C C . TYR A 1 334 ? -14.061 -5.017 1.985 1.00 73.69 334 TYR A C 1
ATOM 2713 O O . TYR A 1 334 ? -14.947 -4.534 1.284 1.00 73.69 334 TYR A O 1
ATOM 2721 N N . PHE A 1 335 ? -14.190 -6.211 2.559 1.00 77.50 335 PHE A N 1
ATOM 2722 C CA . PHE A 1 335 ? -15.477 -6.810 2.910 1.00 77.50 335 PHE A CA 1
ATOM 2723 C C . PHE A 1 335 ? -15.762 -6.543 4.390 1.00 77.50 335 PHE A C 1
ATOM 2725 O O . PHE A 1 335 ? -14.896 -6.788 5.231 1.00 77.50 335 PHE A O 1
ATOM 2732 N N . PHE A 1 336 ? -16.974 -6.078 4.717 1.00 79.50 336 PHE A N 1
ATOM 2733 C CA . PHE A 1 336 ? -17.378 -5.780 6.092 1.00 79.50 336 PHE A CA 1
ATOM 2734 C C . PHE A 1 336 ? -18.619 -6.574 6.511 1.00 79.50 336 PHE A C 1
ATOM 2736 O O . PHE A 1 336 ? -19.731 -6.340 6.034 1.00 79.50 336 PHE A O 1
ATOM 2743 N N . GLY A 1 337 ? -18.434 -7.472 7.479 1.00 85.06 337 GLY A N 1
ATOM 2744 C CA . GLY A 1 337 ? -19.514 -8.213 8.122 1.00 85.06 337 GLY A CA 1
ATOM 2745 C C . GLY A 1 337 ? -19.650 -7.808 9.584 1.00 85.06 337 GLY A C 1
ATOM 2746 O O . GLY A 1 337 ? -18.663 -7.787 10.317 1.00 85.06 337 GLY A O 1
ATOM 2747 N N . THR A 1 338 ? -20.866 -7.499 10.036 1.00 91.25 338 THR A N 1
ATOM 2748 C CA . THR A 1 338 ? -21.144 -7.348 11.468 1.00 91.25 338 THR A CA 1
ATOM 2749 C C . THR A 1 338 ? -22.112 -8.410 11.943 1.00 91.25 338 THR A C 1
ATOM 2751 O O . THR A 1 338 ? -23.172 -8.606 11.351 1.00 91.25 338 THR A O 1
ATOM 2754 N N . TYR A 1 339 ? -21.759 -9.050 13.050 1.00 94.12 339 TYR A N 1
ATOM 2755 C CA . TYR A 1 339 ? -22.466 -10.195 13.590 1.00 94.12 339 TYR A CA 1
ATOM 2756 C C . TYR A 1 339 ? -22.830 -9.968 15.048 1.00 94.12 339 TYR A C 1
ATOM 2758 O O . TYR A 1 339 ? -22.175 -9.215 15.766 1.00 94.12 339 TYR A O 1
ATOM 2766 N N . ARG A 1 340 ? -23.870 -10.653 15.505 1.00 94.50 340 ARG A N 1
ATOM 2767 C CA . ARG A 1 340 ? -24.220 -10.750 16.921 1.00 94.50 340 ARG A CA 1
ATOM 2768 C C . ARG A 1 340 ? -24.638 -12.167 17.267 1.00 94.50 340 ARG A C 1
ATOM 2770 O O . ARG A 1 340 ? -25.008 -12.940 16.382 1.00 94.50 340 ARG A O 1
ATOM 2777 N N . ASN A 1 341 ? -24.699 -12.445 18.564 1.00 94.56 341 ASN A N 1
ATOM 2778 C CA . ASN A 1 341 ? -25.321 -13.655 19.081 1.00 94.56 341 ASN A CA 1
ATOM 2779 C C . ASN A 1 341 ? -26.741 -13.829 18.501 1.00 94.56 341 ASN A C 1
ATOM 2781 O O . ASN A 1 341 ? -27.499 -12.854 18.401 1.00 94.56 341 ASN A O 1
ATOM 2785 N N . VAL A 1 342 ? -27.096 -15.053 18.094 1.00 94.44 342 VAL A N 1
ATOM 2786 C CA . VAL A 1 342 ? -28.415 -15.379 17.522 1.00 94.44 342 VAL A CA 1
ATOM 2787 C C . VAL A 1 342 ? -29.528 -15.071 18.525 1.00 94.44 342 VAL A C 1
ATOM 2789 O O . VAL A 1 342 ? -30.558 -14.507 18.133 1.00 94.44 342 VAL A O 1
ATOM 2792 N N . ASP A 1 343 ? -29.288 -15.351 19.810 1.00 94.31 343 ASP A N 1
ATOM 2793 C CA . ASP A 1 343 ? -30.188 -15.005 20.908 1.00 94.31 343 ASP A CA 1
ATOM 2794 C C . ASP A 1 343 ? -30.107 -13.499 21.217 1.00 94.31 343 ASP A C 1
ATOM 2796 O O . ASP A 1 343 ? -29.076 -12.947 21.613 1.00 94.31 343 ASP A O 1
ATOM 2800 N N . GLU A 1 344 ? -31.240 -12.819 21.044 1.00 92.38 344 GLU A N 1
ATOM 2801 C CA . GLU A 1 344 ? -31.371 -11.383 21.272 1.00 92.38 344 GLU A CA 1
ATOM 2802 C C . GLU A 1 344 ? -31.133 -10.975 22.737 1.00 92.38 344 GLU A C 1
ATOM 2804 O O . GLU A 1 344 ? -30.565 -9.911 23.003 1.00 92.38 344 GLU A O 1
ATOM 2809 N N . SER A 1 345 ? -31.570 -11.798 23.692 1.00 93.50 345 SER A N 1
ATOM 2810 C CA . SER A 1 345 ? -31.388 -11.556 25.124 1.00 93.50 345 SER A CA 1
ATOM 2811 C C . SER A 1 345 ? -29.908 -11.616 25.493 1.00 93.50 345 SER A C 1
ATOM 2813 O O . SER A 1 345 ? -29.385 -10.712 26.155 1.00 93.50 345 SER A O 1
ATOM 2815 N N . MET A 1 346 ? -29.210 -12.633 24.983 1.00 94.00 346 MET A N 1
ATOM 2816 C CA . MET A 1 346 ? -27.769 -12.786 25.179 1.00 94.00 346 MET A CA 1
ATOM 2817 C C . MET A 1 346 ? -26.995 -11.617 24.563 1.00 94.00 346 MET A C 1
ATOM 2819 O O . MET A 1 346 ? -26.213 -10.979 25.266 1.00 94.00 346 MET A O 1
ATOM 2823 N N . ALA A 1 347 ? -27.308 -11.231 23.322 1.00 93.12 347 ALA A N 1
ATOM 2824 C CA . ALA A 1 347 ? -26.668 -10.092 22.657 1.00 93.12 347 ALA A CA 1
ATOM 2825 C C . ALA A 1 347 ? -26.851 -8.759 23.421 1.00 93.12 347 ALA A C 1
ATOM 2827 O O . ALA A 1 347 ? -25.945 -7.921 23.465 1.00 93.12 347 ALA A O 1
ATOM 2828 N N . LYS A 1 348 ? -28.016 -8.537 24.052 1.00 93.81 348 LYS A N 1
ATOM 2829 C CA . LYS A 1 348 ? -28.266 -7.362 24.917 1.00 93.81 348 LYS A CA 1
ATOM 2830 C C . LYS A 1 348 ? -27.463 -7.421 26.217 1.00 93.81 348 LYS A C 1
ATOM 2832 O O . LYS A 1 348 ? -26.956 -6.395 26.687 1.00 93.81 348 LYS A O 1
ATOM 2837 N N . LYS A 1 349 ? -27.351 -8.607 26.818 1.00 95.19 349 LYS A N 1
ATOM 2838 C CA . LYS A 1 349 ? -26.571 -8.827 28.042 1.00 95.19 349 LYS A CA 1
ATOM 2839 C C . LYS A 1 349 ? -25.084 -8.572 27.794 1.00 95.19 349 LYS A C 1
ATOM 2841 O O . LYS A 1 349 ? -24.470 -7.826 28.553 1.00 95.19 349 LYS A O 1
ATOM 2846 N N . GLU A 1 350 ? -24.543 -9.101 26.699 1.00 94.12 350 GLU A N 1
ATOM 2847 C CA . GLU A 1 350 ? -23.176 -8.842 26.230 1.00 94.12 350 GLU A CA 1
ATOM 2848 C C . GLU A 1 350 ? -22.937 -7.337 26.025 1.00 94.12 350 GLU A C 1
ATOM 2850 O O . GLU A 1 350 ? -21.954 -6.794 26.528 1.00 94.12 350 GLU A O 1
ATOM 2855 N N . ARG A 1 351 ? -23.880 -6.620 25.390 1.00 93.44 351 ARG A N 1
ATOM 2856 C CA . ARG A 1 351 ? -23.779 -5.158 25.201 1.00 93.44 351 ARG A CA 1
ATOM 2857 C C . ARG A 1 351 ? -23.706 -4.399 26.516 1.00 93.44 351 ARG A C 1
ATOM 2859 O O . ARG A 1 351 ? -23.018 -3.388 26.633 1.00 93.44 351 ARG A O 1
ATOM 2866 N N . THR A 1 352 ? -24.478 -4.850 27.495 1.00 93.94 352 THR A N 1
ATOM 2867 C CA . THR A 1 352 ? -24.521 -4.228 28.817 1.00 93.94 352 THR A CA 1
ATOM 2868 C C . THR A 1 352 ? -23.204 -4.455 29.551 1.00 93.94 352 THR A C 1
ATOM 2870 O O . THR A 1 352 ? -22.659 -3.509 30.115 1.00 93.94 352 THR A O 1
ATOM 2873 N N . ALA A 1 353 ? -22.660 -5.672 29.487 1.00 93.62 353 ALA A N 1
ATOM 2874 C CA . ALA A 1 353 ? -21.356 -5.994 30.055 1.00 93.62 353 ALA A CA 1
ATOM 2875 C C . ALA A 1 353 ? -20.231 -5.164 29.413 1.00 93.62 353 ALA A C 1
ATOM 2877 O O . ALA A 1 353 ? -19.436 -4.564 30.131 1.00 93.62 353 ALA A O 1
ATOM 2878 N N . GLU A 1 354 ? -20.219 -5.043 28.082 1.00 92.56 354 GLU A N 1
ATOM 2879 C CA . GLU A 1 354 ? -19.259 -4.202 27.359 1.00 92.56 354 GLU A CA 1
ATOM 2880 C C . GLU A 1 354 ? -19.337 -2.735 27.802 1.00 92.56 354 GLU A C 1
ATOM 2882 O O . GLU A 1 354 ? -18.310 -2.125 28.073 1.00 92.56 354 GLU A O 1
ATOM 2887 N N . ARG A 1 355 ? -20.542 -2.164 27.932 1.00 91.19 355 ARG A N 1
ATOM 2888 C CA . ARG A 1 355 ? -20.711 -0.778 28.406 1.00 91.19 355 ARG A CA 1
ATOM 2889 C C . ARG A 1 355 ? -20.182 -0.570 29.819 1.00 91.19 355 ARG A C 1
ATOM 2891 O O . ARG A 1 355 ? -19.592 0.469 30.097 1.00 91.19 355 ARG A O 1
ATOM 2898 N N . ILE A 1 356 ? -20.418 -1.534 30.707 1.00 94.12 356 ILE A N 1
ATOM 2899 C CA . ILE A 1 356 ? -19.894 -1.491 32.076 1.00 94.12 356 ILE A CA 1
ATOM 2900 C C . ILE A 1 356 ? -18.365 -1.492 32.039 1.00 94.12 356 ILE A C 1
ATOM 2902 O O . ILE A 1 356 ? -17.741 -0.702 32.742 1.00 94.12 356 ILE A O 1
ATOM 2906 N N . GLU A 1 357 ? -17.764 -2.338 31.205 1.00 92.25 357 GLU A N 1
ATOM 2907 C CA . GLU A 1 357 ? -16.311 -2.419 31.082 1.00 92.25 357 GLU A CA 1
ATOM 2908 C C . GLU A 1 357 ? -15.704 -1.160 30.450 1.00 92.25 357 GLU A C 1
ATOM 2910 O O . GLU A 1 357 ? -14.750 -0.600 30.983 1.00 92.25 357 GLU A O 1
ATOM 2915 N N . GLN A 1 358 ? -16.314 -0.637 29.385 1.00 89.50 358 GLN A N 1
ATOM 2916 C CA . GLN A 1 358 ? -15.927 0.635 28.772 1.00 89.50 358 GLN A CA 1
ATOM 2917 C C . GLN A 1 358 ? -15.973 1.787 29.778 1.00 89.50 358 GLN A C 1
ATOM 2919 O O . GLN A 1 358 ? -15.062 2.612 29.806 1.00 89.50 358 GLN A O 1
ATOM 2924 N N . GLU A 1 359 ? -17.001 1.845 30.628 1.00 90.88 359 GLU A N 1
ATOM 2925 C CA . GLU A 1 359 ? -17.083 2.875 31.662 1.00 90.88 359 GLU A CA 1
ATOM 2926 C C . GLU A 1 359 ? -15.990 2.694 32.725 1.00 90.88 359 GLU A C 1
ATOM 2928 O O . GLU A 1 359 ? -15.383 3.683 33.122 1.00 90.88 359 GLU A O 1
ATOM 2933 N N . LYS A 1 360 ? -15.651 1.465 33.140 1.00 93.25 360 LYS A N 1
ATOM 2934 C CA . LYS A 1 360 ? -14.512 1.239 34.052 1.00 93.25 360 LYS A CA 1
ATOM 2935 C C . LYS A 1 360 ? -13.188 1.700 33.447 1.00 93.25 360 LYS A C 1
ATOM 2937 O O . LYS A 1 360 ? -12.448 2.420 34.114 1.00 93.25 360 LYS A O 1
ATOM 2942 N N . ILE A 1 361 ? -12.908 1.324 32.196 1.00 91.06 361 ILE A N 1
ATOM 2943 C CA . ILE A 1 361 ? -11.698 1.746 31.471 1.00 91.06 361 ILE A CA 1
ATOM 2944 C C . ILE A 1 361 ? -11.650 3.269 31.395 1.00 91.06 361 ILE A C 1
ATOM 2946 O O . ILE A 1 361 ? -10.638 3.883 31.722 1.00 91.06 361 ILE A O 1
ATOM 2950 N N . LYS A 1 362 ? -12.771 3.895 31.031 1.00 90.69 362 LYS A N 1
ATOM 2951 C CA . LYS A 1 362 ? -12.897 5.347 30.979 1.00 90.69 362 LYS A CA 1
ATOM 2952 C C . LYS A 1 362 ? -12.555 5.979 32.327 1.00 90.69 362 LYS A C 1
ATOM 2954 O O . LYS A 1 362 ? -11.747 6.899 32.356 1.00 90.69 362 LYS A O 1
ATOM 2959 N N . GLN A 1 363 ? -13.123 5.481 33.429 1.00 91.69 363 GLN A N 1
ATOM 2960 C CA . GLN A 1 363 ? -12.831 5.982 34.777 1.00 91.69 363 GLN A CA 1
ATOM 2961 C C . GLN A 1 363 ? -11.354 5.802 35.157 1.00 91.69 363 GLN A C 1
ATOM 2963 O O . GLN A 1 363 ? -10.759 6.728 35.705 1.00 91.69 363 GLN A O 1
ATOM 2968 N N . ALA A 1 364 ? -10.738 4.668 34.812 1.00 91.75 364 ALA A N 1
ATOM 2969 C CA . ALA A 1 364 ? -9.308 4.445 35.021 1.00 91.75 364 ALA A CA 1
ATOM 2970 C C . ALA A 1 364 ? -8.449 5.449 34.225 1.00 91.75 364 ALA A C 1
ATOM 2972 O O . ALA A 1 364 ? -7.550 6.081 34.781 1.00 91.75 364 ALA A O 1
ATOM 2973 N N . ASN A 1 365 ? -8.782 5.690 32.954 1.00 92.44 365 ASN A N 1
ATOM 2974 C CA . ASN A 1 365 ? -8.069 6.636 32.091 1.00 92.44 365 ASN A CA 1
ATOM 2975 C C . ASN A 1 365 ? -8.163 8.096 32.571 1.00 92.44 365 ASN A C 1
ATOM 2977 O O . ASN A 1 365 ? -7.290 8.910 32.259 1.00 92.44 365 ASN A O 1
ATOM 2981 N N . LEU A 1 366 ? -9.202 8.461 33.336 1.00 91.94 366 LEU A N 1
ATOM 2982 C CA . LEU A 1 366 ? -9.331 9.815 33.890 1.00 91.94 366 LEU A CA 1
ATOM 2983 C C . LEU A 1 366 ? -8.251 10.153 34.923 1.00 91.94 366 LEU A C 1
ATOM 2985 O O . LEU A 1 366 ? -8.004 11.338 35.157 1.00 91.94 366 LEU A O 1
ATOM 2989 N N . ILE A 1 367 ? -7.643 9.142 35.547 1.00 92.25 367 ILE A N 1
ATOM 2990 C CA . ILE A 1 367 ? -6.630 9.310 36.598 1.00 92.25 367 ILE A CA 1
ATOM 2991 C C . ILE A 1 367 ? -5.260 8.748 36.213 1.00 92.25 367 ILE A C 1
ATOM 2993 O O . ILE A 1 367 ? -4.266 9.144 36.820 1.00 92.25 367 ILE A O 1
ATOM 2997 N N . ALA A 1 368 ? -5.197 7.870 35.209 1.00 92.81 368 ALA A N 1
ATOM 2998 C CA . ALA A 1 368 ? -3.955 7.290 34.722 1.00 92.81 368 ALA A CA 1
ATOM 2999 C C . ALA A 1 368 ? -2.970 8.372 34.255 1.00 92.81 368 ALA A C 1
ATOM 3001 O O . ALA A 1 368 ? -3.348 9.356 33.609 1.00 92.81 368 ALA A O 1
ATOM 3002 N N . ASP A 1 369 ? -1.692 8.187 34.583 1.00 95.19 369 ASP A N 1
ATOM 3003 C CA . ASP A 1 369 ? -0.625 9.032 34.057 1.00 95.19 369 ASP A CA 1
ATOM 3004 C C . ASP A 1 369 ? -0.194 8.643 32.645 1.00 95.19 369 ASP A C 1
ATOM 3006 O O . ASP A 1 369 ? 0.326 9.491 31.923 1.00 95.19 369 ASP A O 1
ATOM 3010 N N . SER A 1 370 ? -0.486 7.405 32.250 1.00 93.69 370 SER A N 1
ATOM 3011 C CA . SER A 1 370 ? -0.119 6.820 30.973 1.00 93.69 370 SER A CA 1
ATOM 3012 C C . SER A 1 370 ? -1.247 5.931 30.449 1.00 93.69 370 SER A C 1
ATOM 3014 O O . SER A 1 370 ? -1.884 5.211 31.217 1.00 93.69 370 SER A O 1
ATOM 3016 N N . ILE A 1 371 ? -1.494 5.958 29.140 1.00 91.88 371 ILE A N 1
ATOM 3017 C CA . ILE A 1 371 ? -2.453 5.079 28.453 1.00 91.88 371 ILE A CA 1
ATOM 3018 C C . ILE A 1 371 ? -1.707 4.423 27.293 1.00 91.88 371 ILE A C 1
ATOM 3020 O O . ILE A 1 371 ? -1.108 5.119 26.481 1.00 91.88 371 ILE A O 1
ATOM 3024 N N . GLY A 1 372 ? -1.701 3.088 27.226 1.00 86.44 372 GLY A N 1
ATOM 3025 C CA . GLY A 1 372 ? -1.014 2.362 26.149 1.00 86.44 372 GLY A CA 1
ATOM 3026 C C . GLY A 1 372 ? 0.483 2.684 26.044 1.00 86.44 372 GLY A C 1
ATOM 3027 O O . GLY A 1 372 ? 0.992 2.845 24.943 1.00 86.44 372 GLY A O 1
ATOM 3028 N N . ASN A 1 373 ? 1.173 2.822 27.184 1.00 89.62 373 ASN A N 1
ATOM 3029 C CA . ASN A 1 373 ? 2.581 3.244 27.292 1.00 89.62 373 ASN A CA 1
ATOM 3030 C C . ASN A 1 373 ? 2.887 4.673 26.805 1.00 89.62 373 ASN A C 1
ATOM 3032 O O . ASN A 1 373 ? 4.052 5.055 26.723 1.00 89.62 373 ASN A O 1
ATOM 3036 N N . VAL A 1 374 ? 1.865 5.488 26.536 1.00 92.62 374 VAL A N 1
ATOM 3037 C CA . VAL A 1 374 ? 2.021 6.913 26.236 1.00 92.62 374 VAL A CA 1
ATOM 3038 C C . VAL A 1 374 ? 1.706 7.723 27.485 1.00 92.62 374 VAL A C 1
ATOM 3040 O O . VAL A 1 374 ? 0.600 7.631 28.018 1.00 92.62 374 VAL A O 1
ATOM 3043 N N . TYR A 1 375 ? 2.655 8.544 27.939 1.00 96.12 375 TYR A N 1
ATOM 3044 C CA . TYR A 1 375 ? 2.408 9.499 29.018 1.00 96.12 375 TYR A CA 1
ATOM 3045 C C . TYR A 1 375 ? 1.363 10.534 28.585 1.00 96.12 375 TYR A C 1
ATOM 3047 O O . TYR A 1 375 ? 1.472 11.155 27.528 1.00 96.12 375 TYR A O 1
ATOM 3055 N N . ILE A 1 376 ? 0.358 10.751 29.427 1.00 97.25 376 ILE A N 1
ATOM 3056 C CA . ILE A 1 376 ? -0.745 11.675 29.177 1.00 97.25 376 ILE A CA 1
ATOM 3057 C C . ILE A 1 376 ? -0.468 12.974 29.927 1.00 97.25 376 ILE A C 1
ATOM 3059 O O . ILE A 1 376 ? -0.533 12.965 31.152 1.00 97.25 376 ILE A O 1
ATOM 3063 N N . PRO A 1 377 ? -0.210 14.117 29.276 1.00 97.62 377 PRO A N 1
ATOM 3064 C CA . PRO A 1 377 ? -0.002 15.381 29.984 1.00 97.62 377 PRO A CA 1
ATOM 3065 C C . PRO A 1 377 ? -1.156 15.723 30.936 1.00 97.62 377 PRO A C 1
ATOM 3067 O O . PRO A 1 377 ? -2.320 15.496 30.618 1.00 97.62 377 PRO A O 1
ATOM 3070 N N . LYS A 1 378 ? -0.883 16.299 32.112 1.00 96.12 378 LYS A N 1
ATOM 3071 C CA . LYS A 1 378 ? -1.975 16.703 33.027 1.00 96.12 378 LYS A CA 1
ATOM 3072 C C . LYS A 1 378 ? -2.577 18.078 32.708 1.00 96.12 378 LYS A C 1
ATOM 3074 O O . LYS A 1 378 ? -3.625 18.432 33.248 1.00 96.12 378 LYS A O 1
ATOM 3079 N N . ASN A 1 379 ? -1.885 18.888 31.905 1.00 96.75 379 ASN A N 1
ATOM 3080 C CA . ASN A 1 379 ? -2.261 20.258 31.551 1.00 96.75 379 ASN A CA 1
ATOM 3081 C C . ASN A 1 379 ? -1.479 20.758 30.320 1.00 96.75 379 ASN A C 1
ATOM 3083 O O . ASN A 1 379 ? -0.589 20.069 29.824 1.00 96.75 379 ASN A O 1
ATOM 3087 N N . LEU A 1 380 ? -1.785 21.981 29.872 1.00 97.06 380 LEU A N 1
ATOM 3088 C CA . LEU A 1 380 ? -1.160 22.613 28.705 1.00 97.06 380 LEU A CA 1
ATOM 3089 C C . LEU A 1 380 ? 0.372 22.746 28.820 1.00 97.06 380 LEU A C 1
ATOM 3091 O O . LEU A 1 380 ? 1.080 22.462 27.864 1.00 97.06 380 LEU A O 1
ATOM 3095 N N . LYS A 1 381 ? 0.904 23.096 29.997 1.00 96.44 381 LYS A N 1
ATOM 3096 C CA . LYS A 1 381 ? 2.357 23.234 30.199 1.00 96.44 381 LYS A CA 1
ATOM 3097 C C . LYS A 1 381 ? 3.090 21.901 30.034 1.00 96.44 381 LYS A C 1
ATOM 3099 O O . LYS A 1 381 ? 4.128 21.847 29.386 1.00 96.44 381 LYS A O 1
ATOM 3104 N N . GLU A 1 382 ? 2.539 20.818 30.581 1.00 97.31 382 GLU A N 1
ATOM 3105 C CA . GLU A 1 382 ? 3.116 19.484 30.382 1.00 97.31 382 GLU A CA 1
ATOM 3106 C C . GLU A 1 382 ? 3.016 19.007 28.932 1.00 97.31 382 GLU A C 1
ATOM 3108 O O . GLU A 1 382 ? 3.876 18.242 28.503 1.00 97.31 382 GLU A O 1
ATOM 3113 N N . CYS A 1 383 ? 2.024 19.475 28.162 1.00 97.56 383 CYS A N 1
ATOM 3114 C CA . CYS A 1 383 ? 1.965 19.183 26.729 1.00 97.56 383 CYS A CA 1
ATOM 3115 C C . CYS A 1 383 ? 3.230 19.690 26.028 1.00 97.56 383 CYS A C 1
ATOM 3117 O O . CYS A 1 383 ? 3.812 18.960 25.235 1.00 97.56 383 CYS A O 1
ATOM 3119 N N . PHE A 1 384 ? 3.699 20.896 26.365 1.00 96.12 384 PHE A N 1
ATOM 3120 C CA . PHE A 1 384 ? 4.904 21.471 25.757 1.00 96.12 384 PHE A CA 1
ATOM 3121 C C . PHE A 1 384 ? 6.150 20.658 26.100 1.00 96.12 384 PHE A C 1
ATOM 3123 O O . PHE A 1 384 ? 6.964 20.363 25.228 1.00 96.12 384 PHE A O 1
ATOM 3130 N N . SER A 1 385 ? 6.277 20.243 27.365 1.00 95.00 385 SER A N 1
ATOM 3131 C CA . SER A 1 385 ? 7.385 19.390 27.797 1.00 95.00 385 SER A CA 1
ATOM 3132 C C . SER A 1 385 ? 7.405 18.059 27.048 1.00 95.00 385 SER A C 1
ATOM 3134 O O . SER A 1 385 ? 8.473 17.621 26.638 1.00 95.00 385 SER A O 1
ATOM 3136 N N . GLN A 1 386 ? 6.243 17.438 26.829 1.00 95.75 386 GLN A N 1
ATOM 3137 C CA . GLN A 1 386 ? 6.161 16.188 26.072 1.00 95.75 386 GLN A CA 1
ATOM 3138 C C . GLN A 1 386 ? 6.445 16.387 24.582 1.00 95.75 386 GLN A C 1
ATOM 3140 O O . GLN A 1 386 ? 7.163 15.585 23.995 1.00 95.75 386 GLN A O 1
ATOM 3145 N N . LEU A 1 387 ? 5.963 17.473 23.971 1.00 94.56 387 LEU A N 1
ATOM 3146 C CA . LEU A 1 387 ? 6.260 17.773 22.567 1.00 94.56 387 LEU A CA 1
ATOM 3147 C C . LEU A 1 387 ? 7.764 17.947 22.323 1.00 94.56 387 LEU A C 1
ATOM 3149 O O . LEU A 1 387 ? 8.270 17.411 21.346 1.00 94.56 387 LEU A O 1
ATOM 3153 N N . ASN A 1 388 ? 8.502 18.572 23.244 1.00 90.94 388 ASN A N 1
ATOM 3154 C CA . ASN A 1 388 ? 9.965 18.666 23.136 1.00 90.94 388 ASN A CA 1
ATOM 3155 C C . ASN A 1 388 ? 10.693 17.318 23.243 1.00 90.94 388 ASN A C 1
ATOM 3157 O O . ASN A 1 388 ? 11.826 17.213 22.787 1.00 90.94 388 ASN A O 1
ATOM 3161 N N . ILE A 1 389 ? 10.084 16.312 23.876 1.00 91.00 389 ILE A N 1
ATOM 3162 C CA . ILE A 1 389 ? 10.653 14.958 23.957 1.00 91.00 389 ILE A CA 1
ATOM 3163 C C . ILE A 1 389 ? 10.378 14.191 22.658 1.00 91.00 389 ILE A C 1
ATOM 3165 O O . ILE A 1 389 ? 11.215 13.413 22.210 1.00 91.00 389 ILE A O 1
ATOM 3169 N N . ILE A 1 390 ? 9.201 14.400 22.063 1.00 88.62 390 ILE A N 1
ATOM 3170 C CA . ILE A 1 390 ? 8.717 13.629 20.910 1.00 88.62 390 ILE A CA 1
ATOM 3171 C C . ILE A 1 390 ? 9.240 14.193 19.580 1.00 88.62 390 ILE A C 1
ATOM 3173 O O . ILE A 1 390 ? 9.491 13.431 18.647 1.00 88.62 390 ILE A O 1
ATOM 3177 N N . LEU A 1 391 ? 9.384 15.515 19.464 1.00 85.44 391 LEU A N 1
ATOM 3178 C CA . LEU A 1 391 ? 9.739 16.182 18.211 1.00 85.44 391 LEU A CA 1
ATOM 3179 C C . LEU A 1 391 ? 11.254 16.247 17.995 1.00 85.44 391 LEU A C 1
ATOM 3181 O O . LEU A 1 391 ? 12.022 16.555 18.907 1.00 85.44 391 LEU A O 1
ATOM 3185 N N . LYS A 1 392 ? 11.689 16.021 16.750 1.00 81.06 392 LYS A N 1
ATOM 3186 C CA . LYS A 1 392 ? 13.088 16.210 16.349 1.00 81.06 392 LYS A CA 1
ATOM 3187 C C . LYS A 1 392 ? 13.400 17.708 16.208 1.00 81.06 392 LYS A C 1
ATOM 3189 O O . LYS A 1 392 ? 12.505 18.477 15.852 1.00 81.06 392 LYS A O 1
ATOM 3194 N N . PRO A 1 393 ? 14.668 18.139 16.364 1.00 78.31 393 PRO A N 1
ATOM 3195 C CA . PRO A 1 393 ? 15.044 19.548 16.216 1.00 78.31 393 PRO A CA 1
ATOM 3196 C C . PRO A 1 393 ? 14.599 20.184 14.888 1.00 78.31 393 PRO A C 1
ATOM 3198 O O . PRO A 1 393 ? 14.109 21.308 14.882 1.00 78.31 393 PRO A O 1
ATOM 3201 N N . VAL A 1 394 ? 14.691 19.449 13.772 1.00 73.06 394 VAL A N 1
ATOM 3202 C CA . VAL A 1 394 ? 14.245 19.931 12.450 1.00 73.06 394 VAL A CA 1
ATOM 3203 C C . VAL A 1 394 ? 12.738 20.204 12.395 1.00 73.06 394 VAL A C 1
ATOM 3205 O O . VAL A 1 394 ? 12.309 21.151 11.741 1.00 73.06 394 VAL A O 1
ATOM 3208 N N . ASP A 1 395 ? 11.930 19.414 13.102 1.00 78.69 395 ASP A N 1
ATOM 3209 C CA . ASP A 1 395 ? 10.478 19.588 13.137 1.00 78.69 395 ASP A CA 1
ATOM 3210 C C . ASP A 1 395 ? 10.099 20.778 14.026 1.00 78.69 395 ASP A C 1
ATOM 3212 O O . ASP A 1 395 ? 9.212 21.555 13.677 1.00 78.69 395 ASP A O 1
ATOM 3216 N N . VAL A 1 396 ? 10.833 20.985 15.126 1.00 82.00 396 VAL A N 1
ATOM 3217 C CA . VAL A 1 396 ? 10.695 22.169 15.990 1.00 82.00 396 VAL A CA 1
ATOM 3218 C C . VAL A 1 396 ? 11.008 23.459 15.221 1.00 82.00 396 VAL A C 1
ATOM 3220 O O . VAL A 1 396 ? 10.245 24.420 15.306 1.00 82.00 396 VAL A O 1
ATOM 3223 N N . GLU A 1 397 ? 12.080 23.491 14.425 1.00 81.06 397 GLU A N 1
ATOM 3224 C CA . GLU A 1 397 ? 12.428 24.670 13.612 1.00 81.06 397 GLU A CA 1
ATOM 3225 C C . GLU A 1 397 ? 11.405 24.948 12.498 1.00 81.06 397 GLU A C 1
ATOM 3227 O O . GLU A 1 397 ? 11.068 26.103 12.216 1.00 81.06 397 GLU A O 1
ATOM 3232 N N . LYS A 1 398 ? 10.827 23.901 11.899 1.00 78.31 398 LYS A N 1
ATOM 3233 C CA . LYS A 1 398 ? 9.717 24.077 10.954 1.00 78.31 398 LYS A CA 1
ATOM 3234 C C . LYS A 1 398 ? 8.463 24.634 11.634 1.00 78.31 398 LYS A C 1
ATOM 3236 O O . LYS A 1 398 ? 7.792 25.480 11.050 1.00 78.31 398 LYS A O 1
ATOM 3241 N N . LEU A 1 399 ? 8.152 24.202 12.859 1.00 81.31 399 LEU A N 1
ATOM 3242 C CA . LEU A 1 399 ? 7.004 24.718 13.615 1.00 81.31 399 LEU A CA 1
ATOM 3243 C C . LEU A 1 399 ? 7.147 26.209 13.943 1.00 81.31 399 LEU A C 1
ATOM 3245 O O . LEU A 1 399 ? 6.159 26.932 13.862 1.00 81.31 399 LEU A O 1
ATOM 3249 N N . LYS A 1 400 ? 8.364 26.681 14.245 1.00 81.06 400 LYS A N 1
ATOM 3250 C CA . LYS A 1 400 ? 8.641 28.111 14.471 1.00 81.06 400 LYS A CA 1
ATOM 3251 C C . LYS A 1 400 ? 8.438 28.963 13.217 1.00 81.06 400 LYS A C 1
ATOM 3253 O O . LYS A 1 400 ? 7.937 30.079 13.311 1.00 81.06 400 LYS A O 1
ATOM 3258 N N . SER A 1 401 ? 8.845 28.451 12.053 1.00 74.56 401 SER A N 1
ATOM 3259 C CA . SER A 1 401 ? 8.834 29.200 10.786 1.00 74.56 401 SER A CA 1
ATOM 3260 C C . SER A 1 401 ? 7.510 29.126 10.019 1.00 74.56 401 SER A C 1
ATOM 3262 O O . SER A 1 401 ? 7.228 29.997 9.197 1.00 74.56 401 SER A O 1
ATOM 3264 N N . SER A 1 402 ? 6.674 28.116 10.278 1.00 61.91 402 SER A N 1
ATOM 3265 C CA . SER A 1 402 ? 5.380 27.956 9.611 1.00 61.91 402 SER A CA 1
ATOM 3266 C C . SER A 1 402 ? 4.236 28.621 10.386 1.00 61.91 402 SER A C 1
ATOM 3268 O O . SER A 1 402 ? 4.036 28.356 11.569 1.00 61.91 402 SER A O 1
ATOM 3270 N N . ALA A 1 403 ? 3.419 29.426 9.704 1.00 54.03 403 ALA A N 1
ATOM 3271 C CA . ALA A 1 403 ? 2.171 29.958 10.249 1.00 54.03 403 ALA A CA 1
ATOM 3272 C C . ALA A 1 403 ? 1.086 28.858 10.325 1.00 54.03 403 ALA A C 1
ATOM 3274 O O . ALA A 1 403 ? 0.197 28.811 9.481 1.00 54.03 403 ALA A O 1
ATOM 3275 N N . GLY A 1 404 ? 1.195 27.938 11.294 1.00 51.09 404 GLY A N 1
ATOM 3276 C CA . GLY A 1 404 ? 0.128 27.094 11.877 1.00 51.09 404 GLY A CA 1
ATOM 3277 C C . GLY A 1 404 ? -0.616 26.057 11.007 1.00 51.09 404 GLY A C 1
ATOM 3278 O O . GLY A 1 404 ? -0.996 25.003 11.507 1.00 51.09 404 GLY A O 1
ATOM 3279 N N . ILE A 1 405 ? -0.817 26.282 9.706 1.00 47.19 405 ILE A N 1
ATOM 3280 C CA . ILE A 1 405 ? -1.900 25.631 8.943 1.00 47.19 405 ILE A CA 1
ATOM 3281 C C . ILE A 1 405 ? -1.597 24.170 8.548 1.00 47.19 405 ILE A C 1
ATOM 3283 O O . ILE A 1 405 ? -2.509 23.346 8.520 1.00 47.19 405 ILE A O 1
ATOM 3287 N N . ASN A 1 406 ? -0.332 23.793 8.323 1.00 51.91 406 ASN A N 1
ATOM 3288 C CA . ASN A 1 406 ? 0.011 22.458 7.796 1.00 51.91 406 ASN A CA 1
ATOM 3289 C C . ASN A 1 406 ? 0.220 21.360 8.859 1.00 51.91 406 ASN A C 1
ATOM 3291 O O . ASN A 1 406 ? 0.335 20.186 8.506 1.00 51.91 406 ASN A O 1
ATOM 3295 N N . TYR A 1 407 ? 0.227 21.690 10.157 1.00 57.16 407 TYR A N 1
ATOM 3296 C CA . TYR A 1 407 ? 0.529 20.716 11.224 1.00 57.16 407 TYR A CA 1
ATOM 3297 C C . TYR A 1 407 ? -0.699 20.159 11.958 1.00 57.16 407 TYR A C 1
ATOM 3299 O O . TYR A 1 407 ? -0.588 19.134 12.641 1.00 57.16 407 TYR A O 1
ATOM 3307 N N . HIS A 1 408 ? -1.882 20.758 11.780 1.00 54.16 408 HIS A N 1
ATOM 3308 C CA . HIS A 1 408 ? -3.130 20.270 12.388 1.00 54.16 408 HIS A CA 1
ATOM 3309 C C . HIS A 1 408 ? -3.526 18.863 11.918 1.00 54.16 408 HIS A C 1
ATOM 3311 O O . HIS A 1 408 ? -4.158 18.114 12.674 1.00 54.16 408 HIS A O 1
ATOM 3317 N N . MET A 1 409 ? -3.130 18.491 10.694 1.00 58.06 409 MET A N 1
ATOM 3318 C CA . MET A 1 409 ? -3.381 17.157 10.157 1.00 58.06 409 MET A CA 1
ATOM 3319 C C . MET A 1 409 ? -2.366 16.150 10.707 1.00 58.06 409 MET A C 1
ATOM 3321 O O . MET A 1 409 ? -2.780 15.218 11.371 1.00 58.06 409 MET A O 1
ATOM 3325 N N . GLY A 1 410 ? -1.051 16.339 10.564 1.00 78.38 410 GLY A N 1
ATOM 3326 C CA . GLY A 1 410 ? -0.071 15.354 11.059 1.00 78.38 410 GLY A CA 1
ATOM 3327 C C . GLY A 1 410 ? 0.036 15.284 12.590 1.00 78.38 410 GLY A C 1
ATOM 3328 O O . GLY A 1 410 ? -0.431 14.341 13.234 1.00 78.38 410 GLY A O 1
ATOM 3329 N N . LEU A 1 411 ? 0.654 16.305 13.189 1.00 84.56 411 LEU A N 1
ATOM 3330 C CA . LEU A 1 411 ? 0.940 16.339 14.626 1.00 84.56 411 LEU A CA 1
ATOM 3331 C C . LEU A 1 411 ? -0.339 16.465 15.466 1.00 84.56 411 LEU A C 1
ATOM 3333 O O . LEU A 1 411 ? -0.459 15.834 16.515 1.00 84.56 411 LEU A O 1
ATOM 3337 N N . GLY A 1 412 ? -1.327 17.222 14.979 1.00 88.12 412 GLY A N 1
ATOM 3338 C CA . GLY A 1 412 ? -2.637 17.312 15.622 1.00 88.12 412 GLY A CA 1
ATOM 3339 C C . GLY A 1 412 ? -3.335 15.952 15.723 1.00 88.12 412 GLY A C 1
ATOM 3340 O O . GLY A 1 412 ? -3.799 15.593 16.808 1.00 88.12 412 GLY A O 1
ATOM 3341 N N . MET A 1 413 ? -3.367 15.155 14.641 1.00 85.12 413 MET A N 1
ATOM 3342 C CA . MET A 1 413 ? -3.924 13.791 14.689 1.00 85.12 413 MET A CA 1
ATOM 3343 C C . MET A 1 413 ? -3.176 12.925 15.695 1.00 85.12 413 MET A C 1
ATOM 3345 O O . MET A 1 413 ? -3.808 12.216 16.483 1.00 85.12 413 MET A O 1
ATOM 3349 N N . TRP A 1 414 ? -1.842 13.009 15.702 1.00 91.06 414 TRP A N 1
ATOM 3350 C CA . TRP A 1 414 ? -1.027 12.263 16.651 1.00 91.06 414 TRP A CA 1
ATOM 3351 C C . TRP A 1 414 ? -1.412 12.600 18.098 1.00 91.06 414 TRP A C 1
ATOM 3353 O O . TRP A 1 414 ? -1.678 11.685 18.876 1.00 91.06 414 TRP A O 1
ATOM 3363 N N . ILE A 1 415 ? -1.548 13.887 18.441 1.00 93.94 415 ILE A N 1
ATOM 3364 C CA . ILE A 1 415 ? -1.985 14.342 19.773 1.00 93.94 415 ILE A CA 1
ATOM 3365 C C . ILE A 1 415 ? -3.355 13.752 20.134 1.00 93.94 415 ILE A C 1
ATOM 3367 O O . ILE A 1 415 ? -3.526 13.198 21.222 1.00 93.94 415 ILE A O 1
ATOM 3371 N N . ARG A 1 416 ? -4.336 13.830 19.226 1.00 93.31 416 ARG A N 1
ATOM 3372 C CA . ARG A 1 416 ? -5.703 13.340 19.478 1.00 93.31 416 ARG A CA 1
ATOM 3373 C C . ARG A 1 416 ? -5.745 11.847 19.784 1.00 93.31 416 ARG A C 1
ATOM 3375 O O . ARG A 1 416 ? -6.434 11.429 20.720 1.00 93.31 416 ARG A O 1
ATOM 3382 N N . ASN A 1 417 ? -4.995 11.069 19.013 1.00 88.75 417 ASN A N 1
ATOM 3383 C CA . ASN A 1 417 ? -5.005 9.614 19.091 1.00 88.75 417 ASN A CA 1
ATOM 3384 C C . ASN A 1 417 ? -4.173 9.090 20.267 1.00 88.75 417 ASN A C 1
ATOM 3386 O O . ASN A 1 417 ? -4.597 8.148 20.931 1.00 88.75 417 ASN A O 1
ATOM 3390 N N . ASN A 1 418 ? -3.037 9.722 20.569 1.00 92.50 418 ASN A N 1
ATOM 3391 C CA . ASN A 1 418 ? -2.098 9.222 21.576 1.00 92.50 418 ASN A CA 1
ATOM 3392 C C . ASN A 1 418 ? -2.347 9.791 22.978 1.00 92.50 418 ASN A C 1
ATOM 3394 O O . ASN A 1 418 ? -2.093 9.108 23.964 1.00 92.50 418 ASN A O 1
ATOM 3398 N N . TRP A 1 419 ? -2.895 11.005 23.110 1.00 95.62 419 TRP A N 1
ATOM 3399 C CA . TRP A 1 419 ? -3.192 11.594 24.428 1.00 95.62 419 TRP A CA 1
ATOM 3400 C C . TRP A 1 419 ? -4.623 11.326 24.921 1.00 95.62 419 TRP A C 1
ATOM 3402 O O . TRP A 1 419 ? -5.118 11.973 25.854 1.00 95.62 419 TRP A O 1
ATOM 3412 N N . GLY A 1 420 ? -5.298 10.349 24.306 1.00 91.88 420 GLY A N 1
ATOM 3413 C CA . GLY A 1 420 ? -6.600 9.849 24.745 1.00 91.88 420 GLY A CA 1
ATOM 3414 C C . GLY A 1 420 ? -7.727 10.879 24.639 1.00 91.88 420 GLY A C 1
ATOM 3415 O O . GLY A 1 420 ? -8.661 10.849 25.442 1.00 91.88 420 GLY A O 1
ATOM 3416 N N . LEU A 1 421 ? -7.662 11.801 23.669 1.00 93.62 421 LEU A N 1
ATOM 3417 C CA . LEU A 1 421 ? -8.662 12.866 23.541 1.00 93.62 421 LEU A CA 1
ATOM 3418 C C . LEU A 1 421 ? -10.028 12.349 23.058 1.00 93.62 421 LEU A C 1
ATOM 3420 O O . LEU A 1 421 ? -11.031 13.007 23.312 1.00 93.62 421 LEU A O 1
ATOM 3424 N N . TRP A 1 422 ? -10.099 11.162 22.443 1.00 86.50 422 TRP A N 1
ATOM 3425 C CA . TRP A 1 422 ? -11.357 10.501 22.049 1.00 86.50 422 TRP A CA 1
ATOM 3426 C C . TRP A 1 422 ? -11.949 9.587 23.138 1.00 86.50 422 TRP A C 1
ATOM 3428 O O . TRP A 1 422 ? -13.168 9.500 23.286 1.00 86.50 422 TRP A O 1
ATOM 3438 N N . GLY A 1 423 ? -11.089 8.901 23.899 1.00 77.94 423 GLY A N 1
ATOM 3439 C CA . GLY A 1 423 ? -11.441 7.785 24.795 1.00 77.94 423 GLY A CA 1
ATOM 3440 C C . GLY A 1 423 ? -11.494 8.129 26.286 1.00 77.94 423 GLY A C 1
ATOM 3441 O O . GLY A 1 423 ? -11.533 7.228 27.120 1.00 77.94 42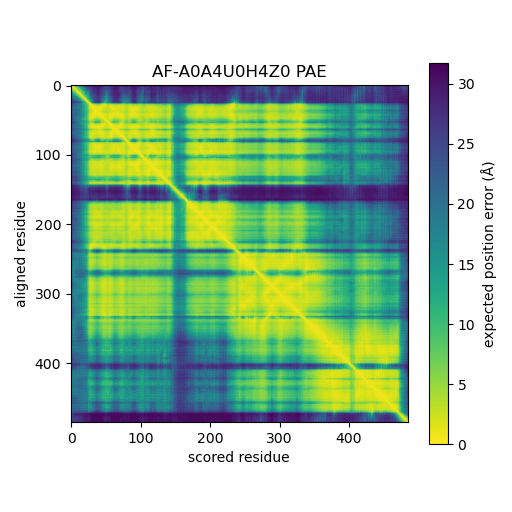3 GLY A O 1
ATOM 3442 N N . ALA A 1 424 ? -11.512 9.426 26.600 1.00 87.12 424 ALA A N 1
ATOM 3443 C CA . ALA A 1 424 ? -11.335 10.012 27.924 1.00 87.12 424 ALA A CA 1
ATOM 3444 C C . ALA A 1 424 ? -9.918 9.885 28.496 1.00 87.12 424 ALA A C 1
ATOM 3446 O O . ALA A 1 424 ? -9.317 8.818 28.508 1.00 87.12 424 ALA A O 1
ATOM 3447 N N . SER A 1 425 ? -9.401 11.002 29.006 1.00 95.00 425 SER A N 1
ATOM 3448 C CA . SER A 1 425 ? -8.090 11.083 29.646 1.00 95.00 425 SER A CA 1
ATOM 3449 C C . SER A 1 425 ? -8.051 12.233 30.651 1.00 95.00 425 SER A C 1
ATOM 3451 O O . SER A 1 425 ? -8.888 13.147 30.603 1.00 95.00 425 SER A O 1
ATOM 3453 N N . ARG A 1 426 ? -7.066 12.234 31.559 1.00 95.19 426 ARG A N 1
ATOM 3454 C CA . ARG A 1 426 ? -6.859 13.366 32.481 1.00 95.19 426 ARG A CA 1
ATOM 3455 C C . ARG A 1 426 ? -6.647 14.697 31.748 1.00 95.19 426 ARG A C 1
ATOM 3457 O O . ARG A 1 426 ? -7.129 15.732 32.213 1.00 95.19 426 ARG A O 1
ATOM 3464 N N . LEU A 1 427 ? -6.001 14.663 30.576 1.00 97.06 427 LEU A N 1
ATOM 3465 C CA . LEU A 1 427 ? -5.807 15.835 29.720 1.00 97.06 427 LEU A CA 1
ATOM 3466 C C . LEU A 1 427 ? -7.129 16.316 29.125 1.00 97.06 427 LEU A C 1
ATOM 3468 O O . LEU A 1 427 ? -7.460 17.496 29.216 1.00 97.06 427 LEU A O 1
ATOM 3472 N N . GLN A 1 428 ? -7.915 15.397 28.561 1.00 95.75 428 GLN A N 1
ATOM 3473 C CA . GLN A 1 428 ? -9.223 15.726 28.004 1.00 95.75 428 GLN A CA 1
ATOM 3474 C C . GLN A 1 428 ? -10.113 16.375 29.077 1.00 95.75 428 GLN A C 1
ATOM 3476 O O . GLN A 1 428 ? -10.720 17.416 28.838 1.00 95.75 428 GLN A O 1
ATOM 3481 N N . GLN A 1 429 ? -10.120 15.837 30.302 1.00 94.56 429 GLN A N 1
ATOM 3482 C CA . GLN A 1 429 ? -10.853 16.429 31.427 1.00 94.56 429 GLN A CA 1
ATOM 3483 C C . GLN A 1 429 ? -10.351 17.823 31.816 1.00 94.56 429 GLN A C 1
ATOM 3485 O O . GLN A 1 429 ? -11.155 18.690 32.170 1.00 94.56 429 GLN A O 1
ATOM 3490 N N . TYR A 1 430 ? -9.037 18.062 31.763 1.00 95.81 430 TYR A N 1
ATOM 3491 C CA . TYR A 1 430 ? -8.457 19.382 32.018 1.00 95.81 430 TYR A CA 1
ATOM 3492 C C . TYR A 1 430 ? -9.026 20.447 31.064 1.00 95.81 430 TYR A C 1
ATOM 3494 O O . TYR A 1 430 ? -9.347 21.553 31.516 1.00 95.81 430 TYR A O 1
ATOM 3502 N N . PHE A 1 431 ? -9.202 20.098 29.788 1.00 95.94 431 PHE A N 1
ATOM 3503 C CA . PHE A 1 431 ? -9.758 20.969 28.750 1.00 95.94 431 PHE A CA 1
ATOM 3504 C C . PHE A 1 431 ? -11.291 21.062 28.782 1.00 95.94 431 PHE A C 1
ATOM 3506 O O . PHE A 1 431 ? -11.829 22.169 28.697 1.00 95.94 431 PHE A O 1
ATOM 3513 N N . ILE A 1 432 ? -12.002 19.951 29.019 1.00 93.69 432 ILE A N 1
ATOM 3514 C CA . ILE A 1 432 ? -13.473 19.927 29.145 1.00 93.69 432 ILE A CA 1
ATOM 3515 C C . ILE A 1 432 ? -13.929 20.868 30.253 1.00 93.69 432 ILE A C 1
ATOM 3517 O O . ILE A 1 432 ? -14.825 21.688 30.046 1.00 93.69 432 ILE A O 1
ATOM 3521 N N . LYS A 1 433 ? -13.262 20.823 31.413 1.00 94.06 433 LYS A N 1
ATOM 3522 C CA . LYS A 1 433 ? -13.552 21.725 32.539 1.00 94.06 433 LYS A CA 1
ATOM 3523 C C . LYS A 1 433 ? -13.417 23.204 32.162 1.00 94.06 433 LYS A C 1
ATOM 3525 O O . LYS A 1 433 ? -13.999 24.048 32.834 1.00 94.06 433 LYS A O 1
ATOM 3530 N N . ARG A 1 434 ? -12.684 23.519 31.093 1.00 94.31 434 ARG A N 1
ATOM 3531 C CA . ARG A 1 434 ? -12.410 24.869 30.581 1.00 94.31 434 ARG A CA 1
ATOM 3532 C C . ARG A 1 434 ? -13.207 25.222 29.323 1.00 94.31 434 ARG A C 1
ATOM 3534 O O . ARG A 1 434 ? -13.027 26.302 28.779 1.00 94.31 434 ARG A O 1
ATOM 3541 N N . GLY A 1 435 ? -14.132 24.358 28.897 1.00 92.44 435 GLY A N 1
ATOM 3542 C CA . GLY A 1 435 ? -15.040 24.614 27.776 1.00 92.44 435 GLY A CA 1
ATOM 3543 C C . GLY A 1 435 ? -14.622 24.010 26.435 1.00 92.44 435 GLY A C 1
ATOM 3544 O O . GLY A 1 435 ? -15.319 24.247 25.455 1.00 92.44 435 GLY A O 1
ATOM 3545 N N . TYR A 1 436 ? -13.557 23.207 26.389 1.00 91.75 436 TYR A N 1
ATOM 3546 C CA . TYR A 1 436 ? -13.087 22.541 25.170 1.00 91.75 436 TYR A CA 1
ATOM 3547 C C . TYR A 1 436 ? -13.375 21.042 25.273 1.00 91.75 436 TYR A C 1
ATOM 3549 O O . TYR A 1 436 ? -12.766 20.349 26.082 1.00 91.75 436 TYR A O 1
ATOM 3557 N N . SER A 1 437 ? -14.341 20.549 24.496 1.00 88.31 437 SER A N 1
ATOM 3558 C CA . SER A 1 437 ? -14.767 19.135 24.526 1.00 88.31 437 SER A CA 1
ATOM 3559 C C . SER A 1 437 ? -14.473 18.369 23.241 1.00 88.31 437 SER A C 1
ATOM 3561 O O . SER A 1 437 ? -14.470 17.142 23.245 1.00 88.31 437 SER A O 1
ATOM 3563 N N . ASP A 1 438 ? -14.206 19.102 22.169 1.00 91.62 438 ASP A N 1
ATOM 3564 C CA . ASP A 1 438 ? -13.905 18.572 20.853 1.00 91.62 438 ASP A CA 1
ATOM 3565 C C . ASP A 1 438 ? -12.389 18.299 20.720 1.00 91.62 438 ASP A C 1
ATOM 3567 O O . ASP A 1 438 ? -11.593 19.210 20.976 1.00 91.62 438 ASP A O 1
ATOM 3571 N N . PRO A 1 439 ? -11.958 17.070 20.375 1.00 93.44 439 PRO A N 1
ATOM 3572 C CA . PRO A 1 439 ? -10.540 16.708 20.291 1.00 93.44 439 PRO A CA 1
ATOM 3573 C C . PRO A 1 439 ? -9.733 17.541 19.297 1.00 93.44 439 PRO A C 1
ATOM 3575 O O . PRO A 1 439 ? -8.580 17.864 19.587 1.00 93.44 439 PRO A O 1
ATOM 3578 N N . ASP A 1 440 ? -10.324 17.914 18.160 1.00 88.44 440 ASP A N 1
ATOM 3579 C CA . ASP A 1 440 ? -9.695 18.787 17.166 1.00 88.44 440 ASP A CA 1
ATOM 3580 C C . ASP A 1 440 ? -9.412 20.160 17.768 1.00 88.44 440 ASP A C 1
ATOM 3582 O O . ASP A 1 440 ? -8.255 20.584 17.809 1.00 88.44 440 ASP A O 1
ATOM 3586 N N . SER A 1 441 ? -10.420 20.771 18.388 1.00 91.75 441 SER A N 1
ATOM 3587 C CA . SER A 1 441 ? -10.284 22.042 19.105 1.00 91.75 441 SER A CA 1
ATOM 3588 C C . SER A 1 441 ? -9.218 21.990 20.207 1.00 91.75 441 SER A C 1
ATOM 3590 O O . SER A 1 441 ? -8.408 22.906 20.331 1.00 91.75 441 SER A O 1
ATOM 3592 N N . ILE A 1 442 ? -9.183 20.913 21.001 1.00 95.25 442 ILE A N 1
ATOM 3593 C CA . ILE A 1 442 ? -8.171 20.729 22.054 1.00 95.25 442 ILE A CA 1
ATOM 3594 C C . ILE A 1 442 ? -6.765 20.651 21.447 1.00 95.25 442 ILE A C 1
ATOM 3596 O O . ILE A 1 442 ? -5.847 21.309 21.935 1.00 95.25 442 ILE A O 1
ATOM 3600 N N . SER A 1 443 ? -6.590 19.857 20.387 1.00 94.62 443 SER A N 1
ATOM 3601 C CA . SER A 1 443 ? -5.290 19.702 19.731 1.00 94.62 443 SER A CA 1
ATOM 3602 C C . SER A 1 443 ? -4.795 21.000 19.090 1.00 94.62 443 SER A C 1
ATOM 3604 O O . SER A 1 443 ? -3.613 21.307 19.215 1.00 94.62 443 SER A O 1
ATOM 3606 N N . SER A 1 444 ? -5.684 21.804 18.498 1.00 91.69 444 SER A N 1
ATOM 3607 C CA . SER A 1 444 ? -5.332 23.123 17.964 1.00 91.69 444 SER A CA 1
ATOM 3608 C C . SER A 1 444 ? -4.867 24.068 19.065 1.00 91.69 444 SER A C 1
ATOM 3610 O O . SER A 1 444 ? -3.783 24.625 18.959 1.00 91.69 444 SER A O 1
ATOM 3612 N N . VAL A 1 445 ? -5.594 24.149 20.187 1.00 94.62 445 VAL A N 1
ATOM 3613 C CA . VAL A 1 445 ? -5.173 24.964 21.341 1.00 94.62 445 VAL A CA 1
ATOM 3614 C C . VAL A 1 445 ? -3.782 24.564 21.836 1.00 94.62 445 VAL A C 1
ATOM 3616 O O . VAL A 1 445 ? -2.966 25.433 22.140 1.00 94.62 445 VAL A O 1
ATOM 3619 N N . ILE A 1 446 ? -3.495 23.264 21.920 1.00 95.94 446 ILE A N 1
ATOM 3620 C CA . ILE A 1 446 ? -2.171 22.779 22.324 1.00 95.94 446 ILE A CA 1
ATOM 3621 C C . ILE A 1 446 ? -1.095 23.260 21.346 1.00 95.94 446 ILE A C 1
ATOM 3623 O O . ILE A 1 446 ? -0.079 23.788 21.794 1.00 95.94 446 ILE A O 1
ATOM 3627 N N . LEU A 1 447 ? -1.315 23.079 20.041 1.00 93.12 447 LEU A N 1
ATOM 3628 C CA . LEU A 1 447 ? -0.347 23.427 19.002 1.00 93.12 447 LEU A CA 1
ATOM 3629 C C . LEU A 1 447 ? -0.106 24.934 18.919 1.00 93.12 447 LEU A C 1
ATOM 3631 O O . LEU A 1 447 ? 1.047 25.352 18.950 1.00 93.12 447 LEU A O 1
ATOM 3635 N N . ASP A 1 448 ? -1.166 25.737 18.903 1.00 91.44 448 ASP A N 1
ATOM 3636 C CA . ASP A 1 448 ? -1.072 27.195 18.802 1.00 91.44 448 ASP A CA 1
ATOM 3637 C C . ASP A 1 448 ? -0.268 27.771 19.973 1.00 91.44 448 ASP A C 1
ATOM 3639 O O . ASP A 1 448 ? 0.675 28.541 19.788 1.00 91.44 448 ASP A O 1
ATOM 3643 N N . ASN A 1 449 ? -0.578 27.332 21.198 1.00 93.88 449 ASN A N 1
ATOM 3644 C CA . ASN A 1 449 ? 0.132 27.814 22.382 1.00 93.88 449 ASN A CA 1
ATOM 3645 C C . ASN A 1 449 ? 1.563 27.252 22.464 1.00 93.88 449 ASN A C 1
ATOM 3647 O O . ASN A 1 449 ? 2.441 27.921 23.007 1.00 93.88 449 ASN A O 1
ATOM 3651 N N . TYR A 1 450 ? 1.825 26.055 21.928 1.00 94.25 450 TYR A N 1
ATOM 3652 C CA . TYR A 1 450 ? 3.183 25.510 21.842 1.00 94.25 450 TYR A CA 1
ATOM 3653 C C . TYR A 1 450 ? 4.047 26.292 20.845 1.00 94.25 450 TYR A C 1
ATOM 3655 O O . TYR A 1 450 ? 5.197 26.590 21.153 1.00 94.25 450 TYR A O 1
ATOM 3663 N N . ILE A 1 451 ? 3.496 26.692 19.694 1.00 91.25 451 ILE A N 1
ATOM 3664 C CA . ILE A 1 451 ? 4.192 27.528 18.703 1.00 91.25 451 ILE A CA 1
ATOM 3665 C C . ILE A 1 451 ? 4.524 28.904 19.298 1.00 91.25 451 ILE A C 1
ATOM 3667 O O . ILE A 1 451 ? 5.674 29.334 19.219 1.00 91.25 451 ILE A O 1
ATOM 3671 N N . SER A 1 452 ? 3.571 29.563 19.970 1.00 91.00 452 SER A N 1
ATOM 3672 C CA . SER A 1 452 ? 3.845 30.809 20.709 1.00 91.00 452 SER A CA 1
ATOM 3673 C C . SER A 1 452 ? 4.948 30.629 21.756 1.00 91.00 452 SER A C 1
ATOM 3675 O O . SER A 1 452 ? 5.859 31.452 21.855 1.00 91.00 452 SER A O 1
ATOM 3677 N N . TRP A 1 453 ? 4.922 29.519 22.500 1.00 94.25 453 TRP A N 1
ATOM 3678 C CA . TRP A 1 453 ? 5.958 29.201 23.482 1.00 94.25 453 TRP A CA 1
ATOM 3679 C C . TRP A 1 453 ? 7.345 29.023 22.838 1.00 94.25 453 TRP A C 1
ATOM 3681 O O . TRP A 1 453 ? 8.328 29.567 23.343 1.00 94.25 453 TRP A O 1
ATOM 3691 N N . LEU A 1 454 ? 7.429 28.327 21.697 1.00 91.06 454 LEU A N 1
ATOM 3692 C CA . LEU A 1 454 ? 8.666 28.169 20.920 1.00 91.06 454 LEU A CA 1
ATOM 3693 C C . LEU A 1 454 ? 9.200 29.499 20.364 1.00 91.06 454 LEU A C 1
ATOM 3695 O O . LEU A 1 454 ? 10.414 29.640 20.204 1.00 91.06 454 LEU A O 1
ATOM 3699 N N . ASN A 1 455 ? 8.312 30.462 20.104 1.00 90.19 455 ASN A N 1
ATOM 3700 C CA . ASN A 1 455 ? 8.633 31.808 19.621 1.00 90.19 455 ASN A CA 1
ATOM 3701 C C . ASN A 1 455 ? 8.935 32.815 20.748 1.00 90.19 455 ASN A C 1
ATOM 3703 O O . ASN A 1 455 ? 9.088 34.007 20.488 1.00 90.19 455 ASN A O 1
ATOM 3707 N N . GLY A 1 456 ? 9.074 32.343 21.991 1.00 90.81 456 GLY A N 1
ATOM 3708 C CA . GLY A 1 456 ? 9.558 33.142 23.119 1.00 90.81 456 GLY A CA 1
ATOM 3709 C C . GLY A 1 456 ? 8.485 33.595 24.110 1.00 90.81 456 GLY A C 1
ATOM 3710 O O . GLY A 1 456 ? 8.823 34.235 25.105 1.00 90.81 456 GLY A O 1
ATOM 3711 N N . GLU A 1 457 ? 7.211 33.240 23.916 1.00 91.19 457 GLU A N 1
ATOM 3712 C CA . GLU A 1 457 ? 6.144 33.544 24.878 1.00 91.19 457 GLU A CA 1
ATOM 3713 C C . GLU A 1 457 ? 6.131 32.529 26.040 1.00 91.19 457 GLU A C 1
ATOM 3715 O O . GLU A 1 457 ? 5.285 31.637 26.127 1.00 91.19 457 GLU A O 1
ATOM 3720 N N . THR A 1 458 ? 7.088 32.635 26.967 1.00 88.25 458 THR A N 1
ATOM 3721 C CA . THR A 1 458 ? 7.328 31.599 27.993 1.00 88.25 458 THR A CA 1
ATOM 3722 C C . THR A 1 458 ? 6.181 31.395 28.990 1.00 88.25 458 THR A C 1
ATOM 3724 O O . THR A 1 458 ? 6.030 30.294 29.525 1.00 88.25 458 THR A O 1
ATOM 3727 N N . ASP A 1 459 ? 5.347 32.416 29.213 1.00 91.38 459 ASP A N 1
ATOM 3728 C CA . ASP A 1 459 ? 4.229 32.385 30.171 1.00 91.38 459 ASP A CA 1
ATOM 3729 C C . ASP A 1 459 ? 2.877 32.019 29.537 1.00 91.38 459 ASP A C 1
ATOM 3731 O O . ASP A 1 459 ? 1.854 31.978 30.231 1.00 91.38 459 ASP A O 1
ATOM 3735 N N . ILE A 1 460 ? 2.850 31.707 28.235 1.00 93.75 460 ILE A N 1
ATOM 3736 C CA . ILE A 1 460 ? 1.611 31.513 27.470 1.00 93.75 460 ILE A CA 1
ATOM 3737 C C . ILE A 1 460 ? 0.693 30.436 28.069 1.00 93.75 460 ILE A C 1
ATOM 3739 O O . ILE A 1 460 ? -0.519 30.624 28.144 1.00 93.75 460 ILE A O 1
ATOM 3743 N N . ALA A 1 461 ? 1.249 29.343 28.607 1.00 92.12 461 ALA A N 1
ATOM 3744 C CA . ALA A 1 461 ? 0.453 28.286 29.236 1.00 92.12 461 ALA A CA 1
ATOM 3745 C C . ALA A 1 461 ? -0.261 28.747 30.520 1.00 92.12 461 ALA A C 1
ATOM 3747 O O . ALA A 1 461 ? -1.404 28.355 30.773 1.00 92.12 461 ALA A O 1
ATOM 3748 N N . GLU A 1 462 ? 0.397 29.569 31.344 1.00 93.19 462 GLU A N 1
ATOM 3749 C CA . GLU A 1 462 ? -0.207 30.107 32.567 1.00 93.19 462 GLU A CA 1
ATOM 3750 C C . GLU A 1 462 ? -1.193 31.235 32.239 1.00 93.19 462 GLU A C 1
ATOM 3752 O O . GLU A 1 462 ? -2.278 31.280 32.825 1.00 93.19 462 GLU A O 1
ATOM 3757 N N . ALA A 1 463 ? -0.883 32.078 31.247 1.00 92.94 463 ALA A N 1
ATOM 3758 C CA . ALA A 1 463 ? -1.806 33.083 30.724 1.00 92.94 463 ALA A CA 1
ATOM 3759 C C . ALA A 1 463 ? -3.089 32.433 30.177 1.00 92.94 463 ALA A C 1
ATOM 3761 O O . ALA A 1 463 ? -4.197 32.799 30.582 1.00 92.94 463 ALA A O 1
ATOM 3762 N N . TRP A 1 464 ? -2.955 31.394 29.346 1.00 95.06 464 TRP A N 1
ATOM 3763 C CA . TRP A 1 464 ? -4.084 30.624 28.830 1.00 95.06 464 TRP A CA 1
ATOM 3764 C C . TRP A 1 464 ? -4.907 30.009 29.964 1.00 95.06 464 TRP A C 1
ATOM 3766 O O . TRP A 1 464 ? -6.131 30.141 29.993 1.00 95.06 464 TRP A O 1
ATOM 3776 N N . LYS A 1 465 ? -4.251 29.387 30.950 1.00 93.00 465 LYS A N 1
ATOM 3777 C CA . LYS A 1 465 ? -4.917 28.771 32.107 1.00 93.00 465 LYS A CA 1
ATOM 3778 C C . LYS A 1 465 ? -5.669 29.789 32.970 1.00 93.00 465 LYS A C 1
ATOM 3780 O O . LYS A 1 465 ? -6.721 29.439 33.505 1.00 93.00 465 LYS A O 1
ATOM 3785 N N . LYS A 1 466 ? -5.152 31.014 33.111 1.00 91.94 466 LYS A N 1
ATOM 3786 C CA . LYS A 1 466 ? -5.799 32.115 33.841 1.00 91.94 466 LYS A CA 1
ATOM 3787 C C . LYS A 1 466 ? -7.021 32.652 33.093 1.00 91.94 466 LYS A C 1
ATOM 3789 O O . LYS A 1 466 ? -8.041 32.910 33.722 1.00 91.94 466 LYS A O 1
ATOM 3794 N N . ASN A 1 467 ? -6.935 32.764 31.769 1.00 92.50 467 ASN A N 1
ATOM 3795 C CA . ASN A 1 467 ? -8.036 33.237 30.924 1.00 92.50 467 ASN A CA 1
ATOM 3796 C C . ASN A 1 467 ? -9.135 32.177 30.738 1.00 92.50 467 ASN A C 1
ATOM 3798 O O . ASN A 1 467 ? -10.294 32.512 30.512 1.00 92.50 467 ASN A O 1
ATOM 3802 N N . ASN A 1 468 ? -8.790 30.896 30.882 1.00 92.31 468 ASN A N 1
ATOM 3803 C CA . ASN A 1 468 ? -9.700 29.763 30.741 1.00 92.31 468 ASN A CA 1
ATOM 3804 C C . ASN A 1 468 ? -9.905 29.075 32.101 1.00 92.31 468 ASN A C 1
ATOM 3806 O O . ASN A 1 468 ? -9.459 27.945 32.334 1.00 92.31 468 ASN A O 1
ATOM 3810 N N . VAL A 1 469 ? -10.558 29.777 33.030 1.00 88.06 469 VAL A N 1
ATOM 3811 C CA . VAL A 1 469 ? -10.875 29.251 34.367 1.00 88.06 469 VAL A CA 1
ATOM 3812 C C . VAL A 1 469 ? -11.868 28.083 34.250 1.00 88.06 469 VAL A C 1
ATOM 3814 O O . VAL A 1 469 ? -12.783 28.142 33.422 1.00 88.06 469 VAL A O 1
ATOM 3817 N N . PRO A 1 470 ? -11.732 27.012 35.060 1.00 87.06 470 PRO A N 1
ATOM 3818 C CA . PRO A 1 470 ? -12.718 25.942 35.091 1.00 87.06 470 PRO A CA 1
ATOM 3819 C C . PRO A 1 470 ? -14.134 26.478 35.330 1.00 87.06 470 PRO A C 1
ATOM 3821 O O . PRO A 1 470 ? -14.370 27.190 36.305 1.00 87.06 470 PRO A O 1
ATOM 3824 N N . LYS A 1 471 ? -15.087 26.122 34.467 1.00 83.56 471 LYS A N 1
ATOM 3825 C CA . LYS A 1 471 ? -16.482 26.545 34.617 1.00 83.56 471 LYS A CA 1
ATOM 3826 C C . LYS A 1 471 ? -17.107 25.799 35.804 1.00 83.56 471 LYS A C 1
ATOM 3828 O O . LYS A 1 471 ? -17.356 24.596 35.730 1.00 83.56 471 LYS A O 1
ATOM 3833 N N . THR A 1 472 ? -17.373 26.503 36.905 1.00 60.97 472 THR A N 1
ATOM 3834 C CA . THR A 1 472 ? -18.114 26.003 38.076 1.00 60.97 472 THR A CA 1
ATOM 3835 C C . THR A 1 472 ? -19.606 25.898 37.755 1.00 60.97 472 THR A C 1
ATOM 3837 O O . THR A 1 472 ? -20.408 26.759 38.090 1.00 60.97 472 THR A O 1
ATOM 3840 N N . SER A 1 473 ? -19.989 24.833 37.054 1.00 45.75 473 SER A N 1
ATOM 3841 C CA . SER A 1 473 ? -21.383 24.406 36.907 1.00 45.75 473 SER A CA 1
ATOM 3842 C C . SER A 1 473 ? -21.403 22.974 36.374 1.00 45.75 473 SER A C 1
ATOM 3844 O O . SER A 1 473 ? -21.551 22.738 35.174 1.00 45.75 473 SER A O 1
ATOM 3846 N N . ILE A 1 474 ? -21.318 21.997 37.279 1.00 43.47 474 ILE A N 1
ATOM 3847 C CA . ILE A 1 474 ? -21.890 20.677 37.010 1.00 43.47 474 ILE A CA 1
ATOM 3848 C C . ILE A 1 474 ? -23.405 20.843 37.183 1.00 43.47 474 ILE A C 1
ATOM 3850 O O . ILE A 1 474 ? -23.985 20.463 38.195 1.00 43.47 474 ILE A O 1
ATOM 3854 N N . ARG A 1 475 ? -24.080 21.431 36.186 1.00 37.69 475 ARG A N 1
ATOM 3855 C CA . ARG A 1 475 ? -25.428 20.945 35.889 1.00 37.69 475 ARG A CA 1
ATOM 3856 C C . ARG A 1 475 ? -25.200 19.506 35.486 1.00 37.69 475 ARG A C 1
ATOM 3858 O O . ARG A 1 475 ? -24.4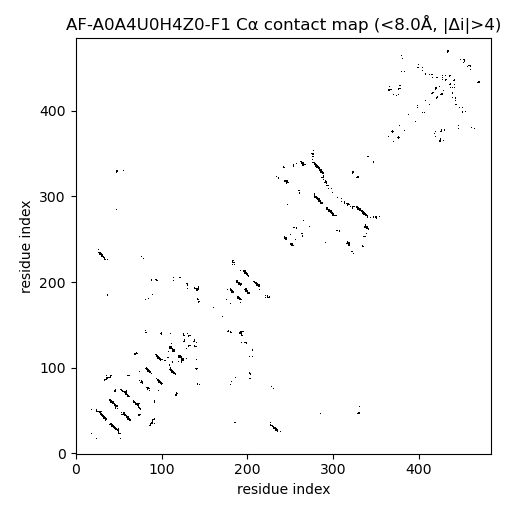92 19.287 34.507 1.00 37.69 475 ARG A O 1
ATOM 3865 N N . ASN A 1 476 ? -25.718 18.582 36.294 1.00 37.94 476 ASN A N 1
ATOM 3866 C CA . ASN A 1 476 ? -25.790 17.153 36.024 1.00 37.94 476 ASN A CA 1
ATOM 3867 C C . ASN A 1 476 ? -25.755 16.904 34.516 1.00 37.94 476 ASN A C 1
ATOM 3869 O O . ASN A 1 476 ? -26.769 17.071 33.835 1.00 37.94 476 ASN A O 1
ATOM 3873 N N . LEU A 1 477 ? -24.580 16.537 33.994 1.00 37.09 477 LEU A N 1
ATOM 3874 C CA . LEU A 1 477 ? -24.522 15.830 32.732 1.00 37.09 477 LEU A CA 1
ATOM 3875 C C . LEU A 1 477 ? -25.303 14.565 33.025 1.00 37.09 477 LEU A C 1
ATOM 3877 O O . LEU A 1 477 ? -24.852 13.698 33.770 1.00 37.09 477 LEU A O 1
ATOM 3881 N N . HIS A 1 478 ? -26.542 14.566 32.548 1.00 30.77 478 HIS A N 1
ATOM 3882 C CA . HIS A 1 478 ? -27.454 13.450 32.573 1.00 30.77 478 HIS A CA 1
ATOM 3883 C C . HIS A 1 478 ? -26.739 12.313 31.839 1.00 30.77 478 HIS A C 1
ATOM 3885 O O . HIS A 1 478 ? -26.844 12.162 30.626 1.00 30.77 478 HIS A O 1
ATOM 3891 N N . VAL A 1 479 ? -25.954 11.529 32.571 1.00 34.09 479 VAL A N 1
ATOM 3892 C CA . VAL A 1 479 ? -25.809 10.119 32.260 1.00 34.09 479 VAL A CA 1
ATOM 3893 C C . VAL A 1 479 ? -27.212 9.583 32.512 1.00 34.09 479 VAL A C 1
ATOM 3895 O O . VAL A 1 479 ? -27.687 9.697 33.645 1.00 34.09 479 VAL A O 1
ATOM 3898 N N . PRO A 1 480 ? -27.944 9.106 31.493 1.00 27.53 480 PRO A N 1
ATOM 3899 C CA . PRO A 1 480 ? -29.236 8.508 31.740 1.00 27.53 480 PRO A CA 1
ATOM 3900 C C . PRO A 1 480 ? -28.979 7.238 32.547 1.00 27.53 480 PRO A C 1
ATOM 3902 O O . PRO A 1 480 ? -28.642 6.187 32.007 1.00 27.53 480 PRO A O 1
ATOM 3905 N N . ILE A 1 481 ? -29.116 7.353 33.865 1.00 32.06 481 ILE A N 1
ATOM 3906 C CA . ILE A 1 481 ? -29.368 6.220 34.737 1.00 32.06 481 ILE A CA 1
ATOM 3907 C C . ILE A 1 481 ? -30.730 5.715 34.274 1.00 32.06 481 ILE A C 1
ATOM 3909 O O . ILE A 1 481 ? -31.761 6.320 34.578 1.00 32.06 481 ILE A O 1
ATOM 3913 N N . MET A 1 482 ? -30.740 4.644 33.476 1.00 28.91 482 MET A N 1
ATOM 3914 C CA . MET A 1 482 ? -31.956 3.867 33.286 1.00 28.91 482 MET A CA 1
ATOM 3915 C C . MET A 1 482 ? -32.416 3.452 34.680 1.00 28.91 482 MET A C 1
ATOM 3917 O O . MET A 1 482 ? -31.796 2.617 35.340 1.00 28.91 482 MET A O 1
ATOM 3921 N N . LYS A 1 483 ? -33.484 4.098 35.152 1.00 28.59 483 LYS A N 1
ATOM 3922 C CA . LYS A 1 483 ? -34.252 3.626 36.296 1.00 28.59 483 LYS A CA 1
ATOM 3923 C C . LYS A 1 483 ? -34.597 2.166 36.019 1.00 28.59 483 LYS A C 1
ATOM 3925 O O . LYS A 1 483 ? -35.196 1.876 34.986 1.00 28.59 483 LYS A O 1
ATOM 3930 N N . LYS A 1 484 ? -34.233 1.275 36.946 1.00 36.84 484 LYS A N 1
ATOM 3931 C CA . LYS A 1 484 ? -34.845 -0.052 37.042 1.00 36.84 484 LYS A CA 1
ATOM 3932 C C . LYS A 1 484 ? -36.367 0.131 37.006 1.00 36.84 484 LYS A C 1
ATOM 3934 O O . LYS A 1 484 ? -36.924 0.785 37.891 1.00 36.84 484 LYS A O 1
ATOM 3939 N N . ARG A 1 485 ? -36.999 -0.414 35.977 1.00 33.47 485 ARG A N 1
ATOM 3940 C CA . ARG A 1 485 ? -38.376 -0.892 35.990 1.00 33.47 485 ARG A CA 1
ATOM 3941 C C . ARG A 1 485 ? -38.359 -2.292 35.421 1.00 33.47 485 ARG A C 1
ATOM 3943 O O . ARG A 1 485 ? -37.638 -2.478 34.415 1.00 33.47 485 ARG A O 1
#

Radius of gyration: 28.69 Å; Cα contacts (8 Å, |Δi|>4): 788; chains: 1; bounding box: 68×60×69 Å